Protein AF-A0AAV4ZR18-F1 (afdb_monomer)

Organism: NCBI:txid270350

Sequence (376 aa):
MPRLRDTYFFLLENPEHRSFEACWQLFDYRTRSFARAVYEDARRFRFATEAHAYKDWLTHGRALGLRFAPGKDTLLKIILKVKDEPVLLPRWIAYHADIVGHHNLIIMDCGSTDPEHLRVLEAYRRRVLIVGYERYYDTIHDTVGNAAFYHLIEKNCRYVAVLDADEFLFGRRAGTIGPDNVLPVLREGNEGVHAGTWFPNVASPEEGADGPDWSRPIRFDMSADSIGHGTFAGKAVVRSDLCRAVRHVGHNLHEPQVAARLGPGSFGRLGILHVSRLGRAATRTRILKHLHARAIVPPTIRGLAEVERHLRQRVREGGLDAGARHYVDLFLDAGAPAAEPSATFSTALIGGARSERNADLDRQLATFDFTRFLPH

Radius of gyration: 21.49 Å; Cα contacts (8 Å, |Δi|>4): 737; chains: 1; bounding box: 51×44×64 Å

Mean predicted aligned error: 4.17 Å

Solvent-accessible surface area (backbone atoms only — not comparable to full-atom values): 19850 Å² total; per-residue (Å²): 130,85,83,46,71,29,39,69,56,43,40,30,74,36,59,91,65,47,43,61,74,48,43,69,49,81,37,83,37,78,69,86,68,67,33,55,72,45,26,27,62,61,68,72,48,85,62,98,44,63,68,56,41,50,52,46,32,63,75,48,34,19,40,70,22,35,38,33,24,92,97,38,53,19,39,49,31,44,34,36,51,46,59,60,47,52,80,38,43,63,55,45,50,54,59,49,28,73,54,47,32,42,82,26,35,32,39,34,36,42,70,58,80,43,68,64,27,51,53,51,52,60,77,38,35,81,51,26,35,62,29,62,34,90,60,67,66,76,56,74,26,28,25,68,89,36,39,49,49,46,53,46,46,27,50,52,12,25,26,36,31,44,42,50,59,47,49,46,71,28,7,48,51,97,71,26,39,18,39,70,31,37,61,58,51,59,68,76,45,82,62,55,25,34,33,19,25,30,25,46,36,48,49,44,53,55,76,47,96,91,42,71,36,46,75,50,62,44,41,26,35,55,24,72,65,39,46,52,50,14,40,35,65,13,36,26,41,31,27,23,83,45,43,82,72,20,58,53,54,36,38,19,50,82,34,66,59,41,27,69,46,41,52,87,85,16,53,85,37,35,34,23,49,28,50,83,39,58,27,39,68,55,40,30,58,57,42,48,52,58,34,38,76,68,66,74,41,58,89,83,63,75,50,68,73,55,44,53,50,52,50,56,47,47,64,73,75,47,94,64,52,74,69,59,42,51,51,51,51,52,43,77,51,36,60,63,69,54,80,86,64,93,31,70,49,70,45,34,52,90,44,66,46,54,65,44,76,42,69,65,62,52,50,48,54,71,71,51,78,65,71,86,68,49,69,130

Secondary structure (DSSP, 8-state):
-PPPB-HHHHHHH-GGG--SGGGG---B---TT--HHHHHHHHT---SSHHHHHHHIIIIITTTT-EEETTEE-SEEEEEEESS-TTHHHHHHHHHHHHH-GGGEEEEE-S---HHHHHHHHHHTTTSEEEE--S-GGGGGBTTTTHHHHHHHHHH-SEEEEE-TTEEEEEEETTEEEGGGHHHHHHH---SEEEEEEEEBSSPPPEETTEE-TTSPEEEE--HHHHHHHHHHSBEEEEGGGTTTSSB-SBSSSSHHHHTT--GGGSSSEEEEE-----HHHHHHHHHHHHHHTTSS-TT---HHHHHHHHHHHHHH----HHHHHHHHHHHTTTPPPPPPS-EEEE-GGGT-S-EE-HHHHHHHHHS-GGGGS--

Nearest PDB structures (foldseek):
  7d73-assembly1_A  TM=4.640E-01  e=1.912E-03  Homo sapiens
  5h5e-assembly1_A  TM=5.590E-01  e=2.115E+00  Saccharomyces cerevisiae S288C
  5dld-assembly1_A  TM=5.012E-01  e=3.577E+00  Burkholderia vietnamiensis G4
  4fkz-assembly1_B  TM=4.443E-01  e=4.262E+00  Bacillus subtilis subsp. subtilis str. 168
  3lrf-assembly1_A  TM=2.108E-01  e=1.995E+00  Brucella abortus 2308

Structure (mmCIF, N/CA/C/O backbone):
data_AF-A0AAV4ZR18-F1
#
_entry.id   AF-A0AAV4ZR18-F1
#
loop_
_atom_site.group_PDB
_atom_site.id
_atom_site.type_symbol
_atom_site.label_atom_id
_atom_site.label_alt_id
_atom_site.label_comp_id
_atom_site.label_asym_id
_atom_site.label_entity_id
_atom_site.label_seq_id
_atom_site.pdbx_PDB_ins_code
_atom_site.Cartn_x
_atom_site.Cartn_y
_atom_site.Cartn_z
_atom_site.occupancy
_atom_site.B_iso_or_equiv
_atom_site.auth_seq_id
_atom_site.auth_comp_id
_atom_site.auth_asym_id
_atom_site.auth_atom_id
_atom_site.pdbx_PDB_model_num
ATOM 1 N N . MET A 1 1 ? 27.760 6.474 -26.260 1.00 55.94 1 MET A N 1
ATOM 2 C CA . MET A 1 1 ? 26.609 5.649 -25.819 1.00 55.94 1 MET A CA 1
ATOM 3 C C . MET A 1 1 ? 25.461 6.578 -25.438 1.00 55.94 1 MET A C 1
ATOM 5 O O . MET A 1 1 ? 25.759 7.639 -24.897 1.00 55.94 1 MET A O 1
ATOM 9 N N . PRO A 1 2 ? 24.189 6.252 -25.736 1.00 58.66 2 PRO A N 1
ATOM 10 C CA . PRO A 1 2 ? 23.061 7.059 -25.273 1.00 58.66 2 PRO A CA 1
ATOM 11 C C . PRO A 1 2 ? 23.048 7.103 -23.740 1.00 58.66 2 PRO A C 1
ATOM 13 O O . PRO A 1 2 ? 23.232 6.072 -23.094 1.00 58.66 2 PRO A O 1
ATOM 16 N N . ARG A 1 3 ? 22.855 8.295 -23.168 1.00 77.12 3 ARG A N 1
ATOM 17 C CA . ARG A 1 3 ? 22.725 8.479 -21.718 1.00 77.12 3 ARG A CA 1
ATOM 18 C C . ARG A 1 3 ? 21.463 7.767 -21.228 1.00 77.12 3 ARG A C 1
ATOM 20 O O . ARG A 1 3 ? 20.369 8.043 -21.723 1.00 77.12 3 ARG A O 1
ATOM 27 N N . LEU A 1 4 ? 21.626 6.817 -20.310 1.00 82.75 4 LEU A N 1
ATOM 28 C CA . LEU A 1 4 ? 20.522 6.100 -19.674 1.00 82.75 4 LEU A CA 1
ATOM 29 C C . LEU A 1 4 ? 20.092 6.893 -18.445 1.00 82.75 4 LEU A C 1
ATOM 31 O O . LEU A 1 4 ? 20.898 7.091 -17.544 1.00 82.75 4 LEU A O 1
ATOM 35 N N . ARG A 1 5 ? 18.843 7.361 -18.429 1.00 92.00 5 ARG A N 1
ATOM 36 C CA . ARG A 1 5 ? 18.296 8.156 -17.327 1.00 92.00 5 ARG A CA 1
ATOM 37 C C . ARG A 1 5 ? 17.404 7.279 -16.464 1.00 92.00 5 ARG A C 1
ATOM 39 O O . ARG A 1 5 ? 16.372 6.816 -16.942 1.00 92.00 5 ARG A O 1
ATOM 46 N N . ASP A 1 6 ? 17.806 7.044 -15.221 1.00 95.81 6 ASP A N 1
ATOM 47 C CA . ASP A 1 6 ? 17.126 6.117 -14.316 1.00 95.81 6 ASP A CA 1
ATOM 48 C C . ASP A 1 6 ? 17.077 6.633 -12.877 1.00 95.81 6 ASP A C 1
ATOM 50 O O . ASP A 1 6 ? 17.790 6.175 -11.983 1.00 95.81 6 ASP A O 1
ATOM 54 N N . THR A 1 7 ? 16.189 7.596 -12.662 1.00 97.06 7 THR A N 1
ATOM 55 C CA . THR A 1 7 ? 16.015 8.271 -11.376 1.00 97.06 7 THR A CA 1
ATOM 56 C C . THR A 1 7 ? 15.572 7.327 -10.266 1.00 97.06 7 THR A C 1
ATOM 58 O O . THR A 1 7 ? 16.120 7.384 -9.172 1.00 97.06 7 THR A O 1
ATOM 61 N N . TYR A 1 8 ? 14.624 6.421 -10.526 1.00 97.69 8 TYR A N 1
ATOM 62 C CA . TYR A 1 8 ? 14.092 5.550 -9.474 1.00 97.69 8 TYR A CA 1
ATOM 63 C C . TYR A 1 8 ? 15.175 4.642 -8.888 1.00 97.69 8 TYR A C 1
ATOM 65 O O . TYR A 1 8 ? 15.344 4.595 -7.671 1.00 97.69 8 TYR A O 1
ATOM 73 N N . PHE A 1 9 ? 15.926 3.933 -9.738 1.00 97.62 9 PHE A N 1
ATOM 74 C CA . PHE A 1 9 ? 16.975 3.048 -9.236 1.00 97.62 9 PHE A CA 1
ATOM 75 C C . PHE A 1 9 ? 18.196 3.810 -8.736 1.00 97.62 9 PHE A C 1
ATOM 77 O O . PHE A 1 9 ? 18.850 3.318 -7.823 1.00 97.62 9 PHE A O 1
ATOM 84 N N . PHE A 1 10 ? 18.477 5.007 -9.262 1.00 98.06 10 PHE A N 1
ATOM 85 C CA . PHE A 1 10 ? 19.490 5.874 -8.669 1.00 98.06 10 PHE A CA 1
ATOM 86 C C . PHE A 1 10 ? 19.138 6.189 -7.211 1.00 98.06 10 PHE A C 1
ATOM 88 O O . PHE A 1 10 ? 19.931 5.900 -6.320 1.00 98.06 10 PHE A O 1
ATOM 95 N N . LEU A 1 11 ? 17.925 6.686 -6.947 1.00 9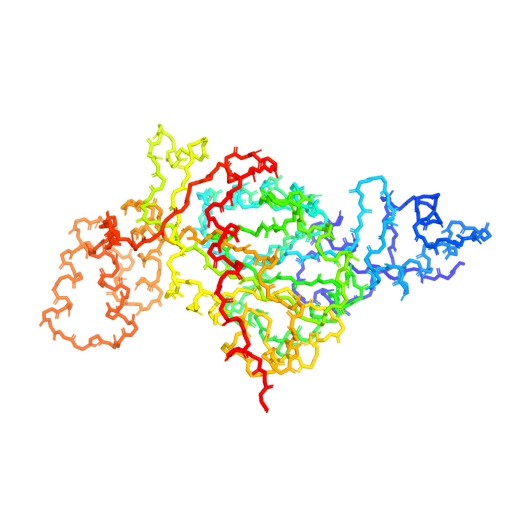8.06 11 LEU A N 1
ATOM 96 C CA . LEU A 1 11 ? 17.488 7.000 -5.585 1.00 98.06 11 LEU A CA 1
ATOM 97 C C . LEU A 1 11 ? 17.416 5.744 -4.707 1.00 98.06 11 LEU A C 1
ATOM 99 O O . LEU A 1 11 ? 17.824 5.779 -3.549 1.00 98.06 11 LEU A O 1
ATOM 103 N N . LEU A 1 12 ? 16.949 4.612 -5.241 1.00 97.94 12 LEU A N 1
ATOM 104 C CA . LEU A 1 12 ? 16.920 3.345 -4.507 1.00 97.94 12 LEU A CA 1
ATOM 105 C C . LEU A 1 12 ? 18.327 2.877 -4.099 1.00 97.94 12 LEU A C 1
ATOM 107 O O . LEU A 1 12 ? 18.504 2.406 -2.980 1.00 97.94 12 LEU A O 1
ATOM 111 N N . GLU A 1 13 ? 19.326 3.003 -4.969 1.00 97.56 13 GLU A N 1
ATOM 112 C CA . GLU A 1 13 ? 20.666 2.441 -4.746 1.00 97.56 13 GLU A CA 1
ATOM 113 C C . GLU A 1 13 ? 21.649 3.433 -4.096 1.00 97.56 13 GLU A C 1
ATOM 115 O O . GLU A 1 13 ? 22.700 3.002 -3.626 1.00 97.56 13 GLU A O 1
ATOM 120 N N . ASN A 1 14 ? 21.289 4.720 -3.986 1.00 97.94 14 ASN A N 1
ATOM 121 C CA . ASN A 1 14 ? 22.137 5.787 -3.432 1.00 97.94 14 ASN A CA 1
ATOM 122 C C . ASN A 1 14 ? 21.381 6.594 -2.344 1.00 97.94 14 ASN A C 1
ATOM 124 O O . ASN A 1 14 ? 20.836 7.669 -2.621 1.00 97.94 14 ASN A O 1
ATOM 128 N N . PRO A 1 15 ? 21.265 6.065 -1.104 1.00 97.50 15 PRO A N 1
ATOM 129 C CA . PRO A 1 15 ? 20.420 6.634 -0.050 1.00 97.50 15 PRO A CA 1
ATOM 130 C C . PRO A 1 15 ? 20.707 8.085 0.343 1.00 97.50 15 PRO A C 1
ATOM 132 O O . PRO A 1 15 ? 19.799 8.800 0.746 1.00 97.50 15 PRO A O 1
ATOM 135 N N . GLU A 1 16 ? 21.955 8.518 0.231 1.00 97.00 16 GLU A N 1
ATOM 136 C CA . GLU A 1 16 ? 22.428 9.872 0.524 1.00 97.00 16 GLU A CA 1
ATOM 137 C C . GLU A 1 16 ? 21.887 10.943 -0.434 1.00 97.00 16 GLU A C 1
ATOM 139 O O . GLU A 1 16 ? 21.921 12.125 -0.107 1.00 97.00 16 GLU A O 1
ATOM 144 N N . HIS A 1 17 ? 21.357 10.541 -1.592 1.00 97.19 17 HIS A N 1
ATOM 145 C CA . HIS A 1 17 ? 20.761 11.447 -2.575 1.00 97.19 17 HIS A CA 1
ATOM 146 C C . HIS A 1 17 ? 19.231 11.509 -2.499 1.00 97.19 17 HIS A C 1
ATOM 148 O O . HIS A 1 17 ? 18.589 12.139 -3.341 1.00 97.19 17 HIS A O 1
ATOM 154 N N . ARG A 1 18 ? 18.620 10.820 -1.532 1.00 96.62 18 ARG A N 1
ATOM 155 C CA . ARG A 1 18 ? 17.165 10.738 -1.437 1.00 96.62 18 ARG A CA 1
ATOM 156 C C . ARG A 1 18 ? 16.591 12.015 -0.855 1.00 96.62 18 ARG A C 1
ATOM 158 O O . ARG A 1 18 ? 16.812 12.339 0.305 1.00 96.62 18 ARG A O 1
ATOM 165 N N . SER A 1 19 ? 15.776 12.675 -1.658 1.00 95.50 19 SER A N 1
ATOM 166 C CA . SER A 1 19 ? 14.852 13.709 -1.216 1.00 95.50 19 SER A CA 1
ATOM 167 C C . SER A 1 19 ? 13.582 13.615 -2.055 1.00 95.50 19 SER A C 1
ATOM 169 O O . SER A 1 19 ? 13.574 12.987 -3.123 1.00 95.50 19 SER A O 1
ATOM 171 N N . PHE A 1 20 ? 12.496 14.220 -1.586 1.00 94.19 20 PHE A N 1
ATOM 172 C CA . PHE A 1 20 ? 11.251 14.232 -2.346 1.00 94.19 20 PHE A CA 1
ATOM 173 C C . PHE A 1 20 ? 11.412 15.013 -3.664 1.00 94.19 20 PHE A C 1
ATOM 175 O O . PHE A 1 20 ? 10.952 14.581 -4.721 1.00 94.19 20 PHE A O 1
ATOM 182 N N . GLU A 1 21 ? 12.175 16.104 -3.634 1.00 94.19 21 GLU A N 1
ATOM 183 C CA . GLU A 1 21 ? 12.507 16.970 -4.772 1.00 94.19 21 GLU A CA 1
ATOM 184 C C . GLU A 1 21 ? 13.328 16.233 -5.836 1.00 94.19 21 GLU A C 1
ATOM 186 O O . GLU A 1 21 ? 13.192 16.497 -7.035 1.00 94.19 21 GLU A O 1
ATOM 191 N N . ALA A 1 22 ? 14.151 15.265 -5.421 1.00 95.75 22 ALA A N 1
ATOM 192 C CA . ALA A 1 22 ? 14.958 14.464 -6.331 1.00 95.75 22 ALA A CA 1
ATOM 193 C C . ALA A 1 22 ? 14.108 13.606 -7.290 1.00 95.75 22 ALA A C 1
ATOM 195 O O . ALA A 1 22 ? 14.609 13.177 -8.330 1.00 95.75 22 ALA A O 1
ATOM 196 N N . CYS A 1 23 ? 12.810 13.412 -7.013 1.00 93.44 23 CYS A N 1
ATOM 197 C CA . CYS A 1 23 ? 11.899 12.676 -7.895 1.00 93.44 23 CYS A CA 1
ATOM 198 C C . CYS A 1 23 ? 11.732 13.316 -9.286 1.00 93.44 23 CYS A C 1
ATOM 200 O O . CYS A 1 23 ? 11.387 12.611 -10.232 1.00 93.44 23 CYS A O 1
ATOM 202 N N . TRP A 1 24 ? 11.983 14.625 -9.429 1.00 92.69 24 TRP A N 1
ATOM 203 C CA . TRP A 1 24 ? 11.935 15.325 -10.724 1.00 92.69 24 TRP A CA 1
ATOM 204 C C . TRP A 1 24 ? 13.280 15.340 -11.464 1.00 92.69 24 TRP A C 1
ATOM 206 O O . TRP A 1 24 ? 13.360 15.737 -12.627 1.00 92.69 24 TRP A O 1
ATOM 216 N N . GLN A 1 25 ? 14.361 14.940 -10.795 1.00 94.38 25 GLN A N 1
ATOM 217 C CA . GLN A 1 25 ? 15.695 14.988 -11.377 1.00 94.38 25 GLN A CA 1
ATOM 218 C C . GLN A 1 25 ? 15.914 13.820 -12.338 1.00 94.38 25 GLN A C 1
ATOM 220 O O . GLN A 1 25 ? 15.251 12.787 -12.262 1.00 94.38 25 GLN A O 1
ATOM 225 N N . LEU A 1 26 ? 16.858 13.986 -13.262 1.00 93.50 26 LEU A N 1
ATOM 226 C CA . LEU A 1 26 ? 17.247 12.969 -14.234 1.00 93.50 26 LEU A CA 1
ATOM 227 C C . LEU A 1 26 ? 18.688 12.559 -13.963 1.00 93.50 26 LEU A C 1
ATOM 229 O O . LEU A 1 26 ? 19.613 13.311 -14.262 1.00 93.50 26 LEU A O 1
ATOM 233 N N . PHE A 1 27 ? 18.867 11.359 -13.422 1.00 95.94 27 PHE A N 1
ATOM 234 C CA . PHE A 1 27 ? 20.189 10.823 -13.121 1.00 95.94 27 PHE A CA 1
ATOM 235 C C . PHE A 1 27 ? 20.659 9.898 -14.235 1.00 95.94 27 PHE A C 1
ATOM 237 O O . PHE A 1 27 ? 19.948 8.960 -14.603 1.00 95.94 27 PHE A O 1
ATOM 244 N N . ASP A 1 28 ? 21.863 10.153 -14.749 1.00 94.81 28 ASP A N 1
ATOM 245 C CA . ASP A 1 28 ? 22.549 9.244 -15.664 1.00 94.81 28 ASP A CA 1
ATOM 246 C C . ASP A 1 28 ? 22.978 8.001 -14.864 1.00 94.81 28 ASP A C 1
ATOM 248 O O . ASP A 1 28 ? 24.026 7.982 -14.219 1.00 94.81 28 ASP A O 1
ATOM 252 N N . TYR A 1 29 ? 22.123 6.977 -14.849 1.00 96.25 29 TYR A N 1
ATOM 253 C CA . TYR A 1 29 ? 22.273 5.812 -13.986 1.00 96.25 29 TYR A CA 1
ATOM 254 C C . TYR A 1 29 ? 21.842 4.523 -14.672 1.00 96.25 29 TYR A C 1
ATOM 256 O O . TYR A 1 29 ? 20.974 4.488 -15.548 1.00 96.25 29 TYR A O 1
ATOM 264 N N . ARG A 1 30 ? 22.462 3.430 -14.232 1.00 95.56 30 ARG A N 1
ATOM 265 C CA . ARG A 1 30 ? 22.133 2.082 -14.661 1.00 95.56 30 ARG A CA 1
ATOM 266 C C . ARG A 1 30 ? 22.168 1.144 -13.463 1.00 95.56 30 ARG A C 1
ATOM 268 O O . ARG A 1 30 ? 23.243 0.904 -12.918 1.00 95.56 30 ARG A O 1
ATOM 275 N N . THR A 1 31 ? 21.019 0.578 -13.088 1.00 95.75 31 THR A N 1
ATOM 276 C CA . THR A 1 31 ? 20.975 -0.416 -12.009 1.00 95.75 31 THR A CA 1
ATOM 277 C C . THR A 1 31 ? 21.822 -1.631 -12.362 1.00 95.75 31 THR A C 1
ATOM 279 O O . THR A 1 31 ? 21.780 -2.152 -13.482 1.00 95.75 31 THR A O 1
ATOM 282 N N . ARG A 1 32 ? 22.552 -2.127 -11.362 1.00 95.06 32 ARG A N 1
ATOM 283 C CA . ARG A 1 32 ? 23.295 -3.392 -11.447 1.00 95.06 32 ARG A CA 1
ATOM 284 C C . ARG A 1 32 ? 22.380 -4.616 -11.396 1.00 95.06 32 ARG A C 1
ATOM 286 O O . ARG A 1 32 ? 22.823 -5.718 -11.688 1.00 95.06 32 ARG A O 1
ATOM 293 N N . SER A 1 33 ? 21.112 -4.437 -11.022 1.00 96.25 33 SER A N 1
ATOM 294 C CA . SER A 1 33 ? 20.151 -5.535 -10.889 1.00 96.25 33 SER A CA 1
ATOM 295 C C . SER A 1 33 ? 19.582 -6.018 -12.223 1.00 96.25 33 SER A C 1
ATOM 297 O O . SER A 1 33 ? 18.953 -7.069 -12.244 1.00 96.25 33 SER A O 1
ATOM 299 N N . PHE A 1 34 ? 19.726 -5.267 -13.318 1.00 98.31 34 PHE A N 1
ATOM 300 C CA . PHE A 1 34 ? 19.088 -5.628 -14.583 1.00 98.31 34 PHE A CA 1
ATOM 301 C C . PHE A 1 34 ? 19.759 -6.831 -15.250 1.00 98.31 34 PHE A C 1
ATOM 303 O O . PHE A 1 34 ? 20.954 -6.804 -15.527 1.00 98.31 34 PHE A O 1
ATOM 310 N N . ALA A 1 35 ? 18.960 -7.841 -15.592 1.00 98.44 35 ALA A N 1
ATOM 311 C CA . ALA A 1 35 ? 19.395 -9.025 -16.314 1.00 98.44 35 ALA A CA 1
ATOM 312 C C . ALA A 1 35 ? 18.659 -9.123 -17.656 1.00 98.44 35 ALA A C 1
ATOM 314 O O . ALA A 1 35 ? 17.469 -9.444 -17.711 1.00 98.44 35 ALA A O 1
ATOM 315 N N . ARG A 1 36 ? 19.388 -8.900 -18.757 1.00 98.25 36 ARG A N 1
ATOM 316 C CA . ARG A 1 36 ? 18.825 -8.913 -20.117 1.00 98.25 36 ARG A CA 1
ATOM 317 C C . ARG A 1 36 ? 18.050 -10.189 -20.428 1.00 98.25 36 ARG A C 1
ATOM 319 O O . ARG A 1 36 ? 16.944 -10.081 -20.934 1.00 98.25 36 ARG A O 1
ATOM 326 N N . ALA A 1 37 ? 18.592 -11.363 -20.107 1.00 98.56 37 ALA A N 1
ATOM 327 C CA . ALA A 1 37 ? 17.941 -12.635 -20.427 1.00 98.56 37 ALA A CA 1
ATOM 328 C C . ALA A 1 37 ? 16.550 -12.764 -19.776 1.00 98.56 37 ALA A C 1
ATOM 330 O O . ALA A 1 37 ? 15.607 -13.224 -20.413 1.00 98.56 37 ALA A O 1
ATOM 331 N N . VAL A 1 38 ? 16.403 -12.298 -18.529 1.00 98.62 38 VAL A N 1
ATOM 332 C CA . VAL A 1 38 ? 15.110 -12.305 -17.825 1.00 98.62 38 VAL A CA 1
ATOM 333 C C . VAL A 1 38 ? 14.135 -11.322 -18.465 1.00 98.62 38 VAL A C 1
ATOM 335 O O . VAL A 1 38 ? 12.959 -11.643 -18.637 1.00 98.62 38 VAL A O 1
ATOM 338 N N . TYR A 1 39 ? 14.620 -10.132 -18.826 1.00 98.75 39 TYR A N 1
ATOM 339 C CA . TYR A 1 39 ? 13.789 -9.140 -19.496 1.00 98.75 39 TYR A CA 1
ATOM 340 C C . TYR A 1 39 ? 13.351 -9.597 -20.892 1.00 98.75 39 TYR A C 1
ATOM 342 O O . TYR A 1 39 ? 12.184 -9.452 -21.223 1.00 98.75 39 TYR A O 1
ATOM 350 N N . GLU A 1 40 ? 14.243 -10.184 -21.694 1.00 98.69 40 GLU A N 1
ATOM 351 C CA . GLU A 1 40 ? 13.936 -10.703 -23.036 1.00 98.69 40 GLU A CA 1
ATOM 352 C C . GLU A 1 40 ? 12.848 -11.779 -23.006 1.00 98.69 40 GLU A C 1
ATOM 354 O O . GLU A 1 40 ? 11.926 -11.741 -23.823 1.00 98.69 40 GLU A O 1
ATOM 359 N N . ASP A 1 41 ? 12.919 -12.695 -22.037 1.00 98.56 41 ASP A N 1
ATOM 360 C CA . ASP A 1 41 ? 11.891 -13.709 -21.798 1.00 98.56 41 ASP A CA 1
ATOM 361 C C . ASP A 1 41 ? 10.536 -13.068 -21.456 1.00 98.56 41 ASP A C 1
ATOM 363 O O . ASP A 1 41 ? 9.528 -13.326 -22.117 1.00 98.56 41 ASP A O 1
ATOM 367 N N . ALA A 1 42 ? 10.516 -12.152 -20.482 1.00 98.19 42 ALA A N 1
ATOM 368 C CA . ALA A 1 42 ? 9.291 -11.466 -20.072 1.00 98.19 42 ALA A CA 1
ATOM 369 C C . ALA A 1 42 ? 8.704 -10.581 -21.185 1.00 98.19 42 ALA A C 1
ATOM 371 O O . ALA A 1 42 ? 7.487 -10.517 -21.361 1.00 98.19 42 ALA A O 1
ATOM 372 N N . ARG A 1 43 ? 9.568 -9.905 -21.945 1.00 98.00 43 ARG A N 1
ATOM 373 C CA . ARG A 1 43 ? 9.214 -9.009 -23.051 1.00 98.00 43 ARG A CA 1
ATOM 374 C C . ARG A 1 43 ? 8.833 -9.767 -24.323 1.00 98.00 43 ARG A C 1
ATOM 376 O O . ARG A 1 43 ? 8.202 -9.166 -25.195 1.00 98.00 43 ARG A O 1
ATOM 383 N N . ARG A 1 44 ? 9.196 -11.055 -24.414 1.00 98.19 44 ARG A N 1
ATOM 384 C CA . ARG A 1 44 ? 9.084 -11.921 -25.601 1.00 98.19 44 ARG A CA 1
ATOM 385 C C . ARG A 1 44 ? 9.752 -11.307 -26.831 1.00 98.19 44 ARG A C 1
ATOM 387 O O . ARG A 1 44 ? 9.211 -11.330 -27.933 1.00 98.19 44 ARG A O 1
ATOM 394 N N . PHE A 1 45 ? 10.927 -10.723 -26.625 1.00 98.31 45 PHE A N 1
ATOM 395 C CA . PHE A 1 45 ? 11.683 -10.033 -27.665 1.00 98.31 45 PHE A CA 1
ATOM 396 C C . PHE A 1 45 ? 13.178 -10.180 -27.403 1.00 98.31 45 PHE A C 1
ATOM 398 O O . PHE A 1 45 ? 13.607 -10.060 -26.260 1.00 98.31 45 PHE A O 1
ATOM 405 N N . ARG A 1 46 ? 13.977 -10.411 -28.450 1.00 98.31 46 ARG A N 1
ATOM 406 C CA . ARG A 1 46 ? 15.443 -10.477 -28.356 1.00 98.31 46 ARG A CA 1
ATOM 407 C C . ARG A 1 46 ? 16.055 -9.161 -28.820 1.00 98.31 46 ARG A C 1
ATOM 409 O O . ARG A 1 46 ? 15.801 -8.719 -29.935 1.00 98.31 46 ARG A O 1
ATOM 416 N N . PHE A 1 47 ? 16.893 -8.556 -27.991 1.00 98.06 47 PHE A N 1
ATOM 417 C CA . PHE A 1 47 ? 17.612 -7.328 -28.321 1.00 98.06 47 PHE A CA 1
ATOM 418 C C . PHE A 1 47 ? 18.975 -7.645 -28.943 1.00 98.06 47 PHE A C 1
ATOM 420 O O . PHE A 1 47 ? 19.499 -8.743 -28.811 1.00 98.06 47 PHE A O 1
ATOM 427 N N . ALA A 1 48 ? 19.605 -6.684 -29.615 1.00 97.50 48 ALA A N 1
ATOM 428 C CA . ALA A 1 48 ? 20.982 -6.878 -30.083 1.00 97.50 48 ALA A CA 1
ATOM 429 C C . ALA A 1 48 ? 21.982 -6.829 -28.912 1.00 97.50 48 ALA A C 1
ATOM 431 O O . ALA A 1 48 ? 22.900 -7.641 -28.815 1.00 97.50 48 ALA A O 1
ATOM 432 N N . THR A 1 49 ? 21.778 -5.892 -27.982 1.00 96.88 49 THR A N 1
ATOM 433 C CA . THR A 1 49 ? 22.703 -5.605 -26.880 1.00 96.88 49 THR A CA 1
ATOM 434 C C . THR A 1 49 ? 21.963 -5.430 -25.560 1.00 96.88 49 THR A C 1
ATOM 436 O O . THR A 1 49 ? 20.768 -5.134 -25.521 1.00 96.88 49 THR A O 1
ATOM 439 N N . GLU A 1 50 ? 22.701 -5.560 -24.459 1.00 96.38 50 GLU A N 1
ATOM 440 C CA . GLU A 1 50 ? 22.185 -5.287 -23.116 1.00 96.38 50 GLU A CA 1
ATOM 441 C C . GLU A 1 50 ? 21.738 -3.831 -22.941 1.00 96.38 50 GLU A C 1
ATOM 443 O O . GLU A 1 50 ? 20.714 -3.573 -22.318 1.00 96.38 50 GLU A O 1
ATOM 448 N N . ALA A 1 51 ? 22.447 -2.880 -23.557 1.00 95.94 51 ALA A N 1
ATOM 449 C CA . ALA A 1 51 ? 22.077 -1.468 -23.531 1.00 95.94 51 ALA A CA 1
ATOM 450 C C . ALA A 1 51 ? 20.737 -1.200 -24.243 1.00 95.94 51 ALA A C 1
ATOM 452 O O . ALA A 1 51 ? 19.940 -0.397 -23.758 1.00 95.94 51 ALA A O 1
ATOM 453 N N . HIS A 1 52 ? 20.462 -1.883 -25.363 1.00 97.00 52 HIS A N 1
ATOM 454 C CA . HIS A 1 52 ? 19.165 -1.791 -26.043 1.00 97.00 52 HIS A CA 1
ATOM 455 C C . HIS A 1 52 ? 18.040 -2.404 -25.204 1.00 97.00 52 HIS A C 1
ATOM 457 O O . HIS A 1 52 ? 17.000 -1.768 -25.053 1.00 97.00 52 HIS A O 1
ATOM 463 N N . ALA A 1 53 ? 18.272 -3.578 -24.606 1.00 97.94 53 ALA A N 1
ATOM 464 C CA . ALA A 1 53 ? 17.314 -4.203 -23.694 1.00 97.94 53 ALA A CA 1
ATOM 465 C C . ALA A 1 53 ? 17.006 -3.300 -22.490 1.00 97.94 53 ALA A C 1
ATOM 467 O O . ALA A 1 53 ? 15.848 -3.104 -22.137 1.00 97.94 53 ALA A O 1
ATOM 468 N N . TYR A 1 54 ? 18.038 -2.695 -21.894 1.00 97.88 54 TYR A N 1
ATOM 469 C CA . TYR A 1 54 ? 17.880 -1.779 -20.768 1.00 97.88 54 TYR A CA 1
ATOM 470 C C . TYR A 1 54 ? 17.060 -0.545 -21.150 1.00 97.88 54 TYR A C 1
ATOM 472 O O . TYR A 1 54 ? 16.118 -0.193 -20.449 1.00 97.88 54 TYR A O 1
ATOM 480 N N . LYS A 1 55 ? 17.371 0.092 -22.287 1.00 97.12 55 LYS A N 1
ATOM 481 C CA . LYS A 1 55 ? 16.630 1.260 -22.785 1.00 97.12 55 LYS A CA 1
ATOM 482 C C . LYS A 1 55 ? 15.157 0.935 -23.060 1.00 97.12 55 LYS A C 1
ATOM 484 O O . LYS A 1 55 ? 14.290 1.739 -22.720 1.00 97.12 55 LYS A O 1
ATOM 489 N N . ASP A 1 56 ? 14.874 -0.225 -23.651 1.00 97.94 56 ASP A N 1
ATOM 490 C CA . ASP A 1 56 ? 13.499 -0.688 -23.866 1.00 97.94 56 ASP A CA 1
ATOM 491 C C . ASP A 1 56 ? 12.780 -0.939 -22.535 1.00 97.94 56 ASP A C 1
ATOM 493 O O . ASP A 1 56 ? 11.645 -0.502 -22.358 1.00 97.94 56 ASP A O 1
ATOM 497 N N . TRP A 1 57 ? 13.456 -1.548 -21.558 1.00 98.19 57 TRP A N 1
ATOM 498 C CA . TRP A 1 57 ? 12.890 -1.735 -20.225 1.00 98.19 57 TRP A CA 1
ATOM 499 C C . TRP A 1 57 ? 12.544 -0.406 -19.545 1.00 98.19 57 TRP A C 1
ATOM 501 O O . TRP A 1 57 ? 11.428 -0.271 -19.043 1.00 98.19 57 TRP A O 1
ATOM 511 N N . LEU A 1 58 ? 13.444 0.587 -19.588 1.00 97.00 58 LEU A N 1
ATOM 512 C CA . LEU A 1 58 ? 13.182 1.937 -19.069 1.00 97.00 58 LEU A CA 1
ATOM 513 C C . LEU A 1 58 ? 11.945 2.575 -19.714 1.00 97.00 58 LEU A C 1
ATOM 515 O O . LEU A 1 58 ? 11.176 3.250 -19.037 1.00 97.00 58 LEU A O 1
ATOM 519 N N . THR A 1 59 ? 11.778 2.382 -21.022 1.00 95.75 59 THR A N 1
ATOM 520 C CA . THR A 1 59 ? 10.760 3.087 -21.815 1.00 95.75 59 THR A CA 1
ATOM 521 C C . THR A 1 59 ? 9.401 2.386 -21.770 1.00 95.75 59 THR A C 1
ATOM 523 O O . THR A 1 59 ? 8.365 3.046 -21.751 1.00 95.75 59 THR A O 1
ATOM 526 N N . HIS A 1 60 ? 9.393 1.053 -21.749 1.00 97.12 60 HIS A N 1
ATOM 527 C CA . HIS A 1 60 ? 8.187 0.241 -21.917 1.00 97.12 60 HIS A CA 1
ATOM 528 C C . HIS A 1 60 ? 8.030 -0.796 -20.809 1.00 97.12 60 HIS A C 1
ATOM 530 O O . HIS A 1 60 ? 6.973 -0.890 -20.185 1.00 97.12 60 HIS A O 1
ATOM 536 N N . GLY A 1 61 ? 9.078 -1.577 -20.546 1.00 97.88 61 GLY A N 1
ATOM 537 C CA . GLY A 1 61 ? 8.981 -2.741 -19.668 1.00 97.88 61 GLY A CA 1
ATOM 538 C C . GLY A 1 61 ? 8.540 -2.420 -18.241 1.00 97.88 61 GLY A C 1
ATOM 539 O O . GLY A 1 61 ? 7.770 -3.182 -17.657 1.00 97.88 61 GLY A O 1
ATOM 540 N N . ARG A 1 62 ? 8.971 -1.276 -17.698 1.00 97.38 62 ARG A N 1
ATOM 541 C CA . ARG A 1 62 ? 8.619 -0.846 -16.339 1.00 97.38 62 ARG A CA 1
ATOM 542 C C . ARG A 1 62 ? 7.131 -0.585 -16.146 1.00 97.38 62 ARG A C 1
ATOM 544 O O . ARG A 1 62 ? 6.527 -1.173 -15.250 1.00 97.38 62 ARG A O 1
ATOM 551 N N . ALA A 1 63 ? 6.553 0.252 -17.006 1.00 96.38 63 ALA A N 1
ATOM 552 C CA . ALA A 1 63 ? 5.135 0.613 -16.972 1.00 96.38 63 ALA A CA 1
ATOM 553 C C . ALA A 1 63 ? 4.218 -0.584 -17.287 1.00 96.38 63 ALA A C 1
ATOM 555 O O . ALA A 1 63 ? 3.068 -0.626 -16.864 1.00 96.38 63 ALA A O 1
ATOM 556 N N . LEU A 1 64 ? 4.738 -1.596 -17.990 1.00 97.19 64 LEU A N 1
ATOM 557 C CA . LEU A 1 64 ? 4.044 -2.865 -18.225 1.00 97.19 64 LEU A CA 1
ATOM 558 C C . LEU A 1 64 ? 4.140 -3.846 -17.046 1.00 97.19 64 LEU A C 1
ATOM 560 O O . LEU A 1 64 ? 3.443 -4.861 -17.036 1.00 97.19 64 LEU A O 1
ATOM 564 N N . GLY A 1 65 ? 4.984 -3.567 -16.051 1.00 98.00 65 GLY A N 1
ATOM 565 C CA . GLY A 1 65 ? 5.163 -4.442 -14.897 1.00 98.00 65 GLY A CA 1
ATOM 566 C C . GLY A 1 65 ? 5.984 -5.698 -15.186 1.00 98.00 65 GLY A C 1
ATOM 567 O O . GLY A 1 65 ? 5.770 -6.730 -14.551 1.00 98.00 65 GLY A O 1
ATOM 568 N N . LEU A 1 66 ? 6.882 -5.651 -16.174 1.00 98.38 66 LEU A N 1
ATOM 569 C CA . LEU A 1 66 ? 7.635 -6.825 -16.611 1.00 98.38 66 LEU A CA 1
ATOM 570 C C . LEU A 1 66 ? 8.768 -7.185 -15.644 1.00 98.38 66 LEU A C 1
ATOM 572 O O . LEU A 1 66 ? 9.365 -6.330 -14.983 1.00 98.38 66 LEU A O 1
ATOM 576 N N . ARG A 1 67 ? 9.104 -8.480 -15.616 1.00 98.50 67 ARG A N 1
ATOM 577 C CA . ARG A 1 67 ? 10.303 -8.969 -14.928 1.00 98.50 67 ARG A CA 1
ATOM 578 C C . ARG A 1 67 ? 11.549 -8.405 -15.597 1.00 98.50 67 ARG A C 1
ATOM 580 O O . ARG A 1 67 ? 11.623 -8.352 -16.820 1.00 98.50 67 ARG A O 1
ATOM 587 N N . PHE A 1 68 ? 12.537 -8.036 -14.792 1.00 98.38 68 PHE A N 1
ATOM 588 C CA . PHE A 1 68 ? 13.806 -7.477 -15.274 1.00 98.38 68 PHE A CA 1
ATOM 589 C C . PHE A 1 68 ? 15.038 -8.128 -14.636 1.00 98.38 68 PHE A C 1
ATOM 591 O O . PHE A 1 68 ? 16.161 -7.875 -15.067 1.00 98.38 68 PHE A O 1
ATOM 598 N N . ALA A 1 69 ? 14.834 -8.958 -13.612 1.00 98.31 69 ALA A N 1
ATOM 599 C CA . ALA A 1 69 ? 15.857 -9.755 -12.944 1.00 98.31 69 ALA A CA 1
ATOM 600 C C . ALA A 1 69 ? 15.213 -10.989 -12.286 1.00 98.31 69 ALA A C 1
ATOM 602 O O . ALA A 1 69 ? 13.987 -11.015 -12.126 1.00 98.31 69 ALA A O 1
ATOM 603 N N . PRO A 1 70 ? 15.991 -12.009 -11.874 1.00 97.75 70 PRO A N 1
ATOM 604 C CA . PRO A 1 70 ? 15.449 -13.146 -11.135 1.00 97.75 70 PRO A CA 1
ATOM 605 C C . PRO A 1 70 ? 14.687 -12.683 -9.886 1.00 97.75 70 PRO A C 1
ATOM 607 O O . PRO A 1 70 ? 15.230 -11.960 -9.054 1.00 97.75 70 PRO A O 1
ATOM 610 N N . GLY A 1 71 ? 13.408 -13.055 -9.790 1.00 96.25 71 GLY A N 1
ATOM 611 C CA . GLY A 1 71 ? 12.537 -12.659 -8.679 1.00 96.25 71 GLY A CA 1
ATOM 612 C C . GLY A 1 71 ? 12.187 -11.165 -8.603 1.00 96.25 71 GLY A C 1
ATOM 613 O O . GLY A 1 71 ? 11.599 -10.755 -7.609 1.00 96.25 71 GLY A O 1
ATOM 614 N N . LYS A 1 72 ? 12.524 -10.340 -9.610 1.00 98.12 72 LYS A N 1
ATOM 615 C CA . LYS A 1 72 ? 12.203 -8.901 -9.619 1.00 98.12 72 LYS A CA 1
ATOM 616 C C . LYS A 1 72 ? 11.372 -8.504 -10.834 1.00 98.12 72 LYS A C 1
ATOM 618 O O . LYS A 1 72 ? 11.753 -8.759 -11.980 1.00 98.12 72 LYS A O 1
ATOM 623 N N . ASP A 1 73 ? 10.283 -7.796 -10.571 1.00 98.38 73 ASP A N 1
ATOM 624 C CA . ASP A 1 73 ? 9.473 -7.098 -11.565 1.00 98.38 73 ASP A CA 1
ATOM 625 C C . ASP A 1 73 ? 9.096 -5.694 -11.086 1.00 98.38 73 ASP A C 1
ATOM 627 O O . ASP A 1 73 ? 9.514 -5.250 -10.013 1.00 98.38 73 ASP A O 1
ATOM 631 N N . THR A 1 74 ? 8.339 -4.987 -11.916 1.00 98.50 74 THR A N 1
ATOM 632 C CA . THR A 1 74 ? 7.792 -3.660 -11.627 1.00 98.50 74 THR A CA 1
ATOM 633 C C . THR A 1 74 ? 6.264 -3.669 -11.633 1.00 98.50 74 THR A C 1
ATOM 635 O O . THR A 1 74 ? 5.636 -2.676 -11.998 1.00 98.50 74 THR A O 1
ATOM 638 N N . LEU A 1 75 ? 5.630 -4.801 -11.314 1.00 98.69 75 LEU A N 1
ATOM 639 C CA . LEU A 1 75 ? 4.181 -4.927 -11.454 1.00 98.69 75 LEU A CA 1
ATOM 640 C C . LEU A 1 75 ? 3.438 -4.005 -10.491 1.00 98.69 75 LEU A C 1
ATOM 642 O O . LEU A 1 75 ? 2.585 -3.240 -10.931 1.00 98.69 75 LEU A O 1
ATOM 646 N N . LEU A 1 76 ? 3.791 -4.053 -9.209 1.00 98.81 76 LEU A N 1
ATOM 647 C CA . LEU A 1 76 ? 3.160 -3.275 -8.150 1.00 98.81 76 LEU A CA 1
ATOM 648 C C . LEU A 1 76 ? 4.229 -2.555 -7.333 1.00 98.81 76 LEU A C 1
ATOM 650 O O . LEU A 1 76 ? 5.208 -3.175 -6.924 1.00 98.81 76 LEU A O 1
ATOM 654 N N . LYS A 1 77 ? 4.012 -1.268 -7.061 1.00 98.81 77 LYS A N 1
ATOM 655 C CA . LYS A 1 77 ? 4.705 -0.538 -5.996 1.00 98.81 77 LYS A CA 1
ATOM 656 C C . LYS A 1 77 ? 3.755 -0.257 -4.849 1.00 98.81 77 LYS A C 1
ATOM 658 O O . LYS A 1 77 ? 2.603 0.102 -5.080 1.00 98.81 77 LYS A O 1
ATOM 663 N N . ILE A 1 78 ? 4.254 -0.403 -3.630 1.00 98.81 78 ILE A N 1
ATOM 664 C CA . ILE A 1 78 ? 3.491 -0.124 -2.416 1.00 98.81 78 ILE A CA 1
ATOM 665 C C . ILE A 1 78 ? 4.179 1.024 -1.693 1.00 98.81 78 ILE A C 1
ATOM 667 O O . ILE A 1 78 ? 5.363 0.945 -1.361 1.00 98.81 78 ILE A O 1
ATOM 671 N N . ILE A 1 79 ? 3.428 2.100 -1.501 1.00 98.56 79 ILE A N 1
ATOM 672 C CA . ILE A 1 79 ? 3.866 3.304 -0.811 1.00 98.56 79 ILE A CA 1
ATOM 673 C C . ILE A 1 79 ? 3.289 3.260 0.598 1.00 98.56 79 ILE A C 1
ATOM 675 O O . ILE A 1 79 ? 2.075 3.187 0.762 1.00 98.56 79 ILE A O 1
ATOM 679 N N . LEU A 1 80 ? 4.158 3.327 1.597 1.00 98.12 80 LEU A N 1
ATOM 680 C CA . LEU A 1 80 ? 3.792 3.528 2.989 1.00 98.12 80 LEU A CA 1
ATOM 681 C C . LEU A 1 80 ? 3.914 5.009 3.328 1.00 98.12 80 LEU A C 1
ATOM 683 O O . LEU A 1 80 ? 4.982 5.589 3.126 1.00 98.12 80 LEU A O 1
ATOM 687 N N . LYS A 1 81 ? 2.867 5.593 3.911 1.00 94.69 81 LYS A N 1
ATOM 688 C CA . LYS A 1 81 ? 2.990 6.842 4.671 1.00 94.69 81 LYS A CA 1
ATOM 689 C C . LYS A 1 81 ? 3.095 6.507 6.153 1.00 94.69 81 LYS A C 1
ATOM 691 O O . LYS A 1 81 ? 2.284 5.743 6.671 1.00 94.69 81 LYS A O 1
ATOM 696 N N . VAL A 1 82 ? 4.116 7.018 6.835 1.00 95.12 82 VAL A N 1
ATOM 697 C CA . VAL A 1 82 ? 4.359 6.632 8.230 1.00 95.12 82 VAL A CA 1
ATOM 698 C C . VAL A 1 82 ? 4.983 7.755 9.040 1.00 95.12 82 VAL A C 1
ATOM 700 O O . VAL A 1 82 ? 5.737 8.572 8.514 1.00 95.12 82 VAL A O 1
ATOM 703 N N . LYS A 1 83 ? 4.662 7.776 10.336 1.00 92.81 83 LYS A N 1
ATOM 704 C CA . LYS A 1 83 ? 5.316 8.611 11.336 1.00 92.81 83 LYS A CA 1
ATOM 705 C C . LYS A 1 83 ? 5.371 7.884 12.673 1.00 92.81 83 LYS A C 1
ATOM 707 O O . LYS A 1 83 ? 4.326 7.584 13.237 1.00 92.81 83 LYS A O 1
ATOM 712 N N . ASP A 1 84 ? 6.569 7.646 13.195 1.00 92.38 84 ASP A N 1
ATOM 713 C CA . ASP A 1 84 ? 6.778 7.096 14.539 1.00 92.38 84 ASP A CA 1
ATOM 714 C C . ASP A 1 84 ? 6.019 5.776 14.800 1.00 92.38 84 ASP A C 1
ATOM 716 O O . ASP A 1 84 ? 5.426 5.603 15.857 1.00 92.38 84 ASP A O 1
ATOM 720 N N . GLU A 1 85 ? 6.002 4.824 13.868 1.00 93.25 85 GLU A N 1
ATOM 721 C CA . GLU A 1 85 ? 5.330 3.517 14.045 1.00 93.25 85 GLU A CA 1
ATOM 722 C C . GLU A 1 85 ? 6.331 2.358 14.264 1.00 93.25 85 GLU A C 1
ATOM 724 O O . GLU A 1 85 ? 6.452 1.492 13.395 1.00 93.25 85 GLU A O 1
ATOM 729 N N . PRO A 1 86 ? 7.104 2.309 15.371 1.00 92.38 86 PRO A N 1
ATOM 730 C CA . PRO A 1 86 ? 8.156 1.301 15.552 1.00 92.38 86 PRO A CA 1
ATOM 731 C C . PRO A 1 86 ? 7.623 -0.137 15.645 1.00 92.38 86 PRO A C 1
ATOM 733 O O . PRO A 1 86 ? 8.309 -1.066 15.228 1.00 92.38 86 PRO A O 1
ATOM 736 N N . VAL A 1 87 ? 6.392 -0.327 16.133 1.00 90.62 87 VAL A N 1
ATOM 737 C CA . VAL A 1 87 ? 5.780 -1.656 16.315 1.00 90.62 87 VAL A CA 1
ATOM 738 C C . VAL A 1 87 ? 5.338 -2.262 14.980 1.00 90.62 87 VAL A C 1
ATOM 740 O O . VAL A 1 87 ? 5.611 -3.426 14.691 1.00 90.62 87 VAL A O 1
ATOM 743 N N . LEU A 1 88 ? 4.653 -1.473 14.150 1.00 94.75 88 LEU A N 1
ATOM 744 C CA . LEU A 1 88 ? 4.078 -1.949 12.892 1.00 94.75 88 LEU A CA 1
ATOM 745 C C . LEU A 1 88 ? 5.081 -1.942 11.741 1.00 94.75 88 LEU A C 1
ATOM 747 O O . LEU A 1 88 ? 5.040 -2.835 10.896 1.00 94.75 88 LEU A O 1
ATOM 751 N N . LEU A 1 89 ? 6.002 -0.977 11.705 1.00 97.06 89 LEU A N 1
ATOM 752 C CA . LEU A 1 89 ? 6.889 -0.774 10.562 1.00 97.06 89 LEU A CA 1
ATOM 753 C C . LEU A 1 89 ? 7.722 -2.019 10.185 1.00 97.06 89 LEU A C 1
ATOM 755 O O . LEU A 1 89 ? 7.719 -2.376 9.004 1.00 97.06 89 LEU A O 1
ATOM 759 N N . PRO A 1 90 ? 8.402 -2.731 11.111 1.00 96.69 90 PRO A N 1
ATOM 760 C CA . PRO A 1 90 ? 9.162 -3.929 10.753 1.00 96.69 90 PRO A CA 1
ATOM 761 C C . PRO A 1 90 ? 8.280 -5.010 10.126 1.00 96.69 90 PRO A C 1
ATOM 763 O O . PRO A 1 90 ? 8.670 -5.646 9.145 1.00 96.69 90 PRO A O 1
ATOM 766 N N . ARG A 1 91 ? 7.079 -5.193 10.686 1.00 96.62 91 ARG A N 1
ATOM 767 C CA . ARG A 1 91 ? 6.103 -6.188 10.243 1.00 96.62 91 ARG A CA 1
ATOM 768 C C . ARG A 1 91 ? 5.541 -5.832 8.872 1.00 96.62 91 ARG A C 1
ATOM 770 O O . ARG A 1 91 ? 5.485 -6.692 7.997 1.00 96.62 91 ARG A O 1
ATOM 777 N N . TRP A 1 92 ? 5.194 -4.564 8.675 1.00 98.38 92 TRP A N 1
ATOM 778 C CA . TRP A 1 92 ? 4.709 -4.027 7.411 1.00 98.38 92 TRP A CA 1
ATOM 779 C C . TRP A 1 92 ? 5.741 -4.209 6.295 1.00 98.38 92 TRP A C 1
ATOM 781 O O . TRP A 1 92 ? 5.393 -4.702 5.221 1.00 98.38 92 TRP A O 1
ATOM 791 N N . ILE A 1 93 ? 7.014 -3.875 6.555 1.00 98.62 93 ILE A N 1
ATOM 792 C CA . ILE A 1 93 ? 8.098 -4.031 5.573 1.00 98.62 93 ILE A CA 1
ATOM 793 C C . ILE A 1 93 ? 8.276 -5.501 5.207 1.00 98.62 93 ILE A C 1
ATOM 795 O O . ILE A 1 93 ? 8.303 -5.816 4.021 1.00 98.62 93 ILE A O 1
ATOM 799 N N . ALA A 1 94 ? 8.384 -6.393 6.197 1.00 98.19 94 ALA A N 1
ATOM 800 C CA . ALA A 1 94 ? 8.586 -7.819 5.949 1.00 98.19 94 ALA A CA 1
ATOM 801 C C . ALA A 1 94 ? 7.442 -8.413 5.113 1.00 98.19 94 ALA A C 1
ATOM 803 O O . ALA A 1 94 ? 7.687 -9.005 4.064 1.00 98.19 94 ALA A O 1
ATOM 804 N N . TYR A 1 95 ? 6.197 -8.170 5.528 1.00 98.62 95 TYR A N 1
ATOM 805 C CA . TYR A 1 95 ? 5.012 -8.697 4.858 1.00 98.62 95 TYR A CA 1
ATOM 806 C C . TYR A 1 95 ? 4.902 -8.220 3.401 1.00 98.62 95 TYR A C 1
ATOM 808 O O . TYR A 1 95 ? 4.731 -9.024 2.486 1.00 98.62 95 TYR A O 1
ATOM 816 N N . HIS A 1 96 ? 5.046 -6.916 3.148 1.00 98.81 96 HIS A N 1
ATOM 817 C CA . HIS A 1 96 ? 4.905 -6.391 1.788 1.00 98.81 96 HIS A 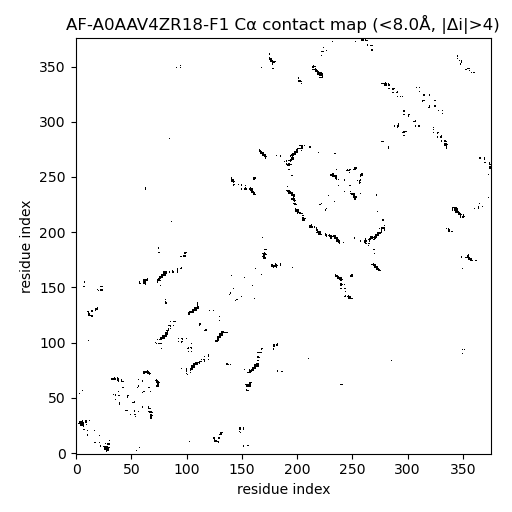CA 1
ATOM 818 C C . HIS A 1 96 ? 6.137 -6.657 0.916 1.00 98.81 96 HIS A C 1
ATOM 820 O O . HIS A 1 96 ? 6.003 -6.789 -0.303 1.00 98.81 96 HIS A O 1
ATOM 826 N N . ALA A 1 97 ? 7.331 -6.797 1.500 1.00 98.50 97 ALA A N 1
ATOM 827 C CA . ALA A 1 97 ? 8.518 -7.215 0.760 1.00 98.50 97 ALA A CA 1
ATOM 828 C C . ALA A 1 97 ? 8.383 -8.651 0.236 1.00 98.50 97 ALA A C 1
ATOM 830 O O . ALA A 1 97 ? 8.874 -8.924 -0.858 1.00 98.50 97 ALA A O 1
ATOM 831 N N . ASP A 1 98 ? 7.682 -9.533 0.949 1.00 97.69 98 ASP A N 1
ATOM 832 C CA . ASP A 1 98 ? 7.377 -10.885 0.467 1.00 97.69 98 ASP A CA 1
ATOM 833 C C . ASP A 1 98 ? 6.382 -10.885 -0.707 1.00 97.69 98 ASP A C 1
ATOM 835 O O . ASP A 1 98 ? 6.389 -11.812 -1.518 1.00 97.69 98 ASP A O 1
ATOM 839 N N . ILE A 1 99 ? 5.576 -9.824 -0.856 1.00 98.44 99 ILE A N 1
ATOM 840 C CA . ILE A 1 99 ? 4.684 -9.636 -2.009 1.00 98.44 99 ILE A CA 1
ATOM 841 C C . ILE A 1 99 ? 5.452 -9.079 -3.210 1.00 98.44 99 ILE A C 1
ATOM 843 O O . ILE A 1 99 ? 5.437 -9.673 -4.287 1.00 98.44 99 ILE A O 1
ATOM 847 N N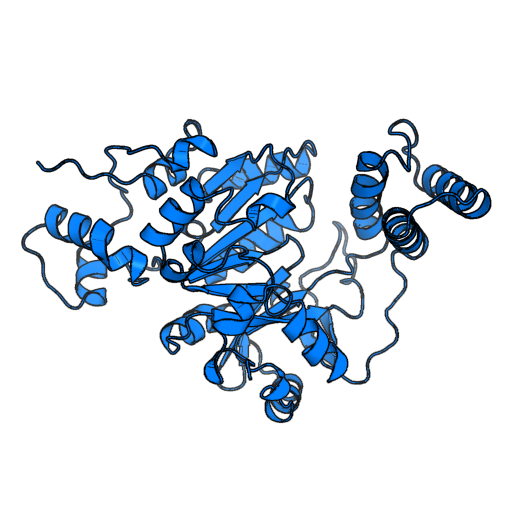 . VAL A 1 100 ? 6.072 -7.902 -3.057 1.00 98.62 100 VAL A N 1
ATOM 848 C CA . VAL A 1 100 ? 6.575 -7.102 -4.195 1.00 98.62 100 VAL A CA 1
ATOM 849 C C . VAL A 1 100 ? 8.101 -7.027 -4.292 1.00 98.62 100 VAL A C 1
ATOM 851 O O . VAL A 1 100 ? 8.632 -6.524 -5.287 1.00 98.62 100 VAL A O 1
ATOM 854 N N . GLY A 1 101 ? 8.819 -7.520 -3.283 1.00 98.50 101 GLY A N 1
ATOM 855 C CA . GLY A 1 101 ? 10.249 -7.290 -3.090 1.00 98.50 101 GLY A CA 1
ATOM 856 C C . GLY A 1 101 ? 10.553 -5.894 -2.535 1.00 98.50 101 GLY A C 1
ATOM 857 O O . GLY A 1 101 ? 9.875 -4.915 -2.838 1.00 98.50 101 GLY A O 1
ATOM 858 N N . HIS A 1 102 ? 11.635 -5.770 -1.759 1.00 98.75 102 HIS A N 1
ATOM 859 C CA . HIS A 1 102 ? 12.045 -4.495 -1.146 1.00 98.75 102 HIS A CA 1
ATOM 860 C C . HIS A 1 102 ? 12.209 -3.345 -2.162 1.00 98.75 102 HIS A C 1
ATOM 862 O O . HIS A 1 102 ? 11.917 -2.197 -1.843 1.00 98.75 102 HIS A O 1
ATOM 868 N N . HIS A 1 103 ? 12.617 -3.644 -3.403 1.00 98.44 103 HIS A N 1
ATOM 869 C CA . HIS A 1 103 ? 12.827 -2.646 -4.463 1.00 98.44 103 HIS A CA 1
ATOM 870 C C . HIS A 1 103 ? 11.533 -1.992 -4.970 1.00 98.44 103 HIS A C 1
ATOM 872 O O . HIS A 1 103 ? 11.600 -0.995 -5.693 1.00 98.44 103 HIS A O 1
ATOM 878 N N . ASN A 1 104 ? 10.371 -2.546 -4.625 1.00 98.81 104 ASN A N 1
ATOM 879 C CA . ASN A 1 104 ? 9.052 -2.004 -4.946 1.00 98.81 104 ASN A CA 1
ATOM 880 C C . ASN A 1 104 ? 8.337 -1.389 -3.736 1.00 98.81 104 ASN A C 1
ATOM 882 O O . ASN A 1 104 ? 7.221 -0.889 -3.889 1.00 98.81 104 ASN A O 1
ATOM 886 N N . LEU A 1 105 ? 8.975 -1.388 -2.565 1.00 98.88 105 LEU A N 1
ATOM 887 C CA . LEU A 1 105 ? 8.499 -0.645 -1.409 1.00 98.88 105 LEU A CA 1
ATOM 888 C C . LEU A 1 105 ? 9.054 0.777 -1.434 1.00 98.88 105 LEU A C 1
ATOM 890 O O . LEU A 1 105 ? 10.235 1.001 -1.723 1.00 98.88 105 LEU A O 1
ATOM 894 N N . ILE A 1 106 ? 8.188 1.726 -1.099 1.00 98.69 106 ILE A N 1
ATOM 895 C CA . ILE A 1 106 ? 8.531 3.131 -0.918 1.00 98.69 106 ILE A CA 1
ATOM 896 C C . ILE A 1 106 ? 7.997 3.554 0.444 1.00 98.69 106 ILE A C 1
ATOM 898 O O . ILE A 1 106 ? 6.823 3.342 0.723 1.00 98.69 106 ILE A O 1
ATOM 902 N N . ILE A 1 107 ? 8.837 4.143 1.286 1.00 98.56 107 ILE A N 1
ATOM 903 C CA . ILE A 1 107 ? 8.431 4.657 2.595 1.00 98.56 107 ILE A CA 1
ATOM 904 C C . ILE A 1 107 ? 8.571 6.174 2.575 1.00 98.56 107 ILE A C 1
ATOM 906 O O . ILE A 1 107 ? 9.667 6.692 2.361 1.00 98.56 107 ILE A O 1
ATOM 910 N N . MET A 1 108 ? 7.456 6.857 2.804 1.00 97.75 108 MET A N 1
ATOM 911 C CA . MET A 1 108 ? 7.370 8.297 3.014 1.00 97.75 108 MET A CA 1
ATOM 912 C C . MET A 1 108 ? 7.386 8.566 4.518 1.00 97.75 108 MET A C 1
ATOM 914 O O . MET A 1 108 ? 6.360 8.436 5.191 1.00 97.75 108 MET A O 1
ATOM 918 N N . ASP A 1 109 ? 8.566 8.896 5.042 1.00 97.12 109 ASP A N 1
ATOM 919 C CA . ASP A 1 109 ? 8.745 9.225 6.455 1.00 97.12 109 ASP A CA 1
ATOM 920 C C . ASP A 1 109 ? 8.290 10.664 6.725 1.00 97.12 109 ASP A C 1
ATOM 922 O O . ASP A 1 109 ? 8.907 11.624 6.261 1.00 97.12 109 ASP A O 1
ATOM 926 N N . CYS A 1 110 ? 7.204 10.822 7.477 1.00 94.19 110 CYS A N 1
ATOM 927 C CA . CYS A 1 110 ? 6.527 12.102 7.691 1.00 94.19 110 CYS A CA 1
ATOM 928 C C . CYS A 1 110 ? 7.093 12.865 8.905 1.00 94.19 110 CYS A C 1
ATOM 930 O O . CYS A 1 110 ? 6.353 13.350 9.775 1.00 94.19 110 CYS A O 1
ATOM 932 N N . GLY A 1 111 ? 8.425 12.937 8.975 1.00 92.19 111 GLY A N 1
ATOM 933 C CA . GLY A 1 111 ? 9.170 13.590 10.049 1.00 92.19 111 GLY A CA 1
ATOM 934 C C . GLY A 1 111 ? 9.123 12.807 11.358 1.00 92.19 111 GLY A C 1
ATOM 935 O O . GLY A 1 111 ? 8.707 13.361 12.382 1.00 92.19 111 GLY A O 1
ATOM 936 N N . SER A 1 112 ? 9.489 11.523 11.316 1.00 93.44 112 SER A N 1
ATOM 937 C CA . SER A 1 112 ? 9.619 10.702 12.521 1.00 93.44 112 SER A CA 1
ATOM 938 C C . SER A 1 112 ? 10.747 11.201 13.427 1.00 93.44 112 SER A C 1
ATOM 940 O O . SER A 1 112 ? 11.761 11.737 12.984 1.00 93.44 112 SER A O 1
ATOM 942 N N . THR A 1 113 ? 10.559 11.007 14.725 1.00 92.69 113 THR A N 1
ATOM 943 C CA . THR A 1 113 ? 11.484 11.381 15.804 1.00 92.69 113 THR A CA 1
ATOM 944 C C . THR A 1 113 ? 11.732 10.238 16.786 1.00 92.69 113 THR A C 1
ATOM 946 O O . THR A 1 113 ? 12.674 10.304 17.574 1.00 92.69 113 THR A O 1
ATOM 949 N N . ASP A 1 114 ? 10.915 9.184 16.739 1.00 91.50 114 ASP A N 1
ATOM 950 C CA . ASP A 1 114 ? 11.055 7.989 17.558 1.00 91.50 114 ASP A CA 1
ATOM 951 C C . ASP A 1 114 ? 12.369 7.246 17.216 1.00 91.50 114 ASP A C 1
ATOM 953 O O . ASP A 1 114 ? 12.549 6.800 16.076 1.00 91.50 114 ASP A O 1
ATOM 957 N N . PRO A 1 115 ? 13.307 7.087 18.173 1.00 94.81 115 PRO A N 1
ATOM 958 C CA . PRO A 1 115 ? 14.600 6.458 17.902 1.00 94.81 115 PRO A CA 1
ATOM 959 C C . PRO A 1 115 ? 14.502 5.003 17.435 1.00 94.81 115 PRO A C 1
ATOM 961 O O . PRO A 1 115 ? 15.335 4.552 16.645 1.00 94.81 115 PRO A O 1
ATOM 964 N N . GLU A 1 116 ? 13.505 4.252 17.906 1.00 94.31 116 GLU A N 1
ATOM 965 C CA . GLU A 1 116 ? 13.304 2.868 17.492 1.00 94.31 116 GLU A CA 1
ATOM 966 C C . GLU A 1 116 ? 12.795 2.807 16.052 1.00 94.31 116 GLU A C 1
ATOM 968 O O . GLU A 1 116 ? 13.322 2.036 15.247 1.00 94.31 116 GLU A O 1
ATOM 973 N N . HIS A 1 117 ? 11.851 3.678 15.696 1.00 95.88 117 HIS A N 1
ATOM 974 C CA . HIS A 1 117 ? 11.378 3.824 14.323 1.00 95.88 117 HIS A CA 1
ATOM 975 C C . HIS A 1 117 ? 12.529 4.175 13.368 1.00 95.88 117 HIS A C 1
ATOM 977 O O . HIS A 1 117 ? 12.723 3.512 12.346 1.00 95.88 117 HIS A O 1
ATOM 983 N N . LEU A 1 118 ? 13.336 5.181 13.721 1.00 97.81 118 LEU A N 1
ATOM 984 C CA . LEU A 1 118 ? 14.473 5.622 12.908 1.00 97.81 118 LEU A CA 1
ATOM 985 C C . LEU A 1 118 ? 15.522 4.512 12.743 1.00 97.81 118 LEU A C 1
ATOM 987 O O . LEU A 1 118 ? 16.057 4.323 11.649 1.00 97.81 118 LEU A O 1
ATOM 991 N N . ARG A 1 119 ? 15.768 3.713 13.791 1.00 98.38 119 ARG A N 1
ATOM 992 C CA . ARG A 1 119 ? 16.644 2.533 13.717 1.00 98.38 119 ARG A CA 1
ATOM 993 C C . ARG A 1 119 ? 16.123 1.496 12.718 1.00 98.38 119 ARG A C 1
ATOM 995 O O . ARG A 1 119 ? 16.922 0.889 12.002 1.00 98.38 119 ARG A O 1
ATOM 1002 N N . VAL A 1 120 ? 14.806 1.288 12.651 1.00 98.19 120 VAL A N 1
ATOM 1003 C CA . VAL A 1 120 ? 14.187 0.393 11.660 1.00 98.19 120 VAL A CA 1
ATOM 1004 C C . VAL A 1 120 ? 14.389 0.942 10.248 1.00 98.19 120 VAL A C 1
ATOM 1006 O O . VAL A 1 120 ? 14.875 0.205 9.390 1.00 98.19 120 VAL A O 1
ATOM 1009 N N . LEU A 1 121 ? 14.092 2.223 9.998 1.00 98.25 121 LEU A N 1
ATOM 1010 C CA . LEU A 1 121 ? 14.307 2.838 8.680 1.00 98.25 121 LEU A CA 1
ATOM 1011 C C . LEU A 1 121 ? 15.767 2.706 8.222 1.00 98.25 121 LEU A C 1
ATOM 1013 O O . LEU A 1 121 ? 16.028 2.268 7.098 1.00 98.25 121 LEU A O 1
ATOM 1017 N N . GLU A 1 122 ? 16.724 2.988 9.107 1.00 98.06 122 GLU A N 1
ATOM 1018 C CA . GLU A 1 122 ? 18.157 2.862 8.825 1.00 98.06 122 GLU A CA 1
ATOM 1019 C C . GLU A 1 122 ? 18.537 1.430 8.400 1.00 98.06 122 GLU A C 1
ATOM 1021 O O . GLU A 1 122 ? 19.225 1.237 7.395 1.00 98.06 122 GLU A O 1
ATOM 1026 N N . ALA A 1 123 ? 18.013 0.405 9.083 1.00 98.12 123 ALA A N 1
ATOM 1027 C CA . ALA A 1 123 ? 18.268 -1.002 8.756 1.00 98.12 123 ALA A CA 1
ATOM 1028 C C . ALA A 1 123 ? 17.741 -1.428 7.365 1.00 98.12 123 ALA A C 1
ATOM 1030 O O . ALA A 1 123 ? 18.217 -2.408 6.770 1.00 98.12 123 ALA A O 1
ATOM 1031 N N . TYR A 1 124 ? 16.764 -0.700 6.815 1.00 98.19 124 TYR A N 1
ATOM 1032 C CA . TYR A 1 124 ? 16.195 -0.952 5.488 1.00 98.19 124 TYR A CA 1
ATOM 1033 C C . TYR A 1 124 ? 16.643 0.044 4.417 1.00 98.19 124 TYR A C 1
ATOM 1035 O O . TYR A 1 124 ? 16.405 -0.214 3.232 1.00 98.19 124 TYR A O 1
ATOM 1043 N N . ARG A 1 125 ? 17.366 1.115 4.776 1.00 97.44 125 ARG A N 1
ATOM 1044 C CA . ARG A 1 125 ? 17.711 2.207 3.852 1.00 97.44 125 ARG A CA 1
ATOM 1045 C C . ARG A 1 125 ? 18.366 1.734 2.562 1.00 97.44 125 ARG A C 1
ATOM 1047 O O . ARG A 1 125 ? 18.114 2.317 1.527 1.00 97.44 125 ARG A O 1
ATOM 1054 N N . ARG A 1 126 ? 19.189 0.680 2.566 1.00 96.88 126 ARG A N 1
ATOM 1055 C CA . ARG A 1 126 ? 19.891 0.202 1.354 1.00 96.88 126 ARG A CA 1
ATOM 1056 C C . ARG A 1 126 ? 19.047 -0.710 0.455 1.00 96.88 126 ARG A C 1
ATOM 1058 O O . ARG A 1 126 ? 19.522 -1.132 -0.593 1.00 96.88 126 ARG A O 1
ATOM 1065 N N . ARG A 1 127 ? 17.835 -1.071 0.880 1.00 96.94 127 ARG A N 1
ATOM 1066 C CA . ARG A 1 127 ? 16.970 -2.058 0.208 1.00 96.94 127 ARG A CA 1
ATOM 1067 C C . ARG A 1 127 ? 15.620 -1.480 -0.208 1.00 96.94 127 ARG A C 1
ATOM 1069 O O . ARG A 1 127 ? 15.070 -1.931 -1.206 1.00 96.94 127 ARG A O 1
ATOM 1076 N N . VAL A 1 128 ? 15.114 -0.513 0.553 1.00 98.50 128 VAL A N 1
ATOM 1077 C CA . VAL A 1 128 ? 13.826 0.163 0.355 1.00 98.50 128 VAL A CA 1
ATOM 1078 C C . VAL A 1 128 ? 14.079 1.626 -0.002 1.00 98.50 128 VAL A C 1
ATOM 1080 O O . VAL A 1 128 ? 15.017 2.236 0.522 1.00 98.50 128 VAL A O 1
ATOM 1083 N N . LEU A 1 129 ? 13.252 2.198 -0.883 1.00 98.50 129 LEU A N 1
ATOM 1084 C CA . LEU A 1 129 ? 13.294 3.630 -1.174 1.00 98.50 129 LEU A CA 1
ATOM 1085 C C . LEU A 1 129 ? 12.614 4.388 -0.027 1.00 98.50 129 LEU A C 1
ATOM 1087 O O . LEU A 1 129 ? 11.393 4.420 0.056 1.00 98.50 129 LEU A O 1
ATOM 1091 N N . ILE A 1 130 ? 13.411 4.974 0.863 1.00 98.31 130 ILE A N 1
ATOM 1092 C CA . ILE A 1 130 ? 12.926 5.754 2.012 1.00 98.31 130 ILE A CA 1
ATOM 1093 C C . ILE A 1 130 ? 13.176 7.231 1.730 1.00 98.31 130 ILE A C 1
ATOM 1095 O O . ILE A 1 130 ? 14.321 7.609 1.482 1.00 98.31 130 ILE A O 1
ATOM 1099 N N . VAL A 1 131 ? 12.123 8.041 1.749 1.00 96.88 131 VAL A N 1
ATOM 1100 C CA . VAL A 1 131 ? 12.160 9.468 1.422 1.00 96.88 131 VAL A CA 1
ATOM 1101 C C . VAL A 1 131 ? 11.516 10.246 2.565 1.00 96.88 131 VAL A C 1
ATOM 1103 O O . VAL A 1 131 ? 10.420 9.902 3.003 1.00 96.88 131 VAL A O 1
ATOM 1106 N N . GLY A 1 132 ? 12.194 11.289 3.044 1.00 95.38 132 GLY A N 1
ATOM 1107 C CA . GLY A 1 132 ? 11.597 12.236 3.985 1.00 95.38 132 GLY A CA 1
ATOM 1108 C C . GLY A 1 132 ? 10.494 13.042 3.299 1.00 95.38 132 GLY A C 1
ATOM 1109 O O . GLY A 1 132 ? 10.693 13.555 2.196 1.00 95.38 132 GLY A O 1
ATOM 1110 N N . TYR A 1 133 ? 9.331 13.137 3.936 1.00 93.00 133 TYR A N 1
ATOM 1111 C CA . TYR A 1 133 ? 8.164 13.848 3.431 1.00 93.00 133 TYR A CA 1
ATOM 1112 C C . TYR A 1 133 ? 7.704 14.885 4.457 1.00 93.00 133 TYR A C 1
ATOM 1114 O O . TYR A 1 133 ? 6.986 14.587 5.405 1.00 93.00 133 TYR A O 1
ATOM 1122 N N . GLU A 1 134 ? 8.137 16.129 4.273 1.00 86.44 134 GLU A N 1
ATOM 1123 C CA . GLU A 1 134 ? 7.941 17.206 5.256 1.00 86.44 134 GLU A CA 1
ATOM 1124 C C . GLU A 1 134 ? 6.531 17.824 5.234 1.00 86.44 134 GLU A C 1
ATOM 1126 O O . GLU A 1 134 ? 6.186 18.655 6.074 1.00 86.44 134 GLU A O 1
ATOM 1131 N N . ARG A 1 135 ? 5.692 17.433 4.269 1.00 83.50 135 ARG A N 1
ATOM 1132 C CA . ARG A 1 135 ? 4.306 17.906 4.161 1.00 83.50 135 ARG A CA 1
ATOM 1133 C C . ARG A 1 135 ? 3.391 17.123 5.108 1.00 83.50 135 ARG A C 1
ATOM 1135 O O . ARG A 1 135 ? 3.750 16.071 5.631 1.00 83.50 135 ARG A O 1
ATOM 1142 N N . TYR A 1 136 ? 2.162 17.610 5.295 1.00 77.44 136 TYR A N 1
ATOM 1143 C CA . TYR A 1 136 ? 1.134 16.870 6.035 1.00 77.44 136 TYR A CA 1
ATOM 1144 C C . TYR A 1 136 ? 0.917 15.485 5.404 1.00 77.44 136 TYR A C 1
ATOM 1146 O O . TYR A 1 136 ? 0.710 15.391 4.196 1.00 77.44 136 TYR A O 1
ATOM 1154 N N . TYR A 1 137 ? 0.972 14.419 6.204 1.00 76.12 137 TYR A N 1
ATOM 1155 C CA . TYR A 1 137 ? 1.099 13.039 5.721 1.00 76.12 137 TYR A CA 1
ATOM 1156 C C . TYR A 1 137 ? -0.010 12.612 4.745 1.00 76.12 137 TYR A C 1
ATOM 1158 O O . TYR A 1 137 ? 0.299 11.975 3.743 1.00 76.12 137 TYR A O 1
ATOM 1166 N N . ASP A 1 138 ? -1.269 13.024 4.942 1.00 82.25 138 ASP A N 1
ATOM 1167 C CA . ASP A 1 138 ? -2.357 12.672 4.006 1.00 82.25 138 ASP A CA 1
ATOM 1168 C C . ASP A 1 138 ? -2.234 13.363 2.644 1.00 82.25 138 ASP A C 1
ATOM 1170 O O . ASP A 1 138 ? -2.816 12.904 1.662 1.00 82.25 138 ASP A O 1
ATOM 1174 N N . THR A 1 139 ? -1.448 14.439 2.530 1.00 89.75 139 THR A N 1
ATOM 1175 C CA . THR A 1 139 ? -1.239 15.091 1.229 1.00 89.75 139 THR A CA 1
ATOM 1176 C C . THR A 1 139 ? -0.524 14.187 0.239 1.00 89.75 139 THR A C 1
ATOM 1178 O O . THR A 1 139 ? -0.609 14.462 -0.948 1.00 89.75 139 THR A O 1
ATOM 1181 N N . ILE A 1 140 ? 0.133 13.099 0.671 1.00 91.50 140 ILE A N 1
ATOM 1182 C CA . ILE A 1 140 ? 0.761 12.130 -0.242 1.00 91.50 140 ILE A CA 1
ATOM 1183 C C . ILE A 1 140 ? -0.236 11.526 -1.235 1.00 91.50 140 ILE A C 1
ATOM 1185 O O . ILE A 1 140 ? 0.145 11.115 -2.331 1.00 91.50 140 ILE A O 1
ATOM 1189 N N . HIS A 1 141 ? -1.516 11.484 -0.867 1.00 92.50 141 HIS A N 1
ATOM 1190 C CA . HIS A 1 141 ? -2.565 10.975 -1.730 1.00 92.50 141 HIS A CA 1
ATOM 1191 C C . HIS A 1 141 ? -2.861 11.914 -2.904 1.00 92.50 141 HIS A C 1
ATOM 1193 O O . HIS A 1 141 ? -3.274 11.424 -3.950 1.00 92.50 141 HIS A O 1
ATOM 1199 N N . ASP A 1 142 ? -2.607 13.223 -2.766 1.00 93.56 142 ASP A N 1
ATOM 1200 C CA . ASP A 1 142 ? -2.827 14.219 -3.818 1.00 93.56 142 ASP A CA 1
ATOM 1201 C C . ASP A 1 142 ? -1.828 14.024 -4.964 1.00 93.56 142 ASP A C 1
ATOM 1203 O O . ASP A 1 142 ? -0.645 14.371 -4.869 1.00 93.56 142 ASP A O 1
ATOM 1207 N N . THR A 1 143 ? -2.301 13.463 -6.072 1.00 94.00 143 THR A N 1
ATOM 1208 C CA . THR A 1 143 ? -1.456 13.161 -7.231 1.00 94.00 143 THR A CA 1
ATOM 1209 C C . THR A 1 143 ? -1.093 14.393 -8.043 1.00 94.00 143 THR A C 1
ATOM 1211 O O . THR A 1 143 ? -0.080 14.383 -8.746 1.00 94.00 143 THR A O 1
ATOM 1214 N N . VAL A 1 144 ? -1.880 15.465 -7.935 1.00 92.88 144 VAL A N 1
ATOM 1215 C CA . VAL A 1 144 ? -1.630 16.733 -8.622 1.00 92.88 144 VAL A CA 1
ATOM 1216 C C . VAL A 1 144 ? -0.626 17.548 -7.815 1.00 92.88 144 VAL A C 1
ATOM 1218 O O . VAL A 1 144 ? 0.387 17.987 -8.360 1.00 92.88 144 VAL A O 1
ATOM 1221 N N . GLY A 1 145 ? -0.843 17.673 -6.504 1.00 93.00 145 GLY A N 1
ATOM 1222 C CA . GLY A 1 145 ? 0.085 18.326 -5.578 1.00 93.00 145 GLY A CA 1
ATOM 1223 C C . GLY A 1 145 ? 1.453 17.638 -5.492 1.00 93.00 145 GLY A C 1
ATOM 1224 O O . GLY A 1 145 ? 2.462 18.287 -5.194 1.00 93.00 145 GLY A O 1
ATOM 1225 N N . ASN A 1 146 ? 1.509 16.341 -5.817 1.00 94.94 146 ASN A N 1
ATOM 1226 C CA . ASN A 1 146 ? 2.727 15.527 -5.869 1.00 94.94 146 ASN A CA 1
ATOM 1227 C C . ASN A 1 146 ? 3.047 15.009 -7.280 1.00 94.94 146 ASN A C 1
ATOM 1229 O O . ASN A 1 146 ? 3.623 13.928 -7.435 1.00 94.94 146 ASN A O 1
ATOM 1233 N N . ALA A 1 147 ? 2.706 15.779 -8.320 1.00 94.50 147 ALA A N 1
ATOM 1234 C CA . ALA A 1 147 ? 2.833 15.359 -9.719 1.00 94.50 147 ALA A CA 1
ATOM 1235 C C . ALA A 1 147 ? 4.227 14.829 -10.089 1.00 94.50 147 ALA A C 1
ATOM 1237 O O . ALA A 1 147 ? 4.342 13.887 -10.872 1.00 94.50 147 ALA A O 1
ATOM 1238 N N . ALA A 1 148 ? 5.288 15.398 -9.511 1.00 93.94 148 ALA A N 1
ATOM 1239 C CA . ALA A 1 148 ? 6.654 14.939 -9.730 1.00 93.94 148 ALA A CA 1
ATOM 1240 C C . ALA A 1 148 ? 6.877 13.491 -9.296 1.00 93.94 148 ALA A C 1
ATOM 1242 O O . ALA A 1 148 ? 7.365 12.663 -10.067 1.00 93.94 148 ALA A O 1
ATOM 1243 N N . PHE A 1 149 ? 6.463 13.186 -8.071 1.00 96.19 149 PHE A N 1
ATOM 1244 C CA . PHE A 1 149 ? 6.555 11.853 -7.511 1.00 96.19 149 PHE A CA 1
ATOM 1245 C C . PHE A 1 149 ? 5.672 10.871 -8.287 1.00 96.19 149 PHE A C 1
ATOM 1247 O O . PHE A 1 149 ? 6.160 9.839 -8.742 1.00 96.19 149 PHE A O 1
ATOM 1254 N N . TYR A 1 150 ? 4.407 11.208 -8.549 1.00 96.56 150 TYR A N 1
ATOM 1255 C CA . TYR A 1 150 ? 3.523 10.297 -9.283 1.00 96.56 150 TYR A CA 1
ATOM 1256 C C . TYR A 1 150 ? 3.924 10.109 -10.747 1.00 96.56 150 TYR A C 1
ATOM 1258 O O . TYR A 1 150 ? 3.720 9.023 -11.284 1.00 96.56 150 TYR A O 1
ATOM 1266 N N . HIS A 1 151 ? 4.570 11.090 -11.381 1.00 95.31 151 HIS A N 1
ATOM 1267 C CA . HIS A 1 151 ? 5.174 10.885 -12.694 1.00 95.31 151 HIS A CA 1
ATOM 1268 C C . HIS A 1 151 ? 6.340 9.891 -12.646 1.00 95.31 151 HIS A C 1
ATOM 1270 O O . HIS A 1 151 ? 6.456 9.037 -13.528 1.00 95.31 151 HIS A O 1
ATOM 1276 N N . LEU A 1 152 ? 7.182 9.959 -11.610 1.00 96.50 152 LEU A N 1
ATOM 1277 C CA . LEU A 1 152 ? 8.218 8.954 -11.391 1.00 96.50 152 LEU A CA 1
ATOM 1278 C C . LEU A 1 152 ? 7.585 7.563 -11.221 1.00 96.50 152 LEU A C 1
ATOM 1280 O O . LEU A 1 152 ? 8.036 6.616 -11.862 1.00 96.50 152 LEU A O 1
ATOM 1284 N N . ILE A 1 153 ? 6.527 7.429 -10.417 1.00 97.00 153 ILE A N 1
ATOM 1285 C CA . ILE A 1 153 ? 5.828 6.150 -10.206 1.00 97.00 153 ILE A CA 1
ATOM 1286 C C . ILE A 1 153 ? 5.213 5.608 -11.502 1.00 97.00 153 ILE A C 1
ATOM 1288 O O . ILE A 1 153 ? 5.463 4.453 -11.844 1.00 97.00 153 ILE A O 1
ATOM 1292 N N . GLU A 1 154 ? 4.500 6.444 -12.261 1.00 96.12 154 GLU A N 1
ATOM 1293 C CA . GLU A 1 154 ? 3.906 6.126 -13.571 1.00 96.12 154 GLU A CA 1
ATOM 1294 C C . GLU A 1 154 ? 4.910 5.449 -14.518 1.00 96.12 154 GLU A C 1
ATOM 1296 O O . GLU A 1 154 ? 4.592 4.480 -15.205 1.00 96.12 154 GLU A O 1
ATOM 1301 N N . LYS A 1 155 ? 6.161 5.922 -14.536 1.00 95.94 155 LYS A N 1
ATOM 1302 C CA . LYS A 1 155 ? 7.218 5.359 -15.392 1.00 95.94 155 LYS A CA 1
ATOM 1303 C C . LYS A 1 155 ? 7.901 4.119 -14.821 1.00 95.94 155 LYS A C 1
ATOM 1305 O O . LYS A 1 155 ? 8.681 3.485 -15.528 1.00 95.94 155 LYS A O 1
ATOM 1310 N N . ASN A 1 156 ? 7.655 3.771 -13.560 1.00 97.50 156 ASN A N 1
ATOM 1311 C CA . ASN A 1 156 ? 8.422 2.749 -12.849 1.00 97.50 156 ASN A CA 1
ATOM 1312 C C . ASN A 1 156 ? 7.610 1.541 -12.384 1.00 97.50 156 ASN A C 1
ATOM 1314 O O . ASN A 1 156 ? 8.219 0.595 -11.885 1.00 97.50 156 ASN A O 1
ATOM 1318 N N . CYS A 1 157 ? 6.291 1.531 -12.556 1.00 98.44 157 CYS A N 1
ATOM 1319 C CA . CYS A 1 157 ? 5.467 0.347 -12.331 1.00 98.44 157 CYS A CA 1
ATOM 1320 C C . CYS A 1 157 ? 4.178 0.351 -13.148 1.00 98.44 157 CYS A C 1
ATOM 1322 O O . CYS A 1 157 ? 3.811 1.380 -13.708 1.00 98.44 157 CYS A O 1
ATOM 1324 N N . ARG A 1 158 ? 3.477 -0.790 -13.190 1.00 98.44 158 ARG A N 1
ATOM 1325 C CA . ARG A 1 158 ? 2.124 -0.876 -13.766 1.00 98.44 158 ARG A CA 1
ATOM 1326 C C . ARG A 1 158 ? 1.042 -0.466 -12.775 1.00 98.44 158 ARG A C 1
ATOM 1328 O O . ARG A 1 158 ? 0.095 0.199 -13.170 1.00 98.44 158 ARG A O 1
ATOM 1335 N N . TYR A 1 159 ? 1.179 -0.854 -11.512 1.00 98.69 159 TYR A N 1
ATOM 1336 C CA . TYR A 1 159 ? 0.221 -0.576 -10.447 1.00 98.69 159 TYR A CA 1
ATOM 1337 C C . TYR A 1 159 ? 0.895 0.084 -9.246 1.00 98.69 159 TYR A C 1
ATOM 1339 O O . TYR A 1 159 ? 2.070 -0.162 -8.955 1.00 98.69 159 TYR A O 1
ATOM 1347 N N . VAL A 1 160 ? 0.132 0.897 -8.524 1.00 98.50 160 VAL A N 1
ATOM 1348 C CA . VAL A 1 160 ? 0.531 1.523 -7.267 1.00 98.50 160 VAL A CA 1
ATOM 1349 C C . VAL A 1 160 ? -0.580 1.392 -6.229 1.00 98.50 160 VAL A C 1
ATOM 1351 O O . VAL A 1 160 ? -1.761 1.485 -6.558 1.00 98.50 160 VAL A O 1
ATOM 1354 N N . ALA A 1 161 ? -0.191 1.186 -4.976 1.00 98.12 161 ALA A N 1
ATOM 1355 C CA . ALA A 1 161 ? -1.065 1.278 -3.814 1.00 98.12 161 ALA A CA 1
ATOM 1356 C C . ALA A 1 161 ? -0.416 2.185 -2.764 1.00 98.12 161 ALA A C 1
ATOM 1358 O O . ALA A 1 161 ? 0.802 2.126 -2.577 1.00 98.12 161 ALA A O 1
ATOM 1359 N N . VAL A 1 162 ? -1.219 3.001 -2.083 1.00 97.75 162 VAL A N 1
ATOM 1360 C CA . VAL A 1 162 ? -0.784 3.776 -0.913 1.00 97.75 162 VAL A CA 1
ATOM 1361 C C . VAL A 1 162 ? -1.474 3.186 0.309 1.00 97.75 162 VAL A C 1
ATOM 1363 O O . VAL A 1 162 ? -2.702 3.205 0.374 1.00 97.75 162 VAL A O 1
ATOM 1366 N N . LEU A 1 163 ? -0.687 2.650 1.238 1.00 97.56 163 LEU A N 1
ATOM 1367 C CA . LEU A 1 163 ? -1.159 1.961 2.435 1.00 97.56 163 LEU A CA 1
ATOM 1368 C C . LEU A 1 163 ? -0.644 2.651 3.702 1.00 97.56 163 LEU A C 1
ATOM 1370 O O . LEU A 1 163 ? 0.411 3.293 3.700 1.00 97.56 163 LEU A O 1
ATOM 1374 N N . ASP A 1 164 ? -1.393 2.475 4.779 1.00 95.94 164 ASP A N 1
ATOM 1375 C CA . ASP A 1 164 ? -1.034 2.864 6.136 1.00 95.94 164 ASP A CA 1
ATOM 1376 C C . ASP A 1 164 ? -0.285 1.721 6.852 1.00 95.94 164 ASP A C 1
ATOM 1378 O O . ASP A 1 164 ? -0.250 0.576 6.392 1.00 95.94 164 ASP A O 1
ATOM 1382 N N . ALA A 1 165 ? 0.385 2.028 7.968 1.00 96.31 165 ALA A N 1
ATOM 1383 C CA . ALA A 1 165 ? 1.246 1.063 8.666 1.00 96.31 165 ALA A CA 1
ATOM 1384 C C . ALA A 1 165 ? 0.475 -0.135 9.256 1.00 96.31 165 ALA A C 1
ATOM 1386 O O . ALA A 1 165 ? 1.060 -1.187 9.507 1.00 96.31 165 ALA A O 1
ATOM 1387 N N . ASP A 1 166 ? -0.827 0.023 9.478 1.00 96.56 166 ASP A N 1
ATOM 1388 C CA . ASP A 1 166 ? -1.760 -0.977 9.997 1.00 96.56 166 ASP A CA 1
ATOM 1389 C C . ASP A 1 166 ? -2.507 -1.746 8.899 1.00 96.56 166 ASP A C 1
ATOM 1391 O O . ASP A 1 166 ? -3.435 -2.500 9.193 1.00 96.56 166 ASP A O 1
ATOM 1395 N N . GLU A 1 167 ? -2.108 -1.603 7.638 1.00 98.25 167 GLU A N 1
ATOM 1396 C CA . GLU A 1 167 ? -2.807 -2.194 6.501 1.00 98.25 167 GLU A CA 1
ATOM 1397 C C . GLU A 1 167 ? -1.955 -3.224 5.775 1.00 98.25 167 GLU A C 1
ATOM 1399 O O . GLU A 1 167 ? -0.870 -2.914 5.284 1.00 98.25 167 GLU A O 1
ATOM 1404 N N . PHE A 1 168 ? -2.477 -4.448 5.657 1.00 98.56 168 PHE A N 1
ATOM 1405 C CA . PHE A 1 168 ? -1.774 -5.574 5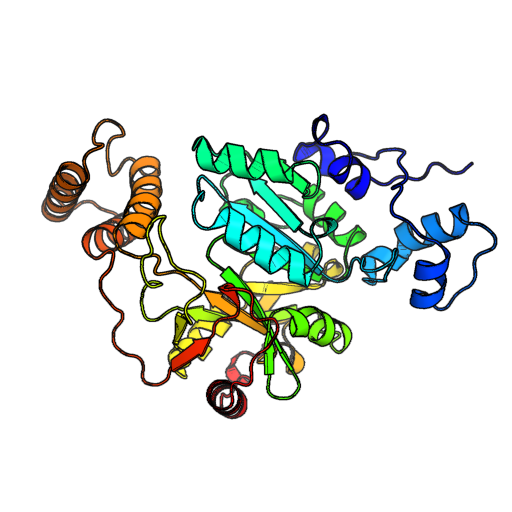.044 1.00 98.56 168 PHE A CA 1
ATOM 1406 C C . PHE A 1 168 ? -2.559 -6.125 3.853 1.00 98.56 168 PHE A C 1
ATOM 1408 O O . PHE A 1 168 ? -3.612 -6.749 4.010 1.00 98.56 168 PHE A O 1
ATOM 1415 N N . LEU A 1 169 ? -2.041 -5.887 2.646 1.00 98.75 169 LEU A N 1
ATOM 1416 C CA . LEU A 1 169 ? -2.677 -6.283 1.387 1.00 98.75 169 LEU A CA 1
ATOM 1417 C C . LEU A 1 169 ? -2.635 -7.806 1.183 1.00 98.75 169 LEU A C 1
ATOM 1419 O O . LEU A 1 169 ? -1.587 -8.433 1.322 1.00 98.75 169 LEU A O 1
ATOM 1423 N N . PHE A 1 170 ? -3.741 -8.412 0.766 1.00 98.75 170 PHE A N 1
ATOM 1424 C CA . PHE A 1 170 ? -3.778 -9.810 0.342 1.00 98.75 170 PHE A CA 1
ATOM 1425 C C . PHE A 1 170 ? -4.611 -9.987 -0.927 1.00 98.75 170 PHE A C 1
ATOM 1427 O O . PHE A 1 170 ? -5.501 -9.195 -1.246 1.00 98.75 170 PHE A O 1
ATOM 1434 N N . GLY A 1 171 ? -4.305 -11.047 -1.672 1.00 98.38 171 GLY A N 1
ATOM 1435 C CA . GLY A 1 171 ? -5.065 -11.464 -2.838 1.00 98.38 171 GLY A CA 1
ATOM 1436 C C . GLY A 1 171 ? -5.930 -12.673 -2.519 1.00 98.38 171 GLY A C 1
ATOM 1437 O O . GLY A 1 171 ? -5.544 -13.540 -1.736 1.00 98.38 171 GLY A O 1
ATOM 1438 N N . ARG A 1 172 ? -7.081 -12.754 -3.178 1.00 97.31 172 ARG A N 1
ATOM 1439 C CA . ARG A 1 172 ? -7.967 -13.913 -3.172 1.00 97.31 172 ARG A CA 1
ATOM 1440 C C . ARG A 1 172 ? -7.941 -14.578 -4.542 1.00 97.31 172 ARG A C 1
ATOM 1442 O O . ARG A 1 172 ? -8.271 -13.953 -5.554 1.00 97.31 172 ARG A O 1
ATOM 1449 N N . ARG A 1 173 ? -7.568 -15.855 -4.584 1.00 96.06 173 ARG A N 1
ATOM 1450 C CA . ARG A 1 173 ? -7.458 -16.615 -5.831 1.00 96.06 173 ARG A CA 1
ATOM 1451 C C . ARG A 1 173 ? -7.591 -18.108 -5.563 1.00 96.06 173 ARG A C 1
ATOM 1453 O O . ARG A 1 173 ? -6.990 -18.619 -4.634 1.00 96.06 173 ARG A O 1
ATOM 1460 N N . ALA A 1 174 ? -8.351 -18.810 -6.406 1.00 93.06 174 ALA A N 1
ATOM 1461 C CA . ALA A 1 174 ? -8.476 -20.273 -6.366 1.00 93.06 174 ALA A CA 1
ATOM 1462 C C . ALA A 1 174 ? -8.822 -20.852 -4.969 1.00 93.06 174 ALA A C 1
ATOM 1464 O O . ALA A 1 174 ? -8.281 -21.880 -4.567 1.00 93.06 174 ALA A O 1
ATOM 1465 N N . GLY A 1 175 ? -9.722 -20.186 -4.233 1.00 92.06 175 GLY A N 1
ATOM 1466 C CA . GLY A 1 175 ? -10.182 -20.620 -2.905 1.00 92.06 175 GLY A CA 1
ATOM 1467 C C . GLY A 1 175 ? -9.184 -20.389 -1.763 1.00 92.06 175 GLY A C 1
ATOM 1468 O O . GLY A 1 175 ? -9.342 -20.945 -0.674 1.00 92.06 175 GLY A O 1
ATOM 1469 N N . THR A 1 176 ? -8.122 -19.617 -2.009 1.00 97.12 176 THR A N 1
ATOM 1470 C CA . THR A 1 176 ? -7.179 -19.187 -0.976 1.00 97.12 176 THR A CA 1
ATOM 1471 C C . THR A 1 176 ? -7.093 -17.671 -0.896 1.00 97.12 176 THR A C 1
ATOM 1473 O O . THR A 1 176 ? -7.356 -16.948 -1.864 1.00 97.12 176 THR A O 1
ATOM 1476 N N . ILE A 1 177 ? -6.688 -17.195 0.277 1.00 97.88 177 ILE A N 1
ATOM 1477 C CA . ILE A 1 177 ? -6.241 -15.827 0.516 1.00 97.88 177 ILE A CA 1
ATOM 1478 C C . ILE A 1 177 ? -4.753 -15.830 0.846 1.00 97.88 177 ILE A C 1
ATOM 1480 O O . ILE A 1 177 ? -4.268 -16.781 1.454 1.00 97.88 177 ILE A O 1
ATOM 1484 N N . GLY A 1 178 ? -4.023 -14.792 0.448 1.00 98.12 178 GLY A N 1
ATOM 1485 C CA . GLY A 1 178 ? -2.604 -14.691 0.779 1.00 98.12 178 GLY A CA 1
ATOM 1486 C C . GLY A 1 178 ? -1.869 -13.527 0.112 1.00 98.12 178 GLY A C 1
ATOM 1487 O O . GLY A 1 178 ? -2.335 -13.008 -0.909 1.00 98.12 178 GLY A O 1
ATOM 1488 N N . PRO A 1 179 ? -0.713 -13.108 0.655 1.00 98.06 179 PRO A N 1
ATOM 1489 C CA . PRO A 1 179 ? 0.220 -12.211 -0.023 1.00 98.06 179 PRO A CA 1
ATOM 1490 C C . PRO A 1 179 ? 0.684 -12.758 -1.386 1.00 98.06 179 PRO A C 1
ATOM 1492 O O . PRO A 1 179 ? 0.796 -11.997 -2.350 1.00 98.06 179 PRO A O 1
ATOM 1495 N N . ASP A 1 180 ? 0.886 -14.075 -1.512 1.00 97.31 180 ASP A N 1
ATOM 1496 C CA . ASP A 1 180 ? 1.347 -14.724 -2.752 1.00 97.31 180 ASP A CA 1
ATOM 1497 C C . ASP A 1 180 ? 0.335 -14.635 -3.916 1.00 97.31 180 ASP A C 1
ATOM 1499 O O . ASP A 1 180 ? 0.713 -14.727 -5.088 1.00 97.31 180 ASP A O 1
ATOM 1503 N N . ASN A 1 181 ? -0.935 -14.371 -3.605 1.00 98.19 181 ASN A N 1
ATOM 1504 C CA . ASN A 1 181 ? -2.019 -14.213 -4.566 1.00 98.19 181 ASN A CA 1
ATOM 1505 C C . ASN A 1 181 ? -2.124 -12.798 -5.155 1.00 98.19 181 ASN A C 1
ATOM 1507 O O . ASN A 1 181 ? -2.749 -12.637 -6.206 1.00 98.19 181 ASN A O 1
ATOM 1511 N N . VAL A 1 182 ? -1.518 -11.776 -4.537 1.00 98.69 182 VAL A N 1
ATOM 1512 C CA . VAL A 1 182 ? -1.664 -10.369 -4.967 1.00 98.69 182 VAL A CA 1
ATOM 1513 C C . VAL A 1 182 ? -1.153 -10.164 -6.395 1.00 98.69 182 VAL A C 1
ATOM 1515 O O . VAL A 1 182 ? -1.890 -9.689 -7.260 1.00 98.69 182 VAL A O 1
ATOM 1518 N N . LEU A 1 183 ? 0.098 -10.547 -6.677 1.00 98.50 183 LEU A N 1
ATOM 1519 C CA . LEU A 1 183 ? 0.671 -10.361 -8.013 1.00 98.50 183 LEU A CA 1
ATOM 1520 C C . LEU A 1 183 ? -0.056 -11.193 -9.085 1.00 98.50 183 LEU A C 1
ATOM 1522 O O . LEU A 1 183 ? -0.346 -10.634 -10.142 1.00 98.50 183 LEU A O 1
ATOM 1526 N N . PRO A 1 184 ? -0.390 -12.486 -8.872 1.00 97.88 184 PRO A N 1
ATOM 1527 C CA . PRO A 1 184 ? -1.245 -13.237 -9.792 1.00 97.88 184 PRO A CA 1
ATOM 1528 C C . PRO A 1 184 ? -2.572 -12.542 -10.121 1.00 97.88 184 PRO A C 1
ATOM 1530 O O . PRO A 1 184 ? -2.897 -12.418 -11.300 1.00 97.88 184 PRO A O 1
ATOM 1533 N N . VAL A 1 185 ? -3.295 -12.030 -9.116 1.00 97.88 185 VAL A N 1
ATOM 1534 C CA . VAL A 1 185 ? -4.560 -11.301 -9.325 1.00 97.88 185 VAL A CA 1
ATOM 1535 C C . VAL A 1 185 ? -4.358 -10.097 -10.250 1.00 97.88 185 VAL A C 1
ATOM 1537 O O . VAL A 1 185 ? -5.117 -9.927 -11.204 1.00 97.88 185 VAL A O 1
ATOM 1540 N N . LEU A 1 186 ? -3.303 -9.307 -10.024 1.00 98.19 186 LEU A N 1
ATOM 1541 C CA . LEU A 1 186 ? -2.985 -8.132 -10.844 1.00 98.19 186 LEU A CA 1
ATOM 1542 C C . LEU A 1 186 ? -2.487 -8.480 -12.258 1.00 98.19 186 LEU A C 1
ATOM 1544 O O . LEU A 1 186 ? -2.667 -7.687 -13.177 1.00 98.19 186 LEU A O 1
ATOM 1548 N N . ARG A 1 187 ? -1.849 -9.643 -12.462 1.00 96.75 187 ARG A N 1
ATOM 1549 C CA . ARG A 1 187 ? -1.420 -10.092 -13.804 1.00 96.75 187 ARG A CA 1
ATOM 1550 C C . ARG A 1 187 ? -2.587 -10.588 -14.650 1.00 96.75 187 ARG A C 1
ATOM 1552 O O . ARG A 1 187 ? -2.576 -10.380 -15.859 1.00 96.75 187 ARG A O 1
ATOM 1559 N N . GLU A 1 188 ? -3.545 -11.266 -14.024 1.00 94.94 188 GLU A N 1
ATOM 1560 C CA . GLU A 1 188 ? -4.751 -11.782 -14.682 1.00 94.94 188 GLU A CA 1
ATOM 1561 C C . GLU A 1 188 ? -5.750 -10.667 -15.004 1.00 94.94 188 GLU A C 1
ATOM 1563 O O . GLU A 1 188 ? -6.485 -10.760 -15.984 1.00 94.94 188 GLU A O 1
ATOM 1568 N N . GLY A 1 189 ? -5.785 -9.622 -14.173 1.00 90.19 189 GLY A N 1
ATOM 1569 C CA . GLY A 1 189 ? -6.596 -8.434 -14.395 1.00 90.19 189 GLY A CA 1
ATOM 1570 C C . GLY A 1 189 ? -5.975 -7.445 -15.385 1.00 90.19 189 GLY A C 1
ATOM 1571 O O . GLY A 1 189 ? -4.762 -7.389 -15.609 1.00 90.19 189 GLY A O 1
ATOM 1572 N N . ASN A 1 190 ? -6.829 -6.604 -15.963 1.00 91.56 190 ASN A N 1
ATOM 1573 C CA . ASN A 1 190 ? -6.403 -5.386 -16.653 1.00 91.56 190 ASN A CA 1
ATOM 1574 C C . ASN A 1 190 ? -7.215 -4.163 -16.210 1.00 91.56 190 ASN A C 1
ATOM 1576 O O . ASN A 1 190 ? -7.280 -3.161 -16.927 1.00 91.56 190 ASN A O 1
ATOM 1580 N N . GLU A 1 191 ? -7.832 -4.253 -15.031 1.00 95.94 191 GLU A N 1
ATOM 1581 C CA . GLU A 1 191 ? -8.611 -3.153 -14.487 1.00 95.94 191 GLU A CA 1
ATOM 1582 C C . GLU A 1 191 ? -7.719 -1.930 -14.294 1.00 95.94 191 GLU A C 1
ATOM 1584 O O . GLU A 1 191 ? -6.528 -2.033 -13.970 1.00 95.94 191 GLU A O 1
ATOM 1589 N N . GLY A 1 192 ? -8.307 -0.756 -14.523 1.00 95.88 192 GLY A N 1
ATOM 1590 C CA . GLY A 1 192 ? -7.658 0.509 -14.202 1.00 95.88 192 GLY A CA 1
ATOM 1591 C C . GLY A 1 192 ? -7.499 0.688 -12.694 1.00 95.88 192 GLY A C 1
ATOM 1592 O O . GLY A 1 192 ? -6.507 1.251 -12.238 1.00 95.88 192 GLY A O 1
ATOM 1593 N N . VAL A 1 193 ? -8.458 0.178 -11.924 1.00 97.19 193 VAL A N 1
ATOM 1594 C CA . VAL A 1 193 ? -8.462 0.216 -10.465 1.00 97.19 193 VAL A CA 1
ATOM 1595 C C . VAL A 1 193 ? -8.973 -1.118 -9.935 1.00 97.19 193 VAL A C 1
ATOM 1597 O O . VAL A 1 193 ? -9.983 -1.631 -10.415 1.00 97.19 193 VAL A O 1
ATOM 1600 N N . HIS A 1 194 ? -8.303 -1.660 -8.924 1.00 97.81 194 HIS A N 1
ATOM 1601 C CA . HIS A 1 194 ? -8.821 -2.741 -8.092 1.00 97.81 194 HIS A CA 1
ATOM 1602 C C . HIS A 1 194 ? -9.169 -2.192 -6.707 1.00 97.81 194 HIS A C 1
ATOM 1604 O O . HIS A 1 194 ? -8.341 -1.527 -6.081 1.00 97.81 194 HIS A O 1
ATOM 1610 N N . ALA A 1 195 ? -10.375 -2.486 -6.228 1.00 97.75 195 ALA A N 1
ATOM 1611 C CA . ALA A 1 195 ? -10.832 -2.090 -4.906 1.00 97.75 195 ALA A CA 1
ATOM 1612 C C . ALA A 1 195 ? -10.318 -3.086 -3.858 1.00 97.75 195 ALA A C 1
ATOM 1614 O O . ALA A 1 195 ? -10.767 -4.233 -3.802 1.00 97.75 195 ALA A O 1
ATOM 1615 N N . GLY A 1 196 ? -9.372 -2.653 -3.024 1.00 97.94 196 GLY A N 1
ATOM 1616 C CA . GLY A 1 196 ? -8.949 -3.396 -1.842 1.00 97.94 196 GLY A CA 1
ATOM 1617 C C . GLY A 1 196 ? -9.962 -3.190 -0.725 1.00 97.94 196 GLY A C 1
ATOM 1618 O O . GLY A 1 196 ? -10.093 -2.084 -0.205 1.00 97.94 196 GLY A O 1
ATOM 1619 N N . THR A 1 197 ? -10.705 -4.239 -0.376 1.00 98.38 197 THR A N 1
ATOM 1620 C CA . THR A 1 197 ? -11.720 -4.180 0.691 1.00 98.38 197 THR A CA 1
ATOM 1621 C C . THR A 1 197 ? -11.045 -4.244 2.059 1.00 98.38 197 THR A C 1
ATOM 1623 O O . THR A 1 197 ? -10.286 -5.180 2.312 1.00 98.38 197 THR A O 1
ATOM 1626 N N . TRP A 1 198 ? -11.305 -3.280 2.945 1.00 97.94 198 TRP A N 1
ATOM 1627 C CA . TRP A 1 198 ? -10.860 -3.372 4.338 1.00 97.94 198 TRP A CA 1
ATOM 1628 C C . TRP A 1 198 ? -11.626 -4.448 5.103 1.00 97.94 198 TRP A C 1
ATOM 1630 O O . TRP A 1 198 ? -12.852 -4.492 5.067 1.00 97.94 198 TRP A O 1
ATOM 1640 N N . PHE A 1 199 ? -10.886 -5.236 5.874 1.00 98.00 199 PHE A N 1
ATOM 1641 C CA . PHE A 1 199 ? -11.413 -6.120 6.903 1.00 98.00 199 PHE A CA 1
ATOM 1642 C C . PHE A 1 199 ? -10.769 -5.704 8.227 1.00 98.00 199 PHE A C 1
ATOM 1644 O O . PHE A 1 199 ? -9.568 -5.930 8.399 1.00 98.00 199 PHE A O 1
ATOM 1651 N N . PRO A 1 200 ? -11.495 -5.036 9.139 1.00 97.19 200 PRO A N 1
ATOM 1652 C CA . PRO A 1 200 ? -10.940 -4.592 10.409 1.00 97.19 200 PRO A CA 1
ATOM 1653 C C . PRO A 1 200 ? -10.794 -5.766 11.380 1.00 97.19 200 PRO A C 1
ATOM 1655 O O . PRO A 1 200 ? -11.649 -6.655 11.436 1.00 97.19 200 PRO A O 1
ATOM 1658 N N . ASN A 1 201 ? -9.719 -5.783 12.170 1.00 96.31 201 ASN A N 1
ATOM 1659 C CA . ASN A 1 201 ? -9.558 -6.805 13.201 1.00 96.31 201 ASN A CA 1
ATOM 1660 C C . ASN A 1 201 ? -10.554 -6.604 14.352 1.00 96.31 201 ASN A C 1
ATOM 1662 O O . ASN A 1 201 ? -10.744 -5.492 14.841 1.00 96.31 201 ASN A O 1
ATOM 1666 N N . VAL A 1 202 ? -11.185 -7.685 14.815 1.00 94.50 202 VAL A N 1
ATOM 1667 C CA . VAL A 1 202 ? -12.238 -7.660 15.854 1.00 94.50 202 VAL A CA 1
ATOM 1668 C C . VAL A 1 202 ? -11.653 -7.411 17.247 1.00 94.50 202 VAL A C 1
ATOM 1670 O O . VAL A 1 202 ? -12.259 -6.748 18.086 1.00 94.50 202 VAL A O 1
ATOM 1673 N N . ALA A 1 203 ? -10.447 -7.913 17.484 1.00 89.88 203 ALA A N 1
ATOM 1674 C CA . ALA A 1 203 ? -9.712 -7.754 18.729 1.00 89.88 203 ALA A CA 1
ATOM 1675 C C . ALA A 1 203 ? -8.240 -7.473 18.430 1.00 89.88 203 ALA A C 1
ATOM 1677 O O . ALA A 1 203 ? -7.762 -7.736 17.321 1.00 89.88 203 ALA A O 1
ATOM 1678 N N . SER A 1 204 ? -7.531 -6.936 19.421 1.00 89.69 204 SER A N 1
ATOM 1679 C CA . SER A 1 204 ? -6.084 -6.786 19.330 1.00 89.69 204 SER A CA 1
ATOM 1680 C C . SER A 1 204 ? -5.399 -8.136 19.122 1.00 89.69 204 SER A C 1
ATOM 1682 O O . SER A 1 204 ? -5.919 -9.145 19.605 1.00 89.69 204 SER A O 1
ATOM 1684 N N . PRO A 1 205 ? -4.236 -8.166 18.447 1.00 91.56 205 PRO A N 1
ATOM 1685 C CA . PRO A 1 205 ? -3.367 -9.332 18.513 1.00 91.56 205 PRO A CA 1
ATOM 1686 C C . PRO A 1 205 ? -3.093 -9.709 19.975 1.00 91.56 205 PRO A C 1
ATOM 1688 O O . PRO A 1 205 ? -3.114 -8.847 20.860 1.00 91.56 205 PRO A O 1
ATOM 1691 N N . GLU A 1 206 ? -2.852 -10.994 20.224 1.00 90.38 206 GLU A N 1
ATOM 1692 C CA . GLU A 1 206 ? -2.398 -11.453 21.537 1.00 90.38 206 GLU A CA 1
ATOM 1693 C C . GLU A 1 206 ? -1.061 -10.782 21.882 1.00 90.38 206 GLU A C 1
ATOM 1695 O O . GLU A 1 206 ? -0.246 -10.534 20.999 1.00 90.38 206 GLU A O 1
ATOM 1700 N N . GLU A 1 207 ? -0.838 -10.453 23.153 1.00 88.44 207 GLU A N 1
ATOM 1701 C CA . GLU A 1 207 ? 0.417 -9.840 23.601 1.00 88.44 207 GLU A CA 1
ATOM 1702 C C . GLU A 1 207 ? 1.435 -10.934 23.953 1.00 88.44 207 GLU A C 1
ATOM 1704 O O . GLU A 1 207 ? 1.134 -11.863 24.706 1.00 88.44 207 GLU A O 1
ATOM 1709 N N . GLY A 1 208 ? 2.648 -10.811 23.418 1.00 85.75 208 GLY A N 1
ATOM 1710 C CA . GLY A 1 208 ? 3.824 -11.595 23.783 1.00 85.75 208 GLY A CA 1
ATOM 1711 C C . GLY A 1 208 ? 4.761 -10.832 24.727 1.00 85.75 208 GLY A C 1
ATOM 1712 O O . GLY A 1 208 ? 4.403 -9.807 25.303 1.00 85.75 208 GLY A O 1
ATOM 1713 N N . ALA A 1 209 ? 5.993 -11.328 24.886 1.00 82.38 209 ALA A N 1
ATOM 1714 C CA . ALA A 1 209 ? 6.992 -10.703 25.763 1.00 82.38 209 ALA A CA 1
ATOM 1715 C C . ALA A 1 209 ? 7.445 -9.311 25.277 1.00 82.38 209 ALA A C 1
ATOM 1717 O O . ALA A 1 209 ? 7.667 -8.421 26.093 1.00 82.38 209 ALA A O 1
ATOM 1718 N N . ASP A 1 210 ? 7.527 -9.127 23.956 1.00 80.50 210 ASP A N 1
ATOM 1719 C CA . ASP A 1 210 ? 8.064 -7.924 23.303 1.00 80.50 210 ASP A CA 1
ATOM 1720 C C . ASP A 1 210 ? 6.983 -7.145 22.517 1.00 80.50 210 ASP A C 1
ATOM 1722 O O . ASP A 1 210 ? 7.283 -6.448 21.546 1.00 80.50 210 ASP A O 1
ATOM 1726 N N . GLY A 1 211 ? 5.709 -7.282 22.907 1.00 84.19 211 GLY A N 1
ATOM 1727 C CA . GLY A 1 211 ? 4.552 -6.669 22.238 1.00 84.19 211 GLY A CA 1
ATOM 1728 C C . GLY A 1 211 ? 3.696 -7.676 21.456 1.00 84.19 211 GLY A C 1
ATOM 1729 O O . GLY A 1 211 ? 3.736 -8.866 21.773 1.00 84.19 211 GLY A O 1
ATOM 1730 N N . PRO A 1 212 ? 2.932 -7.241 20.432 1.00 89.75 212 PRO A N 1
ATOM 1731 C CA . PRO A 1 212 ? 1.992 -8.101 19.711 1.00 89.75 212 PRO A CA 1
ATOM 1732 C C . PRO A 1 212 ? 2.622 -9.395 19.159 1.00 89.75 212 PRO A C 1
ATOM 1734 O O . PRO A 1 212 ? 3.564 -9.354 18.361 1.00 89.75 212 PRO A O 1
ATOM 1737 N N . ASP A 1 213 ? 2.069 -10.550 19.533 1.00 92.06 213 ASP A N 1
ATOM 1738 C CA . ASP A 1 213 ? 2.424 -11.865 18.998 1.00 92.06 213 ASP A CA 1
ATOM 1739 C C . ASP A 1 213 ? 1.770 -12.072 17.628 1.00 92.06 213 ASP A C 1
ATOM 1741 O O . ASP A 1 213 ? 0.692 -12.647 17.469 1.00 92.06 213 ASP A O 1
ATOM 1745 N N . TRP A 1 214 ? 2.475 -11.609 16.601 1.00 93.12 214 TRP A N 1
ATOM 1746 C CA . TRP A 1 214 ? 2.059 -11.755 15.211 1.00 93.12 214 TRP A CA 1
ATOM 1747 C C . TRP A 1 214 ? 2.001 -13.209 14.731 1.00 93.12 214 TRP A C 1
ATOM 1749 O O . TRP A 1 214 ? 1.448 -13.446 13.663 1.00 93.12 214 TRP A O 1
ATOM 1759 N N . SER A 1 215 ? 2.586 -14.175 15.453 1.00 93.12 215 SER A N 1
ATOM 1760 C CA . SER A 1 215 ? 2.568 -15.586 15.037 1.00 93.12 215 SER A CA 1
ATOM 1761 C C . SER A 1 215 ? 1.192 -16.234 15.206 1.00 93.12 215 SER A C 1
ATOM 1763 O O . SER A 1 215 ? 0.914 -17.274 14.601 1.00 93.12 215 SER A O 1
ATOM 1765 N N . ARG A 1 216 ? 0.318 -15.615 16.005 1.00 94.69 216 ARG A N 1
ATOM 1766 C CA . ARG A 1 216 ? -1.046 -16.079 16.243 1.00 94.69 216 ARG A CA 1
ATOM 1767 C C . ARG A 1 216 ? -2.001 -15.576 15.162 1.00 94.69 216 ARG A C 1
ATOM 1769 O O . ARG A 1 216 ? -1.858 -14.448 14.687 1.00 94.69 216 ARG A O 1
ATOM 1776 N N . PRO A 1 217 ? -3.009 -16.381 14.780 1.00 96.25 217 PRO A N 1
ATOM 1777 C CA . PRO A 1 217 ? -4.060 -15.909 13.896 1.00 96.25 217 PRO A CA 1
ATOM 1778 C C . PRO A 1 217 ? -4.802 -14.706 14.488 1.00 96.25 217 PRO A C 1
ATOM 1780 O O . PRO A 1 217 ? -5.215 -14.731 15.645 1.00 96.25 217 PRO A O 1
ATOM 1783 N N . ILE A 1 218 ? -5.035 -13.683 13.669 1.00 96.25 218 ILE A N 1
ATOM 1784 C CA . ILE A 1 218 ? -5.847 -12.516 14.030 1.00 96.25 218 ILE A CA 1
ATOM 1785 C C . ILE A 1 218 ? -7.233 -12.688 13.411 1.00 96.25 218 ILE A C 1
ATOM 1787 O O . ILE A 1 218 ? -7.365 -13.173 12.284 1.00 96.25 218 ILE A O 1
ATOM 1791 N N . ARG A 1 219 ? -8.270 -12.297 14.156 1.00 96.56 219 ARG A N 1
ATOM 1792 C CA . ARG A 1 219 ? -9.672 -12.385 13.737 1.00 96.56 219 ARG A CA 1
ATOM 1793 C C . ARG A 1 219 ? -10.155 -11.065 13.141 1.00 96.56 219 ARG A C 1
ATOM 1795 O O . ARG A 1 219 ? -9.969 -10.013 13.752 1.00 96.56 219 ARG A O 1
ATOM 1802 N N . PHE A 1 220 ? -10.827 -11.131 11.998 1.00 97.62 220 PHE A N 1
A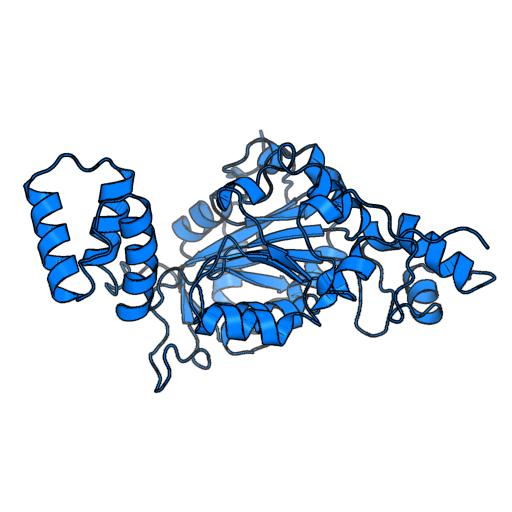TOM 1803 C CA . PHE A 1 220 ? -11.290 -9.993 11.205 1.00 97.62 220 PHE A CA 1
ATOM 1804 C C . PHE A 1 220 ? -12.790 -10.070 10.921 1.00 97.62 220 PHE A C 1
ATOM 1806 O O . PHE A 1 220 ? -13.338 -11.159 10.749 1.00 97.62 220 PHE A O 1
ATOM 1813 N N . ASP A 1 221 ? -13.444 -8.911 10.881 1.00 97.94 221 ASP A N 1
ATOM 1814 C CA . ASP A 1 221 ? -14.870 -8.772 10.577 1.00 97.94 221 ASP A CA 1
ATOM 1815 C C . ASP A 1 221 ? -15.116 -8.879 9.066 1.00 97.94 221 ASP A C 1
ATOM 1817 O O . ASP A 1 221 ? -14.563 -8.103 8.284 1.00 97.94 221 ASP A O 1
ATOM 1821 N N . MET A 1 222 ? -15.979 -9.814 8.668 1.00 97.38 222 MET A N 1
ATOM 1822 C CA . MET A 1 222 ? -16.428 -10.023 7.285 1.00 97.38 222 MET A CA 1
ATOM 1823 C C . MET A 1 222 ? -17.956 -10.015 7.153 1.00 97.38 222 MET A C 1
ATOM 1825 O O . MET A 1 222 ? -18.507 -10.621 6.234 1.00 97.38 222 MET A O 1
ATOM 1829 N N . SER A 1 223 ? -18.656 -9.372 8.087 1.00 97.50 223 SER A N 1
ATOM 1830 C CA . SER A 1 223 ? -20.085 -9.092 7.948 1.00 97.50 223 SER A CA 1
ATOM 1831 C C . SER A 1 223 ? -20.368 -8.317 6.655 1.00 97.50 223 SER A C 1
ATOM 1833 O O . SER A 1 223 ? -19.497 -7.631 6.117 1.00 97.50 223 SER A O 1
ATOM 1835 N N . ALA A 1 224 ? -21.600 -8.399 6.144 1.00 97.12 224 ALA A N 1
ATOM 1836 C CA . ALA A 1 224 ? -21.989 -7.659 4.941 1.00 97.12 224 ALA A CA 1
ATOM 1837 C C . ALA A 1 224 ? -21.796 -6.139 5.110 1.00 97.12 224 ALA A C 1
ATOM 1839 O O . ALA A 1 224 ? -21.380 -5.460 4.171 1.00 97.12 224 ALA A O 1
ATOM 1840 N N . ASP A 1 225 ? -22.030 -5.618 6.315 1.00 96.81 225 ASP A N 1
ATOM 1841 C CA . ASP A 1 225 ? -21.783 -4.213 6.643 1.00 96.81 225 ASP A CA 1
ATOM 1842 C C . ASP A 1 225 ? -20.288 -3.884 6.596 1.00 96.81 225 ASP A C 1
ATOM 1844 O O . ASP A 1 225 ? -19.906 -2.897 5.966 1.00 96.81 225 ASP A O 1
ATOM 1848 N N . SER A 1 226 ? -19.435 -4.745 7.167 1.00 96.81 226 SER A N 1
ATOM 1849 C CA . SER A 1 226 ? -17.975 -4.610 7.091 1.00 96.81 226 SER A CA 1
ATOM 1850 C C . SER A 1 226 ? -17.469 -4.665 5.648 1.00 96.81 226 SER A C 1
ATOM 1852 O O . SER A 1 226 ? -16.735 -3.775 5.231 1.00 96.81 226 SER A O 1
ATOM 1854 N N . ILE A 1 227 ? -17.922 -5.628 4.835 1.00 97.94 227 ILE A N 1
ATOM 1855 C CA . ILE A 1 227 ? -17.565 -5.706 3.408 1.00 97.94 227 ILE A CA 1
ATOM 1856 C C . ILE A 1 227 ? -18.023 -4.442 2.681 1.00 97.94 227 ILE A C 1
ATOM 1858 O O . ILE A 1 227 ? -17.275 -3.873 1.887 1.00 97.94 227 ILE A O 1
ATOM 1862 N N . GLY A 1 228 ? -19.240 -3.971 2.957 1.00 97.62 228 GLY A N 1
ATOM 1863 C CA . GLY A 1 228 ? -19.784 -2.776 2.335 1.00 97.62 228 GLY A CA 1
ATOM 1864 C C . GLY A 1 228 ? -18.984 -1.520 2.662 1.00 97.62 228 GLY A C 1
ATOM 1865 O O . GLY A 1 228 ? -18.525 -0.823 1.755 1.00 97.62 228 GLY A O 1
ATOM 1866 N N . HIS A 1 229 ? -18.783 -1.260 3.951 1.00 96.69 229 HIS A N 1
ATOM 1867 C CA . HIS A 1 229 ? -18.010 -0.124 4.432 1.00 96.69 229 HIS A CA 1
ATOM 1868 C C . HIS A 1 229 ? -16.541 -0.221 4.008 1.00 96.69 229 HIS A C 1
ATOM 1870 O O . HIS A 1 229 ? -15.972 0.745 3.508 1.00 96.69 229 HIS A O 1
ATOM 1876 N N . GLY A 1 230 ? -15.938 -1.400 4.134 1.00 97.25 230 GLY A N 1
ATOM 1877 C CA . GLY A 1 230 ? -14.553 -1.656 3.770 1.00 97.25 230 GLY A CA 1
ATOM 1878 C C . GLY A 1 230 ? -14.297 -1.591 2.269 1.00 97.25 230 GLY A C 1
ATOM 1879 O O . GLY A 1 230 ? -13.206 -1.206 1.860 1.00 97.25 230 GLY A O 1
ATOM 1880 N N . THR A 1 231 ? -15.287 -1.893 1.427 1.00 97.19 231 THR A N 1
ATOM 1881 C CA . THR A 1 231 ? -15.190 -1.658 -0.022 1.00 97.19 231 THR A CA 1
ATOM 1882 C C . THR A 1 231 ? -15.226 -0.167 -0.318 1.00 97.19 231 THR A C 1
ATOM 1884 O O . THR A 1 231 ? -14.475 0.303 -1.166 1.00 97.19 231 THR A O 1
ATOM 1887 N N . PHE A 1 232 ? -16.053 0.588 0.402 1.00 95.62 232 PHE A N 1
ATOM 1888 C CA . PHE A 1 232 ? -16.184 2.028 0.214 1.00 95.62 232 PHE A CA 1
ATOM 1889 C C . PHE A 1 232 ? -14.942 2.802 0.679 1.00 95.62 232 PHE A C 1
ATOM 1891 O O . PHE A 1 232 ? -14.378 3.590 -0.083 1.00 95.62 232 PHE A O 1
ATOM 1898 N N . ALA A 1 233 ? -14.485 2.527 1.901 1.00 94.62 233 ALA A N 1
ATOM 1899 C CA . ALA A 1 233 ? -13.397 3.242 2.562 1.00 94.62 233 ALA A CA 1
ATOM 1900 C C . ALA A 1 233 ? -12.007 2.616 2.359 1.00 94.62 233 ALA A C 1
ATOM 1902 O O . ALA A 1 233 ? -11.010 3.282 2.640 1.00 94.62 233 ALA A O 1
ATOM 1903 N N . GLY A 1 234 ? -11.934 1.373 1.869 1.00 95.50 234 GLY A N 1
ATOM 1904 C CA . GLY A 1 234 ? -10.688 0.630 1.668 1.00 95.50 234 GLY A CA 1
ATOM 1905 C C . GLY A 1 234 ? -9.713 1.270 0.685 1.00 95.50 234 GLY A C 1
ATOM 1906 O O . GLY A 1 234 ? -9.983 2.340 0.133 1.00 95.50 234 GLY A O 1
ATOM 1907 N N . LYS A 1 235 ? -8.567 0.616 0.455 1.00 96.00 235 LYS A N 1
ATOM 1908 C CA . LYS A 1 235 ? -7.508 1.169 -0.401 1.00 96.00 235 LYS A CA 1
ATOM 1909 C C . LYS A 1 235 ? -7.557 0.661 -1.829 1.00 96.00 235 LYS A C 1
ATOM 1911 O O . LYS A 1 235 ? -7.701 -0.534 -2.086 1.00 96.00 235 LYS A O 1
ATOM 1916 N N . ALA A 1 236 ? -7.336 1.583 -2.754 1.00 96.81 236 ALA A N 1
ATOM 1917 C CA . ALA A 1 236 ? -7.297 1.284 -4.172 1.00 96.81 236 ALA A CA 1
ATOM 1918 C C . ALA A 1 236 ? -5.898 0.824 -4.608 1.00 96.81 236 ALA A C 1
ATOM 1920 O O . ALA A 1 236 ? -4.886 1.434 -4.254 1.00 96.81 236 ALA A O 1
ATOM 1921 N N . VAL A 1 237 ? -5.848 -0.205 -5.456 1.00 98.06 237 VAL A N 1
ATOM 1922 C CA . VAL A 1 237 ? -4.669 -0.515 -6.274 1.00 98.06 237 VAL A CA 1
ATOM 1923 C C . VAL A 1 237 ? -4.914 0.048 -7.668 1.00 98.06 237 VAL A C 1
ATOM 1925 O O . VAL A 1 237 ? -5.749 -0.453 -8.420 1.00 98.06 237 VAL A O 1
ATOM 1928 N N . VAL A 1 238 ? -4.205 1.123 -7.999 1.00 97.88 238 VAL A N 1
ATOM 1929 C CA . VAL A 1 238 ? -4.460 1.957 -9.177 1.00 97.88 238 VAL A CA 1
ATOM 1930 C C . VAL A 1 238 ? -3.405 1.690 -10.240 1.00 97.88 238 VAL A C 1
ATOM 1932 O O . VAL A 1 238 ? -2.213 1.606 -9.940 1.00 97.88 238 VAL A O 1
ATOM 1935 N N . ARG A 1 239 ? -3.820 1.561 -11.501 1.00 97.75 239 ARG A N 1
ATOM 1936 C CA . ARG A 1 239 ? -2.893 1.499 -12.631 1.00 97.75 239 ARG A CA 1
ATOM 1937 C C . ARG A 1 239 ? -2.178 2.842 -12.760 1.00 97.75 239 ARG A C 1
ATOM 1939 O O . ARG A 1 239 ? -2.808 3.895 -12.760 1.00 97.75 239 ARG A O 1
ATOM 1946 N N . SER A 1 240 ? -0.856 2.817 -12.813 1.00 97.06 240 SER A N 1
ATOM 1947 C CA . SER A 1 240 ? -0.017 3.993 -12.575 1.00 97.06 240 SER A CA 1
ATOM 1948 C C . SER A 1 240 ? -0.190 5.095 -13.636 1.00 97.06 240 SER A C 1
ATOM 1950 O O . SER A 1 240 ? -0.060 6.277 -13.319 1.00 97.06 240 SER A O 1
ATOM 1952 N N . ASP A 1 241 ? -0.571 4.732 -14.866 1.00 95.94 241 ASP A N 1
ATOM 1953 C CA . ASP A 1 241 ? -0.951 5.648 -15.954 1.00 95.94 241 ASP A CA 1
ATOM 1954 C C . ASP A 1 241 ? -2.215 6.465 -15.643 1.00 95.94 241 ASP A C 1
ATOM 1956 O O . ASP A 1 241 ? -2.416 7.543 -16.205 1.00 95.94 241 ASP A O 1
ATOM 1960 N N . LEU A 1 242 ? -3.056 5.989 -14.721 1.00 95.62 242 LEU A N 1
ATOM 1961 C CA . LEU A 1 242 ? -4.263 6.681 -14.283 1.00 95.62 242 LEU A CA 1
ATOM 1962 C C . LEU A 1 242 ? -4.017 7.667 -13.145 1.00 95.62 242 LEU A C 1
ATOM 1964 O O . LEU A 1 242 ? -4.883 8.509 -12.914 1.00 95.62 242 LEU A O 1
ATOM 1968 N N . CYS A 1 243 ? -2.858 7.637 -12.478 1.00 92.81 243 CYS A N 1
ATOM 1969 C CA . CYS A 1 243 ? -2.566 8.505 -11.331 1.00 92.81 243 CYS A CA 1
ATOM 1970 C C . CYS A 1 243 ? -2.709 9.999 -11.644 1.00 92.81 243 CYS A C 1
ATOM 1972 O O . CYS A 1 243 ? -3.001 10.775 -10.755 1.00 92.81 243 CYS A O 1
ATOM 1974 N N . ARG A 1 244 ? -2.543 10.435 -12.898 1.00 86.94 244 ARG A N 1
ATOM 1975 C CA . ARG A 1 244 ? -2.775 11.843 -13.281 1.00 86.94 244 ARG A CA 1
ATOM 1976 C C . ARG A 1 244 ? -4.255 12.195 -13.441 1.00 86.94 244 ARG A C 1
ATOM 1978 O O . ARG A 1 244 ? -4.622 13.364 -13.373 1.00 86.94 244 ARG A O 1
ATOM 1985 N N . ALA A 1 245 ? -5.085 11.197 -13.726 1.00 88.19 245 ALA A N 1
ATOM 1986 C CA . ALA A 1 245 ? -6.519 11.357 -13.922 1.00 88.19 245 ALA A CA 1
ATOM 1987 C C . ALA A 1 245 ? -7.312 11.177 -12.620 1.00 88.19 245 ALA A C 1
ATOM 1989 O O . ALA A 1 245 ? -8.412 11.717 -12.509 1.00 88.19 245 ALA A O 1
ATOM 1990 N N . VAL A 1 246 ? -6.759 10.447 -11.647 1.00 88.94 246 VAL A N 1
ATOM 1991 C CA . VAL A 1 246 ? -7.286 10.369 -10.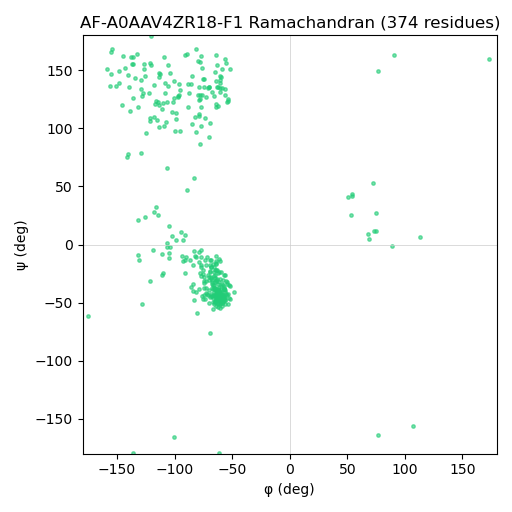282 1.00 88.94 246 VAL A CA 1
ATOM 1992 C C . VAL A 1 246 ? -6.477 11.313 -9.404 1.00 88.94 246 VAL A C 1
ATOM 1994 O O . VAL A 1 246 ? -5.288 11.111 -9.213 1.00 88.94 246 VAL A O 1
ATOM 1997 N N . ARG A 1 247 ? -7.089 12.384 -8.899 1.00 88.31 247 ARG A N 1
ATOM 1998 C CA . ARG A 1 247 ? -6.418 13.396 -8.063 1.00 88.31 247 ARG A CA 1
ATOM 1999 C C . ARG A 1 247 ? -6.019 12.859 -6.695 1.00 88.31 247 ARG A C 1
ATOM 2001 O O . ARG A 1 247 ? -5.237 13.500 -6.008 1.00 88.31 247 ARG A O 1
ATOM 2008 N N . HIS A 1 248 ? -6.546 11.701 -6.318 1.00 91.56 248 HIS A N 1
ATOM 2009 C CA . HIS A 1 248 ? -6.280 11.059 -5.049 1.00 91.56 248 HIS A CA 1
ATOM 2010 C C . HIS A 1 248 ? -6.038 9.560 -5.255 1.00 91.56 248 HIS A C 1
ATOM 2012 O O . HIS A 1 248 ? -6.868 8.868 -5.846 1.00 91.56 248 HIS A O 1
ATOM 2018 N N . VAL A 1 249 ? -4.907 9.049 -4.764 1.00 87.94 249 VAL A N 1
ATOM 2019 C CA . VAL A 1 249 ? -4.607 7.607 -4.714 1.00 87.94 249 VAL A CA 1
ATOM 2020 C C . VAL A 1 249 ? -4.553 7.209 -3.254 1.00 87.94 249 VAL A C 1
ATOM 2022 O O . VAL A 1 249 ? -3.566 7.475 -2.580 1.00 87.94 249 VAL A O 1
ATOM 2025 N N . GLY A 1 250 ? -5.617 6.596 -2.749 1.00 85.88 250 GLY A N 1
ATOM 2026 C CA . GLY A 1 250 ? -5.721 6.261 -1.333 1.00 85.88 250 GLY A CA 1
ATOM 2027 C C . GLY A 1 250 ? -6.976 5.467 -1.056 1.00 85.88 250 GLY A C 1
ATOM 2028 O O . GLY A 1 250 ? -6.873 4.311 -0.689 1.00 85.88 250 GLY A O 1
ATOM 2029 N N . HIS A 1 251 ? -8.146 6.042 -1.309 1.00 91.19 251 HIS A N 1
ATOM 2030 C CA . HIS A 1 251 ? -9.424 5.394 -1.024 1.00 91.19 251 HIS A CA 1
ATOM 2031 C C . HIS A 1 251 ? -10.140 4.896 -2.284 1.00 91.19 251 HIS A C 1
ATOM 2033 O O . HIS A 1 251 ? -9.936 5.432 -3.372 1.00 91.19 251 HIS A O 1
ATOM 2039 N N . ASN A 1 252 ? -10.987 3.877 -2.123 1.00 89.75 252 ASN A N 1
ATOM 2040 C CA . ASN A 1 252 ? -11.797 3.309 -3.201 1.00 89.75 252 ASN A CA 1
ATOM 2041 C C . ASN A 1 252 ? -12.897 4.284 -3.662 1.00 89.75 252 ASN A C 1
ATOM 2043 O O . ASN A 1 252 ? -12.781 4.895 -4.719 1.00 89.75 252 ASN A O 1
ATOM 2047 N N . LEU A 1 253 ? -13.975 4.422 -2.880 1.00 89.94 253 LEU A N 1
ATOM 2048 C CA . LEU A 1 253 ? -15.196 5.128 -3.292 1.00 89.94 253 LEU A CA 1
ATOM 2049 C C . LEU A 1 253 ? -15.354 6.516 -2.660 1.00 89.94 253 LEU A C 1
ATOM 2051 O O . LEU A 1 253 ? -16.176 7.296 -3.134 1.00 89.94 253 LEU A O 1
ATOM 2055 N N . HIS A 1 254 ? -14.543 6.864 -1.651 1.00 88.00 254 HIS A N 1
ATOM 2056 C CA . HIS A 1 254 ? -14.450 8.250 -1.160 1.00 88.00 254 HIS A CA 1
ATOM 2057 C C . HIS A 1 254 ? -14.004 9.231 -2.247 1.00 88.00 254 HIS A C 1
ATOM 2059 O O . HIS A 1 254 ? -14.286 10.420 -2.150 1.00 88.00 254 HIS A O 1
ATOM 2065 N N . GLU A 1 255 ? -13.322 8.726 -3.275 1.00 90.44 255 GLU A N 1
ATOM 2066 C CA . GLU A 1 255 ? -12.750 9.518 -4.350 1.00 90.44 255 GLU A CA 1
ATOM 2067 C C . GLU A 1 255 ? -13.532 9.278 -5.643 1.00 90.44 255 GLU A C 1
ATOM 2069 O O . GLU A 1 255 ? -13.314 8.263 -6.313 1.00 90.44 255 GLU A O 1
ATOM 2074 N N . PRO A 1 256 ? -14.421 10.203 -6.056 1.00 92.44 256 PRO A N 1
ATOM 2075 C CA . PRO A 1 256 ? -15.300 9.997 -7.209 1.00 92.44 256 PRO A CA 1
ATOM 2076 C C . PRO A 1 256 ? -14.549 9.643 -8.498 1.00 92.44 256 PRO A C 1
ATOM 2078 O O . PRO A 1 256 ? -15.043 8.899 -9.340 1.00 92.44 256 PRO A O 1
ATOM 2081 N N . GLN A 1 257 ? -13.326 10.153 -8.650 1.00 93.94 257 GLN A N 1
ATOM 2082 C CA . GLN A 1 257 ? -12.478 9.881 -9.809 1.00 93.94 257 GLN A CA 1
ATOM 2083 C C . GLN A 1 257 ? -11.916 8.460 -9.813 1.00 93.94 257 GLN A C 1
ATOM 2085 O O . GLN A 1 257 ? -11.714 7.912 -10.892 1.00 93.94 257 GLN A O 1
ATOM 2090 N N . VAL A 1 258 ? -11.666 7.870 -8.641 1.00 93.19 258 VAL A N 1
ATOM 2091 C CA . VAL A 1 258 ? -11.298 6.456 -8.505 1.00 93.19 258 VAL A CA 1
ATOM 2092 C C . VAL A 1 258 ? -12.534 5.595 -8.751 1.00 93.19 258 VAL A C 1
ATOM 2094 O O . VAL A 1 258 ? -12.480 4.687 -9.579 1.00 93.19 258 VAL A O 1
ATOM 2097 N N . ALA A 1 259 ? -13.665 5.943 -8.125 1.00 93.81 259 ALA A N 1
ATOM 2098 C CA . ALA A 1 259 ? -14.938 5.243 -8.286 1.00 93.81 259 ALA A CA 1
ATOM 2099 C C . ALA A 1 259 ? -15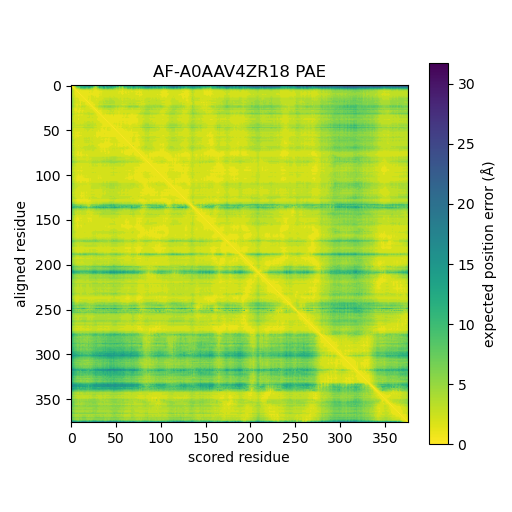.372 5.135 -9.759 1.00 93.81 259 ALA A C 1
ATOM 2101 O O . ALA A 1 259 ? -15.733 4.058 -10.225 1.00 93.81 259 ALA A O 1
ATOM 2102 N N . ALA A 1 260 ? -15.227 6.218 -10.529 1.00 94.94 260 ALA A N 1
ATOM 2103 C CA . ALA A 1 260 ? -15.548 6.258 -11.957 1.00 94.94 260 ALA A CA 1
ATOM 2104 C C . ALA A 1 260 ? -14.683 5.329 -12.837 1.00 94.94 260 ALA A C 1
ATOM 2106 O O . ALA A 1 260 ? -14.951 5.186 -14.029 1.00 94.94 260 ALA A O 1
ATOM 2107 N N . ARG A 1 261 ? -13.611 4.737 -12.293 1.00 95.25 261 ARG A N 1
ATOM 2108 C CA . ARG A 1 261 ? -12.724 3.793 -12.996 1.00 95.25 261 ARG A CA 1
ATOM 2109 C C . ARG A 1 261 ? -12.909 2.346 -12.556 1.00 95.25 261 ARG A C 1
ATOM 2111 O O . ARG A 1 261 ? -12.214 1.480 -13.088 1.00 95.25 261 ARG A O 1
ATOM 2118 N N . LEU A 1 262 ? -13.790 2.090 -11.592 1.00 95.19 262 LEU A N 1
ATOM 2119 C CA . LEU A 1 262 ? -14.099 0.742 -11.140 1.00 95.19 262 LEU A CA 1
ATOM 2120 C C . LEU A 1 262 ? -15.053 0.071 -12.127 1.00 95.19 262 LEU A C 1
ATOM 2122 O O . LEU A 1 262 ? -16.032 0.665 -12.577 1.00 95.19 262 LEU A O 1
ATOM 2126 N N . GLY A 1 263 ? -14.757 -1.183 -12.447 1.00 95.56 263 GLY A N 1
ATOM 2127 C CA . GLY A 1 263 ? -15.615 -2.058 -13.232 1.00 95.56 263 GLY A CA 1
ATOM 2128 C C . GLY A 1 263 ? -15.988 -3.316 -12.447 1.00 95.56 263 GLY A C 1
ATOM 2129 O O . GLY A 1 263 ? -15.521 -3.516 -11.323 1.00 95.56 263 GLY A O 1
ATOM 2130 N N . PRO A 1 264 ? -16.794 -4.217 -13.031 1.00 94.31 264 PRO A N 1
ATOM 2131 C CA . PRO A 1 264 ? -17.180 -5.465 -12.371 1.00 94.31 264 PRO A CA 1
ATOM 2132 C C . PRO A 1 264 ? -15.986 -6.313 -11.898 1.00 94.31 264 PRO A C 1
ATOM 2134 O O . PRO A 1 264 ? -16.053 -6.935 -10.841 1.00 94.31 264 PRO A O 1
ATOM 2137 N N . GLY A 1 265 ? -14.867 -6.306 -12.634 1.00 95.19 265 GLY A N 1
ATOM 2138 C CA . GLY A 1 265 ? -13.649 -7.040 -12.271 1.00 95.19 265 GLY A CA 1
ATOM 2139 C C . GLY A 1 265 ? -12.798 -6.389 -11.171 1.00 95.19 265 GLY A C 1
ATOM 2140 O O . GLY A 1 265 ? -11.810 -6.986 -10.730 1.00 95.19 265 GLY A O 1
ATOM 2141 N N . SER A 1 266 ? -13.159 -5.187 -10.710 1.00 96.75 266 SER A N 1
ATOM 2142 C CA . SER A 1 266 ? -12.400 -4.438 -9.705 1.00 96.75 266 SER A CA 1
ATOM 2143 C C . SER A 1 266 ? -12.584 -4.952 -8.277 1.00 96.75 266 SER A C 1
ATOM 2145 O O . SER A 1 266 ? -11.750 -4.647 -7.427 1.00 96.75 266 SER A O 1
ATOM 2147 N N . PHE A 1 267 ? -13.642 -5.715 -7.993 1.00 97.25 267 PHE A N 1
ATOM 2148 C CA . PHE A 1 267 ? -14.072 -6.035 -6.628 1.00 97.25 267 PHE A CA 1
ATOM 2149 C C . PHE A 1 267 ? -13.823 -7.496 -6.229 1.00 97.25 267 PHE A C 1
ATOM 2151 O O . PHE A 1 267 ? -13.625 -8.370 -7.070 1.00 97.25 267 PHE A O 1
ATOM 2158 N N . GLY A 1 268 ? -13.820 -7.770 -4.918 1.00 95.88 268 GLY A N 1
ATOM 2159 C CA . GLY A 1 268 ? -13.849 -9.130 -4.356 1.00 95.88 268 GLY A CA 1
ATOM 2160 C C . GLY A 1 268 ? -12.588 -9.985 -4.560 1.00 95.88 268 GLY A C 1
ATOM 2161 O O . GLY A 1 268 ? -12.585 -11.164 -4.196 1.00 95.88 268 GLY A O 1
ATOM 2162 N N . ARG A 1 269 ? -11.520 -9.425 -5.146 1.00 97.19 269 ARG A N 1
ATOM 2163 C CA . ARG A 1 269 ? -10.253 -10.135 -5.421 1.00 97.19 269 ARG A CA 1
ATOM 2164 C C . ARG A 1 269 ? -9.072 -9.662 -4.582 1.00 97.19 269 ARG A C 1
ATOM 2166 O O . ARG A 1 269 ? -8.141 -10.439 -4.381 1.00 97.19 269 ARG A O 1
ATOM 2173 N N . LEU A 1 270 ? -9.091 -8.415 -4.120 1.00 98.44 270 LEU A N 1
ATOM 2174 C CA . LEU A 1 270 ? -8.080 -7.858 -3.227 1.00 98.44 270 LEU A CA 1
ATOM 2175 C C . LEU A 1 270 ? -8.741 -7.452 -1.914 1.00 98.44 270 LEU A C 1
ATOM 2177 O O . LEU A 1 270 ? -9.825 -6.866 -1.899 1.00 98.44 270 LEU A O 1
ATOM 2181 N N . GLY A 1 271 ? -8.067 -7.759 -0.816 1.00 98.38 271 GLY A N 1
ATOM 2182 C CA . GLY A 1 271 ? -8.480 -7.375 0.521 1.00 98.38 271 GLY A CA 1
ATOM 2183 C C . GLY A 1 271 ? -7.315 -6.788 1.297 1.00 98.38 271 GLY A C 1
ATOM 2184 O O . GLY A 1 271 ? -6.154 -6.929 0.916 1.00 98.38 271 GLY A O 1
ATOM 2185 N N . ILE A 1 272 ? -7.634 -6.105 2.384 1.00 98.62 272 ILE A N 1
ATOM 2186 C CA . ILE A 1 272 ? -6.668 -5.473 3.271 1.00 98.62 272 ILE A CA 1
ATOM 2187 C C . ILE A 1 272 ? -7.047 -5.861 4.690 1.00 98.62 272 ILE A C 1
ATOM 2189 O O . ILE A 1 272 ? -8.138 -5.536 5.160 1.00 98.62 272 ILE A O 1
ATOM 2193 N N . LEU A 1 273 ? -6.142 -6.553 5.371 1.00 98.56 273 LEU A N 1
ATOM 2194 C CA . LEU A 1 273 ? -6.257 -6.778 6.804 1.00 98.56 273 LEU A CA 1
ATOM 2195 C C . LEU A 1 273 ? -5.926 -5.451 7.494 1.00 98.56 273 LEU A C 1
ATOM 2197 O O . LEU A 1 273 ? -4.781 -5.003 7.448 1.00 98.56 273 LEU A O 1
ATOM 2201 N N . HIS A 1 274 ? -6.936 -4.804 8.071 1.00 97.75 274 HIS A N 1
ATOM 2202 C CA . HIS A 1 274 ? -6.813 -3.495 8.706 1.00 97.75 274 HIS A CA 1
ATOM 2203 C C . HIS A 1 274 ? -6.693 -3.673 10.225 1.00 97.75 274 HIS A C 1
ATOM 2205 O O . HIS A 1 274 ? -7.683 -3.856 10.940 1.00 97.75 274 HIS A O 1
ATOM 2211 N N . VAL A 1 275 ? -5.458 -3.639 10.723 1.00 95.62 275 VAL A N 1
ATOM 2212 C CA . VAL A 1 275 ? -5.094 -3.851 12.132 1.00 95.62 275 VAL A CA 1
ATOM 2213 C C . VAL A 1 275 ? -5.259 -2.556 12.933 1.00 95.62 275 VAL A C 1
ATOM 2215 O O . VAL A 1 275 ? -4.335 -2.045 13.562 1.00 95.62 275 VAL A O 1
ATOM 2218 N N . SER A 1 276 ? -6.472 -2.015 12.910 1.00 91.25 276 SER A N 1
ATOM 2219 C CA . SER A 1 276 ? -6.830 -0.780 13.619 1.00 91.25 276 SER A CA 1
ATOM 2220 C C . SER A 1 276 ? -6.830 -0.935 15.145 1.00 91.25 276 SER A C 1
ATOM 2222 O O . SER A 1 276 ? -6.729 0.054 15.870 1.00 91.25 276 SER A O 1
ATOM 2224 N N . ARG A 1 277 ? -6.912 -2.170 15.660 1.00 90.06 277 ARG A N 1
ATOM 2225 C CA . ARG A 1 277 ? -6.839 -2.468 17.099 1.00 90.06 277 ARG A CA 1
ATOM 2226 C C . ARG A 1 277 ? -5.499 -3.115 17.437 1.00 90.06 277 ARG A C 1
ATOM 2228 O O . ARG A 1 277 ? -5.314 -4.296 17.174 1.00 90.06 277 ARG A O 1
ATOM 2235 N N . LEU A 1 278 ? -4.583 -2.375 18.061 1.00 85.88 278 LEU A N 1
ATOM 2236 C CA . LEU A 1 278 ? -3.227 -2.856 18.394 1.00 85.88 278 LEU A CA 1
ATOM 2237 C C . LEU A 1 278 ? -3.051 -3.249 19.867 1.00 85.88 278 LEU A C 1
ATOM 2239 O O . LEU A 1 278 ? -1.935 -3.473 20.312 1.00 85.88 278 LEU A O 1
ATOM 2243 N N . GLY A 1 279 ? -4.136 -3.272 20.640 1.00 84.12 279 GLY A N 1
ATOM 2244 C CA . GLY A 1 279 ? -4.080 -3.429 22.095 1.00 84.12 279 GLY A CA 1
ATOM 2245 C C . GLY A 1 279 ? -3.999 -2.078 22.801 1.00 84.12 279 GLY A C 1
ATOM 2246 O O . GLY A 1 279 ? -3.734 -1.039 22.186 1.00 84.12 279 GLY A O 1
ATOM 2247 N N . ARG A 1 280 ? -4.294 -2.060 24.104 1.00 84.31 280 ARG A N 1
ATOM 2248 C CA . ARG A 1 280 ? -4.481 -0.817 24.874 1.00 84.31 280 ARG A CA 1
ATOM 2249 C C . ARG A 1 280 ? -3.241 0.076 24.861 1.00 84.31 280 ARG A C 1
ATOM 2251 O O . ARG A 1 280 ? -3.371 1.280 24.655 1.00 84.31 280 ARG A O 1
ATOM 2258 N N . ALA A 1 281 ? -2.056 -0.498 25.071 1.00 85.12 281 ALA A N 1
ATOM 2259 C CA . ALA A 1 281 ? -0.809 0.260 25.156 1.00 85.12 281 ALA A CA 1
ATOM 2260 C C . ALA A 1 281 ? -0.441 0.904 23.809 1.00 85.12 281 ALA A C 1
ATOM 2262 O O . ALA A 1 281 ? -0.330 2.127 23.728 1.00 85.12 281 ALA A O 1
ATOM 2263 N N . ALA A 1 282 ? -0.339 0.105 22.742 1.00 84.25 282 ALA A N 1
ATOM 2264 C CA . ALA A 1 282 ? 0.024 0.592 21.412 1.00 84.25 282 ALA A CA 1
ATOM 2265 C C . ALA A 1 282 ? -0.997 1.603 20.860 1.00 84.25 282 ALA A C 1
ATOM 2267 O O . ALA A 1 282 ? -0.616 2.669 20.372 1.00 84.25 282 ALA A O 1
ATOM 2268 N N . THR A 1 283 ? -2.295 1.320 21.020 1.00 86.38 283 THR A N 1
ATOM 2269 C CA . THR A 1 283 ? -3.379 2.218 20.586 1.00 86.38 283 THR A CA 1
ATOM 2270 C C . THR A 1 283 ? -3.282 3.578 21.282 1.00 86.38 283 THR A C 1
ATOM 2272 O O . THR A 1 283 ? -3.344 4.617 20.629 1.00 86.38 283 THR A O 1
ATOM 2275 N N . ARG A 1 284 ? -3.044 3.600 22.601 1.00 89.38 284 ARG A N 1
ATOM 2276 C CA . ARG A 1 284 ? -2.872 4.852 23.356 1.00 89.38 284 ARG A CA 1
ATOM 2277 C C . ARG A 1 284 ? -1.654 5.638 22.923 1.00 89.38 284 ARG A C 1
ATOM 2279 O O . ARG A 1 284 ? -1.768 6.846 22.746 1.00 89.38 284 ARG A O 1
ATOM 2286 N N . THR A 1 285 ? -0.518 4.976 22.729 1.00 87.25 285 THR A N 1
ATOM 2287 C CA . THR A 1 285 ? 0.704 5.630 22.248 1.00 87.25 285 THR A CA 1
ATOM 2288 C C . THR A 1 285 ? 0.476 6.289 20.888 1.00 87.25 285 THR A C 1
ATOM 2290 O O . THR A 1 285 ? 0.862 7.443 20.697 1.00 87.25 285 THR A O 1
ATOM 2293 N N . ARG A 1 286 ? -0.201 5.600 19.961 1.00 86.38 286 ARG A N 1
ATOM 2294 C CA . ARG A 1 286 ? -0.531 6.139 18.634 1.00 86.38 286 ARG A CA 1
ATOM 2295 C C . ARG A 1 286 ? -1.482 7.333 18.729 1.00 86.38 286 ARG A C 1
ATOM 2297 O O . ARG A 1 286 ? -1.192 8.398 18.192 1.00 86.38 286 ARG A O 1
ATOM 2304 N N . ILE A 1 287 ? -2.572 7.210 19.484 1.00 89.12 287 ILE A N 1
ATOM 2305 C CA . ILE A 1 287 ? -3.559 8.290 19.636 1.00 89.12 287 ILE A CA 1
ATOM 2306 C C . ILE A 1 287 ? -2.973 9.506 20.361 1.00 89.12 287 ILE A C 1
ATOM 2308 O O . ILE A 1 287 ? -3.265 10.643 19.992 1.00 89.12 287 ILE A O 1
ATOM 2312 N N . LEU A 1 288 ? -2.111 9.297 21.360 1.00 90.19 288 LEU A N 1
ATOM 2313 C CA . LEU A 1 288 ? -1.471 10.384 22.099 1.00 90.19 288 LEU A CA 1
ATOM 2314 C C . LEU A 1 288 ? -0.659 11.303 21.177 1.00 90.19 288 LEU A C 1
ATOM 2316 O O . LEU A 1 288 ? -0.671 12.517 21.367 1.00 90.19 288 LEU A O 1
ATOM 2320 N N . LYS A 1 289 ? -0.036 10.761 20.124 1.00 84.06 289 LYS A N 1
ATOM 2321 C CA . LYS A 1 289 ? 0.656 11.563 19.101 1.00 84.06 289 LYS A CA 1
ATOM 2322 C C . LYS A 1 289 ? -0.303 12.509 18.382 1.00 84.06 289 LYS A C 1
ATOM 2324 O O . LYS A 1 289 ? -0.007 13.697 18.260 1.00 84.06 289 LYS A O 1
ATOM 2329 N N . HIS A 1 290 ? -1.478 12.021 17.979 1.00 85.38 290 HIS A N 1
ATOM 2330 C CA . HIS A 1 290 ? -2.518 12.861 17.375 1.00 85.38 290 HIS A CA 1
ATOM 2331 C C . HIS A 1 290 ? -3.030 13.924 18.355 1.00 85.38 290 HIS A C 1
ATOM 2333 O O . HIS A 1 290 ? -3.219 15.079 17.975 1.00 85.38 290 HIS A O 1
ATOM 2339 N N . LEU A 1 291 ? -3.212 13.566 19.627 1.00 90.38 291 LEU A N 1
ATOM 2340 C CA . LEU A 1 291 ? -3.665 14.498 20.660 1.00 90.38 291 LEU A CA 1
ATOM 2341 C C . LEU A 1 291 ? -2.628 15.593 20.964 1.00 90.38 291 LEU A C 1
ATOM 2343 O O . LEU A 1 291 ? -3.013 16.750 21.145 1.00 90.38 291 LEU A O 1
ATOM 2347 N N . HIS A 1 292 ? -1.333 15.268 20.969 1.00 88.44 292 HIS A N 1
ATOM 2348 C CA . HIS A 1 292 ? -0.256 16.256 21.088 1.00 88.44 292 HIS A CA 1
ATOM 2349 C C . HIS A 1 292 ? -0.178 17.168 19.863 1.00 88.44 292 HIS A C 1
ATOM 2351 O O . HIS A 1 292 ? -0.116 18.386 20.016 1.00 88.44 292 HIS A O 1
ATOM 2357 N N . ALA A 1 293 ? -0.237 16.605 18.652 1.00 83.62 293 ALA A N 1
ATOM 2358 C CA . ALA A 1 293 ? -0.180 17.378 17.409 1.00 83.62 293 ALA A CA 1
ATOM 2359 C C . ALA A 1 293 ? -1.329 18.394 17.290 1.00 83.62 293 ALA A C 1
ATOM 2361 O O . ALA A 1 293 ? -1.164 19.456 16.698 1.00 83.62 293 ALA A O 1
ATOM 2362 N N . ARG A 1 294 ? -2.485 18.089 17.889 1.00 88.06 294 ARG A N 1
ATOM 2363 C CA . ARG A 1 294 ? -3.659 18.975 17.935 1.00 88.06 294 ARG A CA 1
ATOM 2364 C C . ARG A 1 294 ? -3.686 19.889 19.163 1.00 88.06 294 ARG A C 1
ATOM 2366 O O . ARG A 1 294 ? -4.704 20.526 19.412 1.00 88.06 294 ARG A O 1
ATOM 2373 N N . ALA A 1 295 ? -2.605 19.922 19.948 1.00 92.56 295 ALA A N 1
ATOM 2374 C CA . ALA A 1 295 ? -2.496 20.668 21.202 1.00 92.56 295 ALA A CA 1
ATOM 2375 C C . ALA A 1 295 ? -3.622 20.365 22.218 1.00 92.56 295 ALA A C 1
ATOM 2377 O O . ALA A 1 295 ? -3.931 21.185 23.080 1.00 92.56 295 ALA A O 1
ATOM 2378 N N . ILE A 1 296 ? -4.231 19.174 22.144 1.00 94.88 296 ILE A N 1
ATOM 2379 C CA . ILE A 1 296 ? -5.265 18.729 23.090 1.00 94.88 296 ILE A CA 1
ATOM 2380 C C . ILE A 1 296 ? -4.626 18.259 24.394 1.00 94.88 296 ILE A C 1
ATOM 2382 O O . ILE A 1 296 ? -5.159 18.528 25.471 1.00 94.88 296 ILE A O 1
ATOM 2386 N N . VAL A 1 297 ? -3.477 17.584 24.301 1.00 95.44 297 VAL A N 1
ATOM 2387 C CA . VAL A 1 297 ? -2.649 17.184 25.444 1.00 95.44 297 VAL A CA 1
ATOM 2388 C C . VAL A 1 297 ? -1.317 17.937 25.356 1.00 95.44 297 VAL A C 1
ATOM 2390 O O . VAL A 1 297 ? -0.624 17.811 24.344 1.00 95.44 297 VAL A O 1
ATOM 2393 N N . PRO A 1 298 ? -0.921 18.716 26.377 1.00 93.50 298 PRO A N 1
ATOM 2394 C CA . PRO A 1 298 ? 0.386 19.366 26.407 1.00 93.50 298 PRO A CA 1
ATOM 2395 C C . PRO A 1 298 ? 1.543 18.349 26.363 1.00 93.50 298 PRO A C 1
ATOM 2397 O O . PRO A 1 298 ? 1.463 17.334 27.054 1.00 93.50 298 PRO A O 1
ATOM 2400 N N . PRO A 1 299 ? 2.653 18.614 25.645 1.00 89.31 299 PRO A N 1
ATOM 2401 C CA . PRO A 1 299 ? 3.830 17.726 25.609 1.00 89.31 299 PRO A CA 1
ATOM 2402 C C . PRO A 1 299 ? 4.508 17.484 26.971 1.00 89.31 299 PRO A C 1
ATOM 2404 O O . PRO A 1 299 ? 5.354 16.597 27.112 1.00 89.31 299 PRO A O 1
ATOM 2407 N N . THR A 1 300 ? 4.176 18.302 27.972 1.00 93.75 300 THR A N 1
ATOM 2408 C CA . THR A 1 300 ? 4.639 18.164 29.357 1.00 93.75 300 THR A CA 1
ATOM 2409 C C . THR A 1 300 ? 3.933 17.030 30.103 1.00 93.75 300 THR A C 1
ATOM 2411 O O . THR A 1 300 ? 4.527 16.462 31.015 1.00 93.75 300 THR A O 1
ATOM 2414 N N . ILE A 1 301 ? 2.714 16.657 29.696 1.00 91.88 301 ILE A N 1
ATOM 2415 C CA . ILE A 1 301 ? 1.953 15.551 30.284 1.00 91.88 301 ILE A CA 1
ATOM 2416 C C . ILE A 1 301 ? 2.388 14.250 29.610 1.00 91.88 301 ILE A C 1
ATOM 2418 O O . ILE A 1 301 ? 1.997 13.965 28.479 1.00 91.88 301 ILE A O 1
ATOM 2422 N N . ARG A 1 302 ? 3.208 13.455 30.306 1.00 84.00 302 ARG A N 1
ATOM 2423 C CA . ARG A 1 302 ? 3.770 12.200 29.764 1.00 84.00 302 ARG A CA 1
ATOM 2424 C C . ARG A 1 302 ? 3.207 10.939 30.413 1.00 84.00 302 ARG A C 1
ATOM 2426 O O . ARG A 1 302 ? 3.236 9.873 29.805 1.00 84.00 302 ARG A O 1
ATOM 2433 N N . GLY A 1 303 ? 2.706 11.031 31.645 1.00 90.62 303 GLY A N 1
ATOM 2434 C CA . GLY A 1 303 ? 2.174 9.875 32.363 1.00 90.62 303 GLY A CA 1
ATOM 2435 C C . GLY A 1 303 ? 0.792 9.478 31.850 1.00 90.62 303 GLY A C 1
ATOM 2436 O O . GLY A 1 303 ? -0.109 10.309 31.823 1.00 90.62 303 GLY A O 1
ATOM 2437 N N . LEU A 1 304 ? 0.574 8.201 31.515 1.00 89.75 304 LEU A N 1
ATOM 2438 C CA . LEU A 1 304 ? -0.722 7.724 31.000 1.00 89.75 304 LEU A CA 1
ATOM 2439 C C . LEU A 1 304 ? -1.907 8.082 31.914 1.00 89.75 304 LEU A C 1
ATOM 2441 O O . LEU A 1 304 ? -2.944 8.525 31.429 1.00 89.75 304 LEU A O 1
ATOM 2445 N N . ALA A 1 305 ? -1.751 7.940 33.233 1.00 92.62 305 ALA A N 1
ATOM 2446 C CA . ALA A 1 305 ? -2.796 8.291 34.199 1.00 92.62 305 ALA A CA 1
ATOM 2447 C C . ALA A 1 305 ? -3.075 9.805 34.256 1.00 92.62 305 ALA A C 1
ATOM 2449 O O . ALA A 1 305 ? -4.193 10.231 34.548 1.00 92.62 305 ALA A O 1
ATOM 2450 N N . GLU A 1 306 ? -2.060 10.625 33.989 1.00 95.38 306 GLU A N 1
ATOM 2451 C CA . GLU A 1 306 ? -2.183 12.079 33.918 1.00 95.38 306 GLU A CA 1
ATOM 2452 C C . GLU A 1 306 ? -2.878 12.497 32.617 1.00 95.38 306 GLU A C 1
ATOM 2454 O O . GLU A 1 306 ? -3.826 13.281 32.664 1.00 95.38 306 GLU A O 1
ATOM 2459 N N . VAL A 1 307 ? -2.501 11.885 31.486 1.00 95.62 307 VAL A N 1
ATOM 2460 C CA . VAL A 1 307 ? -3.182 12.051 30.192 1.00 95.62 307 VAL A CA 1
ATOM 2461 C C . VAL A 1 307 ? -4.662 11.699 30.321 1.00 95.62 307 VAL A C 1
ATOM 2463 O O . VAL A 1 307 ? -5.510 12.507 29.959 1.00 95.62 307 VAL A O 1
ATOM 2466 N N . GLU A 1 308 ? -5.005 10.531 30.875 1.00 95.69 308 GLU A N 1
ATOM 2467 C CA . GLU A 1 308 ? -6.409 10.133 31.056 1.00 95.69 308 GLU A CA 1
ATOM 2468 C C . GLU A 1 308 ? -7.200 11.155 31.879 1.00 95.69 308 GLU A C 1
ATOM 2470 O O . GLU A 1 308 ? -8.323 11.514 31.521 1.00 95.69 308 GLU A O 1
ATOM 2475 N N . ARG A 1 309 ? -6.619 11.639 32.982 1.00 96.75 309 ARG A N 1
ATOM 2476 C CA . ARG A 1 309 ? -7.257 12.628 33.857 1.00 96.75 309 ARG A CA 1
ATOM 2477 C C . ARG A 1 309 ? -7.493 13.946 33.126 1.00 96.75 309 ARG A C 1
ATOM 2479 O O . ARG A 1 309 ? -8.603 14.473 33.190 1.00 96.75 309 ARG A O 1
ATOM 2486 N N . HIS A 1 310 ? -6.478 14.430 32.412 1.00 97.12 310 HIS A N 1
ATOM 2487 C CA . HIS A 1 310 ? -6.547 15.633 31.583 1.00 97.12 310 HIS A CA 1
ATOM 2488 C C . HIS A 1 310 ? -7.638 15.506 30.518 1.00 97.12 310 HIS A C 1
ATOM 2490 O O . HIS A 1 310 ? -8.504 16.367 30.405 1.00 97.12 310 HIS A O 1
ATOM 2496 N N . LEU A 1 311 ? -7.673 14.391 29.789 1.00 97.19 311 LEU A N 1
ATOM 2497 C CA . LEU A 1 311 ? -8.673 14.148 28.751 1.00 97.19 311 LEU A CA 1
ATOM 2498 C C . LEU A 1 311 ? -10.101 14.084 29.306 1.00 97.19 311 LEU A C 1
ATOM 2500 O O . LEU A 1 311 ? -11.001 14.721 28.761 1.00 97.19 311 LEU A O 1
ATOM 2504 N N . ARG A 1 312 ? -10.317 13.388 30.430 1.00 97.31 312 ARG A N 1
ATOM 2505 C CA . ARG A 1 312 ? -11.626 13.362 31.111 1.00 97.31 312 ARG A CA 1
ATOM 2506 C C . ARG A 1 312 ? -12.045 14.746 31.605 1.00 97.31 312 ARG A C 1
ATOM 2508 O O . ARG A 1 312 ? -13.233 15.058 31.619 1.00 97.31 312 ARG A O 1
ATOM 2515 N N . GLN A 1 313 ? -11.097 15.582 32.025 1.00 97.25 313 GLN A N 1
ATOM 2516 C CA . GLN A 1 313 ? -11.371 16.975 32.368 1.00 97.25 313 GLN A CA 1
ATOM 2517 C C . GLN A 1 313 ? -11.785 17.785 31.133 1.00 97.25 313 GLN A C 1
ATOM 2519 O O . GLN A 1 313 ? -12.854 18.386 31.163 1.00 97.25 313 GLN A O 1
ATOM 2524 N N . ARG A 1 314 ? -11.032 17.711 30.030 1.00 96.56 314 ARG A N 1
ATOM 2525 C CA . ARG A 1 314 ? -11.365 18.387 28.761 1.00 96.56 314 ARG A CA 1
ATOM 2526 C C . ARG A 1 314 ? -12.747 17.996 28.232 1.00 96.56 314 ARG A C 1
ATOM 2528 O O . ARG A 1 314 ? -13.490 18.850 27.766 1.00 96.56 314 ARG A O 1
ATOM 2535 N N . VAL A 1 315 ? -13.126 16.722 28.351 1.00 96.81 315 VAL A N 1
ATOM 2536 C CA . VAL A 1 315 ? -14.474 16.245 27.990 1.00 96.81 315 VAL A CA 1
ATOM 2537 C C . VAL A 1 315 ? -15.566 16.918 28.827 1.00 96.81 315 VAL A C 1
ATOM 2539 O O . VAL A 1 315 ? -16.610 17.263 28.279 1.00 96.81 315 VAL A O 1
ATOM 2542 N N . ARG A 1 316 ? -15.336 17.119 30.132 1.00 96.94 316 ARG A N 1
ATOM 2543 C CA . ARG A 1 316 ? -16.292 17.788 31.034 1.00 96.94 316 ARG A CA 1
ATOM 2544 C C . ARG A 1 316 ? -16.381 19.293 30.793 1.00 96.94 316 ARG A C 1
ATOM 2546 O O . ARG A 1 316 ? -17.467 19.847 30.890 1.00 96.94 316 ARG A O 1
ATOM 2553 N N . GLU A 1 317 ? -15.257 19.936 30.489 1.00 96.75 317 GLU A N 1
ATOM 2554 C CA . GLU A 1 317 ? -15.195 21.368 30.159 1.00 96.75 317 GLU A CA 1
ATOM 2555 C C . GLU A 1 317 ? -15.858 21.691 28.810 1.00 96.75 317 GLU A C 1
ATOM 2557 O O . GLU A 1 317 ? -16.302 22.816 28.592 1.00 96.75 317 GLU A O 1
ATOM 2562 N N . GLY A 1 318 ? -15.948 20.708 27.908 1.00 94.94 318 GLY A N 1
ATOM 2563 C CA . GLY A 1 318 ? -16.492 20.890 26.566 1.00 94.94 318 GLY A CA 1
ATOM 2564 C C . GLY A 1 318 ? -15.518 21.600 25.618 1.00 94.94 318 GLY A C 1
ATOM 2565 O O . GLY A 1 318 ? -14.309 21.651 25.842 1.00 94.94 318 GLY A O 1
ATOM 2566 N N . GLY A 1 319 ? -16.038 22.109 24.496 1.00 92.94 319 GLY A N 1
ATOM 2567 C CA . GLY A 1 319 ? -15.245 22.862 23.511 1.00 92.94 319 GLY A CA 1
ATOM 2568 C C . GLY A 1 319 ? -14.280 22.026 22.658 1.00 92.94 319 GLY A C 1
ATOM 2569 O O . GLY A 1 319 ? -13.427 22.591 21.978 1.00 92.94 319 GLY A O 1
ATOM 2570 N N . LEU A 1 320 ? -14.390 20.695 22.682 1.00 95.44 320 LEU A N 1
ATOM 2571 C CA . LEU A 1 320 ? -13.702 19.823 21.729 1.00 95.44 320 LEU A CA 1
ATOM 2572 C C . LEU A 1 320 ? -14.478 19.802 20.409 1.00 95.44 320 LEU A C 1
ATOM 2574 O O . LEU A 1 320 ? -15.677 19.522 20.408 1.00 95.44 320 LEU A O 1
ATOM 2578 N N . ASP A 1 321 ? -13.794 20.050 19.290 1.00 94.25 321 ASP A N 1
ATOM 2579 C CA . ASP A 1 321 ? -14.369 19.774 17.972 1.00 94.25 321 ASP A CA 1
ATOM 2580 C C . ASP A 1 321 ? -14.611 18.264 17.782 1.00 94.25 321 ASP A C 1
ATOM 2582 O O . ASP A 1 321 ? -14.061 17.432 18.509 1.00 94.25 321 ASP A O 1
ATOM 2586 N N . ALA A 1 322 ? -15.436 17.898 16.797 1.00 91.12 322 ALA A N 1
ATOM 2587 C CA . ALA A 1 322 ? -15.819 16.505 16.554 1.00 91.12 322 ALA A CA 1
ATOM 2588 C C . ALA A 1 322 ? -14.609 15.581 16.326 1.00 91.12 322 ALA A C 1
ATOM 2590 O O . ALA A 1 322 ? -14.578 14.454 16.818 1.00 91.12 322 ALA A O 1
ATOM 2591 N N . GLY A 1 323 ? -13.583 16.067 15.626 1.00 88.00 323 GLY A N 1
ATOM 2592 C CA . GLY A 1 323 ? -12.373 15.296 15.383 1.00 88.00 323 GLY A CA 1
ATOM 2593 C C . GLY A 1 323 ? -11.543 15.132 16.653 1.00 88.00 323 GLY A C 1
ATOM 2594 O O . GLY A 1 323 ? -11.032 14.046 16.905 1.00 88.00 323 GLY A O 1
ATOM 2595 N N . ALA A 1 324 ? -11.367 16.189 17.444 1.00 91.50 324 ALA A N 1
ATOM 2596 C CA . ALA A 1 324 ? -10.657 16.116 18.716 1.00 91.50 324 ALA A CA 1
ATOM 2597 C C . ALA A 1 324 ? -11.380 15.158 19.664 1.00 91.50 324 ALA A C 1
ATOM 2599 O O . ALA A 1 324 ? -10.745 14.289 20.260 1.00 91.50 324 ALA A O 1
ATOM 2600 N N . ARG A 1 325 ? -12.712 15.261 19.735 1.00 95.06 325 ARG A N 1
ATOM 2601 C CA . ARG A 1 325 ? -13.547 14.376 20.542 1.00 95.06 325 ARG A CA 1
ATOM 2602 C C . ARG A 1 325 ? -13.373 12.911 20.150 1.00 95.06 325 ARG A C 1
ATOM 2604 O O . ARG A 1 325 ? -13.137 12.093 21.030 1.00 95.06 325 ARG A O 1
ATOM 2611 N N . HIS A 1 326 ? -13.378 12.612 18.852 1.00 92.00 326 HIS A N 1
ATOM 2612 C CA . HIS A 1 326 ? -13.137 11.265 18.339 1.00 92.00 326 HIS A CA 1
ATOM 2613 C C . HIS A 1 326 ? -11.823 10.656 18.862 1.00 92.00 326 HIS A C 1
ATOM 2615 O O . HIS A 1 326 ? -11.840 9.566 19.425 1.00 92.00 326 HIS A O 1
ATOM 2621 N N . TYR A 1 327 ? -10.692 11.366 18.758 1.00 92.06 327 TYR A N 1
ATOM 2622 C CA . TYR A 1 327 ? -9.415 10.852 19.277 1.00 92.06 327 TYR A CA 1
ATOM 2623 C C . TYR A 1 327 ? -9.400 10.726 20.804 1.00 92.06 327 TYR A C 1
ATOM 2625 O O . TYR A 1 327 ? -8.775 9.812 21.336 1.00 92.06 327 TYR A O 1
ATOM 2633 N N . VAL A 1 328 ? -10.070 11.627 21.526 1.00 94.19 328 VAL A N 1
ATOM 2634 C CA . VAL A 1 328 ? -10.172 11.523 22.986 1.00 94.19 328 VAL A CA 1
ATOM 2635 C C . VAL A 1 328 ? -10.939 10.270 23.395 1.00 94.19 328 VAL A C 1
ATOM 2637 O O . VAL A 1 328 ? -10.449 9.521 24.240 1.00 94.19 328 VAL A O 1
ATOM 2640 N N . ASP A 1 329 ? -12.089 10.015 22.774 1.00 92.94 329 ASP A N 1
ATOM 2641 C CA . ASP A 1 329 ? -12.893 8.825 23.051 1.00 92.94 329 ASP A CA 1
ATOM 2642 C C . ASP A 1 329 ? -12.097 7.555 22.702 1.00 92.94 329 ASP A C 1
ATOM 2644 O O . ASP A 1 329 ? -11.953 6.674 23.548 1.00 92.94 329 ASP A O 1
ATOM 2648 N N . LEU A 1 330 ? -11.426 7.517 21.541 1.00 90.06 330 LEU A N 1
ATOM 2649 C CA . LEU A 1 330 ? -10.545 6.401 21.176 1.00 90.06 330 LEU A CA 1
ATOM 2650 C C . LEU A 1 330 ? -9.426 6.149 22.203 1.00 90.06 330 LEU A C 1
ATOM 2652 O O . LEU A 1 330 ? -9.067 4.998 22.446 1.00 90.06 330 LEU A O 1
ATOM 2656 N N . PHE A 1 331 ? -8.838 7.195 22.799 1.00 93.12 331 PHE A N 1
ATOM 2657 C CA . PHE A 1 331 ? -7.784 7.027 23.808 1.00 93.12 331 PHE A CA 1
ATOM 2658 C C . PHE A 1 331 ? -8.338 6.434 25.107 1.00 93.12 331 PHE A C 1
ATOM 2660 O O . PHE A 1 331 ? -7.724 5.547 25.719 1.00 93.12 331 PHE A O 1
ATOM 2667 N N . LEU A 1 332 ? -9.483 6.960 25.550 1.00 91.94 332 LEU A N 1
ATOM 2668 C CA . LEU A 1 332 ? -10.136 6.549 26.788 1.00 91.94 332 LEU A CA 1
ATOM 2669 C C . LEU A 1 332 ? -10.670 5.116 26.683 1.00 91.94 332 LEU A C 1
ATOM 2671 O O . LEU A 1 332 ? -10.492 4.353 27.635 1.00 91.94 332 LEU A O 1
ATOM 2675 N N . ASP A 1 333 ? -11.184 4.741 25.512 1.00 88.44 333 ASP A N 1
ATOM 2676 C CA . ASP A 1 333 ? -11.748 3.420 25.211 1.00 88.44 333 ASP A CA 1
ATOM 2677 C C . ASP A 1 333 ? -10.718 2.441 24.618 1.00 88.44 333 ASP A C 1
ATOM 2679 O O . ASP A 1 333 ? -11.047 1.308 24.261 1.00 88.44 333 ASP A O 1
ATOM 2683 N N . ALA A 1 334 ? -9.449 2.847 24.508 1.00 84.25 334 ALA A N 1
ATOM 2684 C CA . ALA A 1 334 ? -8.400 2.035 23.903 1.00 84.25 334 ALA A CA 1
ATOM 2685 C C . ALA A 1 334 ? -8.310 0.638 24.540 1.00 84.25 334 ALA A C 1
ATOM 2687 O O . ALA A 1 334 ? -8.103 0.493 25.749 1.00 84.25 334 ALA A O 1
ATOM 2688 N N . GLY A 1 335 ? -8.392 -0.392 23.696 1.00 73.19 335 GLY A N 1
ATOM 2689 C CA . GLY A 1 335 ? -8.371 -1.796 24.111 1.00 73.19 335 GLY A CA 1
ATOM 2690 C C . GLY A 1 335 ? -9.743 -2.390 24.437 1.00 73.19 335 GLY A C 1
ATOM 2691 O O . GLY A 1 335 ? -9.804 -3.577 24.747 1.00 73.19 335 GLY A O 1
ATOM 2692 N N . ALA A 1 336 ? -10.833 -1.621 24.345 1.00 77.44 336 ALA A N 1
ATOM 2693 C CA . ALA A 1 336 ? -12.171 -2.196 24.361 1.00 77.44 336 ALA A CA 1
ATOM 2694 C C . ALA A 1 336 ? -12.362 -3.125 23.142 1.00 77.44 336 ALA A C 1
ATOM 2696 O O . ALA A 1 336 ? -11.967 -2.760 22.024 1.00 77.44 336 ALA A O 1
ATOM 2697 N N . PRO A 1 337 ? -12.942 -4.327 23.325 1.00 72.88 337 PRO A N 1
ATOM 2698 C CA . PRO A 1 337 ? -13.275 -5.190 22.201 1.00 72.88 337 PRO A CA 1
ATOM 2699 C C . PRO A 1 337 ? -14.324 -4.521 21.309 1.00 72.88 337 PRO A C 1
ATOM 2701 O O . PRO A 1 337 ? -15.116 -3.689 21.759 1.00 72.88 337 PRO A O 1
ATOM 2704 N N . ALA A 1 338 ? -14.344 -4.900 20.031 1.00 78.25 338 ALA A N 1
ATOM 2705 C CA . ALA A 1 338 ? -15.479 -4.591 19.170 1.00 78.25 338 ALA A CA 1
ATOM 2706 C C . ALA A 1 338 ? -16.781 -5.138 19.755 1.00 78.25 338 ALA A C 1
ATOM 2708 O O . ALA A 1 338 ? -16.769 -6.141 20.470 1.00 78.25 338 ALA A O 1
ATOM 2709 N N . ALA A 1 339 ? -17.909 -4.579 19.315 1.00 84.00 339 ALA A N 1
ATOM 2710 C CA . ALA A 1 339 ? -19.118 -5.387 19.257 1.00 84.00 339 ALA A CA 1
ATOM 2711 C C . ALA A 1 339 ? -18.836 -6.630 18.395 1.00 84.00 339 ALA A C 1
ATOM 2713 O O . ALA A 1 339 ? -18.224 -6.515 17.331 1.00 84.00 339 ALA A O 1
ATOM 2714 N N . GLU A 1 340 ? -19.239 -7.806 18.876 1.00 89.62 340 GLU A N 1
ATOM 2715 C CA . GLU A 1 340 ? -19.030 -9.058 18.151 1.00 89.62 340 GLU A CA 1
ATOM 2716 C C . GLU A 1 340 ? -19.804 -8.996 16.822 1.00 89.62 340 GLU A C 1
ATOM 2718 O O . GLU A 1 340 ? -21.027 -8.820 16.839 1.00 89.62 340 GLU A O 1
ATOM 2723 N N . PRO A 1 341 ? -19.122 -9.088 15.669 1.00 91.38 341 PRO A N 1
ATOM 2724 C CA . PRO A 1 341 ? -19.785 -8.968 14.381 1.00 91.38 341 PRO A CA 1
ATOM 2725 C C . PRO A 1 341 ? -20.521 -10.262 14.023 1.00 91.38 341 PRO A C 1
ATOM 2727 O O . PRO A 1 341 ? -20.232 -11.341 14.539 1.00 91.38 341 PRO A O 1
ATOM 2730 N N . SER A 1 342 ? -21.450 -10.174 13.071 1.00 93.75 342 SER A N 1
ATOM 2731 C CA . SER A 1 342 ? -22.248 -11.328 12.636 1.00 93.75 342 SER A CA 1
ATOM 2732 C C . SER A 1 342 ? -21.439 -12.397 11.892 1.00 93.75 342 SER A C 1
ATOM 2734 O O . SER A 1 342 ? -21.902 -13.527 11.752 1.00 93.75 342 SER A O 1
ATOM 2736 N N . ALA A 1 343 ? -20.263 -12.044 11.364 1.00 96.06 343 ALA A N 1
ATOM 2737 C CA . ALA A 1 343 ? -19.380 -12.963 10.664 1.00 96.06 343 ALA A CA 1
ATOM 2738 C C . ALA A 1 343 ? -17.915 -12.542 10.817 1.00 96.06 343 ALA A C 1
ATOM 2740 O O . ALA A 1 343 ? -17.565 -11.375 10.636 1.00 96.06 343 ALA A O 1
ATOM 2741 N N . THR A 1 344 ? -17.045 -13.515 11.086 1.00 97.12 344 THR A N 1
ATOM 2742 C CA . THR A 1 344 ? -15.597 -13.305 11.200 1.00 97.12 344 THR A CA 1
ATOM 2743 C C . THR A 1 344 ? -14.808 -14.384 10.488 1.00 97.12 344 THR A C 1
ATOM 2745 O O . THR A 1 344 ? -15.257 -15.527 10.437 1.00 97.12 344 THR A O 1
ATOM 2748 N N . PHE A 1 345 ? -13.586 -14.066 10.079 1.00 97.06 345 PHE A N 1
ATOM 2749 C CA . PHE A 1 345 ? -12.578 -15.065 9.735 1.00 97.06 345 PHE A CA 1
ATOM 2750 C C . PHE A 1 345 ? -11.289 -14.823 10.517 1.00 97.06 345 PHE A C 1
ATOM 2752 O O . PHE A 1 345 ? -11.005 -13.697 10.920 1.00 97.06 345 PHE A O 1
ATOM 2759 N N . SER A 1 346 ? -10.500 -15.875 10.715 1.00 96.88 346 SER A N 1
ATOM 2760 C CA . SER A 1 346 ? -9.182 -15.787 11.347 1.00 96.88 346 SER A CA 1
ATOM 2761 C C . SER A 1 346 ? -8.092 -16.125 10.345 1.00 96.88 346 SER A C 1
ATOM 2763 O O . SER A 1 346 ? -8.311 -16.947 9.455 1.00 96.88 346 SER A O 1
ATOM 2765 N N . THR A 1 347 ? -6.924 -15.498 10.478 1.00 97.31 347 THR A N 1
ATOM 2766 C CA . THR A 1 347 ? -5.809 -15.738 9.559 1.00 97.31 347 THR A CA 1
ATOM 2767 C C . THR A 1 347 ? -4.446 -15.429 10.172 1.00 97.31 347 THR A C 1
ATOM 2769 O O . THR A 1 347 ? -4.330 -14.506 10.980 1.00 97.31 347 THR A O 1
ATOM 2772 N N . ALA A 1 348 ? -3.411 -16.182 9.784 1.00 96.94 348 ALA A N 1
ATOM 2773 C CA . ALA A 1 348 ? -2.028 -16.004 10.233 1.00 96.94 348 ALA A CA 1
ATOM 2774 C C . ALA A 1 348 ? -1.125 -15.362 9.160 1.00 96.94 348 ALA A C 1
ATOM 2776 O O . ALA A 1 348 ? 0.103 -15.389 9.283 1.00 96.94 348 ALA A O 1
ATOM 2777 N N . LEU A 1 349 ? -1.702 -14.746 8.117 1.00 97.56 349 LEU A N 1
ATOM 2778 C CA . LEU A 1 349 ? -0.935 -14.115 7.031 1.00 97.56 349 LEU A CA 1
ATOM 2779 C C . LEU A 1 349 ? 0.076 -13.076 7.540 1.00 97.56 349 LEU A C 1
ATOM 2781 O O . LEU A 1 349 ? 1.229 -13.079 7.116 1.00 97.56 349 LEU A O 1
ATOM 2785 N N . ILE A 1 350 ? -0.309 -12.231 8.504 1.00 96.62 350 ILE A N 1
ATOM 2786 C CA . ILE A 1 350 ? 0.596 -11.227 9.101 1.00 96.62 350 ILE A CA 1
ATOM 2787 C C . ILE A 1 350 ? 1.757 -11.911 9.855 1.00 96.62 350 ILE A C 1
ATOM 2789 O O . ILE A 1 350 ? 2.886 -11.413 9.879 1.00 96.62 350 ILE A O 1
ATOM 2793 N N . GLY A 1 351 ? 1.515 -13.102 10.404 1.00 94.38 351 GLY A N 1
ATOM 2794 C CA . GLY A 1 351 ? 2.519 -13.945 11.051 1.00 94.38 351 GLY A CA 1
ATOM 2795 C C . GLY A 1 351 ? 3.520 -14.604 10.108 1.00 94.38 351 GLY A C 1
ATOM 2796 O O . GLY A 1 351 ? 4.531 -15.117 10.583 1.00 94.38 351 GLY A O 1
ATOM 2797 N N . GLY A 1 352 ? 3.291 -14.547 8.792 1.00 94.75 352 GLY A N 1
ATOM 2798 C CA . GLY A 1 352 ? 4.182 -15.097 7.767 1.00 94.75 352 GLY A CA 1
ATOM 2799 C C . GLY A 1 352 ? 3.605 -16.277 6.983 1.00 94.75 352 GLY A C 1
ATOM 2800 O O . GLY A 1 352 ? 4.319 -16.872 6.173 1.00 94.75 352 GLY A O 1
ATOM 2801 N N . ALA A 1 353 ? 2.331 -16.635 7.183 1.00 95.19 353 ALA A N 1
ATOM 2802 C CA . ALA A 1 353 ? 1.672 -17.585 6.293 1.00 95.19 353 ALA A CA 1
ATOM 2803 C C . ALA A 1 353 ? 1.592 -17.012 4.864 1.00 95.19 353 ALA A C 1
ATOM 2805 O O . ALA A 1 353 ? 1.262 -15.844 4.662 1.00 95.19 353 ALA A O 1
ATOM 2806 N N . ARG A 1 354 ? 1.914 -17.835 3.857 1.00 95.38 354 ARG A N 1
ATOM 2807 C CA . ARG A 1 354 ? 1.939 -17.400 2.447 1.00 95.38 354 ARG A CA 1
ATOM 2808 C C . ARG A 1 354 ? 0.562 -17.393 1.801 1.00 95.38 354 ARG A C 1
ATOM 2810 O O . ARG A 1 354 ? 0.252 -16.468 1.060 1.00 95.38 354 ARG A O 1
ATOM 2817 N N . SER A 1 355 ? -0.230 -18.418 2.091 1.00 96.44 355 SER A N 1
ATOM 2818 C CA . SER A 1 355 ? -1.619 -18.542 1.668 1.00 96.44 355 SER A CA 1
ATOM 2819 C C . SER A 1 355 ? -2.374 -19.523 2.556 1.00 96.44 355 SER A C 1
ATOM 2821 O O . SER A 1 355 ? -1.803 -20.464 3.108 1.00 96.44 355 SER A O 1
ATOM 2823 N N . GLU A 1 356 ? -3.677 -19.298 2.684 1.00 97.50 356 GLU A N 1
ATOM 2824 C CA . GLU A 1 356 ? -4.579 -20.070 3.533 1.00 97.50 356 GLU A CA 1
ATOM 2825 C C . GLU A 1 356 ? -5.917 -20.272 2.817 1.00 97.50 356 GLU A C 1
ATOM 2827 O O . GLU A 1 356 ? -6.383 -19.398 2.084 1.00 97.50 356 GLU A O 1
ATOM 2832 N N . ARG A 1 357 ? -6.564 -21.424 3.026 1.00 97.06 357 ARG A N 1
ATOM 2833 C CA . ARG A 1 357 ? -7.956 -21.612 2.592 1.00 97.06 357 ARG A CA 1
ATOM 2834 C C . ARG A 1 357 ? -8.877 -20.843 3.526 1.00 97.06 357 ARG A C 1
ATOM 2836 O O . ARG A 1 357 ? -8.737 -20.956 4.740 1.00 97.06 357 ARG A O 1
ATOM 2843 N N . ASN A 1 358 ? -9.852 -20.132 2.967 1.00 95.25 358 ASN A N 1
ATOM 2844 C CA . ASN A 1 358 ? -10.828 -19.398 3.764 1.00 95.25 358 ASN A CA 1
ATOM 2845 C C . ASN A 1 358 ? -12.227 -19.499 3.146 1.00 95.25 358 ASN A C 1
ATOM 2847 O O . ASN A 1 358 ? -12.703 -18.588 2.472 1.00 95.25 358 ASN A O 1
ATOM 2851 N N . ALA A 1 359 ? -12.871 -20.649 3.364 1.00 94.88 359 ALA A N 1
ATOM 2852 C CA . ALA A 1 359 ? -14.163 -20.967 2.759 1.00 94.88 359 ALA A CA 1
ATOM 2853 C C . ALA A 1 359 ? -15.282 -20.009 3.198 1.00 94.88 359 ALA A C 1
ATOM 2855 O O . ALA A 1 359 ? -16.215 -19.761 2.435 1.00 94.88 359 ALA A O 1
ATOM 2856 N N . ASP A 1 360 ? -15.198 -19.461 4.411 1.00 94.50 360 ASP A N 1
ATOM 2857 C CA . ASP A 1 360 ? -16.225 -18.554 4.914 1.00 94.50 360 ASP A CA 1
AT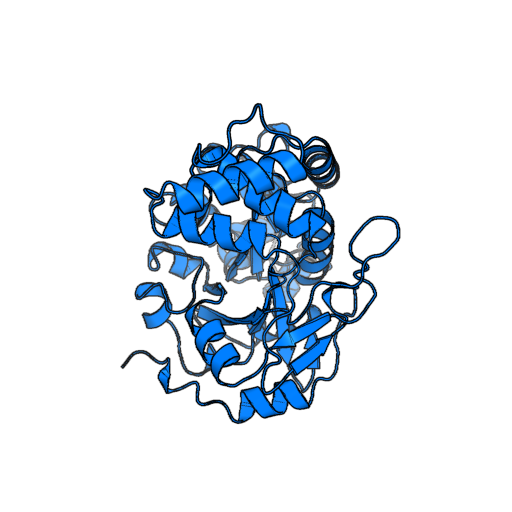OM 2858 C C . ASP A 1 360 ? -16.107 -17.169 4.287 1.00 94.50 360 ASP A C 1
ATOM 2860 O O . ASP A 1 360 ? -17.112 -16.655 3.795 1.00 94.50 360 ASP A O 1
ATOM 2864 N N . LEU A 1 361 ? -14.894 -16.616 4.181 1.00 95.69 361 LEU A N 1
ATOM 2865 C CA . LEU A 1 361 ? -14.672 -15.381 3.430 1.00 95.69 361 LEU A CA 1
ATOM 2866 C C . LEU A 1 361 ? -15.018 -15.560 1.945 1.00 95.69 361 LEU A C 1
ATOM 2868 O O . LEU A 1 361 ? -15.651 -14.688 1.351 1.00 95.69 361 LEU A O 1
ATOM 2872 N N . ASP A 1 362 ? -14.661 -16.704 1.350 1.00 93.81 362 ASP A N 1
ATOM 2873 C CA . ASP A 1 362 ? -15.033 -17.045 -0.027 1.00 93.81 362 ASP A CA 1
ATOM 2874 C C . ASP A 1 362 ? -16.546 -16.995 -0.240 1.00 93.81 362 ASP A C 1
ATOM 2876 O O . ASP A 1 362 ? -17.015 -16.396 -1.210 1.00 93.81 362 ASP A O 1
ATOM 2880 N N . ARG A 1 363 ? -17.304 -17.620 0.665 1.00 95.31 363 ARG A N 1
ATOM 2881 C CA . ARG A 1 363 ? -18.765 -17.663 0.616 1.00 95.31 363 ARG A CA 1
ATOM 2882 C C . ARG A 1 363 ? -19.359 -16.269 0.773 1.00 95.31 363 ARG A C 1
ATOM 2884 O O . ARG A 1 363 ? -20.188 -15.891 -0.046 1.00 95.31 363 ARG A O 1
ATOM 2891 N N . GLN A 1 364 ? -18.899 -15.510 1.770 1.00 96.44 364 GLN A N 1
ATOM 2892 C CA . GLN A 1 364 ? -19.391 -14.157 2.039 1.00 96.44 364 GLN A CA 1
ATOM 2893 C C . GLN A 1 364 ? -19.177 -13.231 0.838 1.00 96.44 364 GLN A C 1
ATOM 2895 O O . GLN A 1 364 ? -20.117 -12.581 0.383 1.00 96.44 364 GLN A O 1
ATOM 2900 N N . LEU A 1 365 ? -17.969 -13.225 0.265 1.00 95.62 365 LEU A N 1
ATOM 2901 C CA . LEU A 1 365 ? -17.656 -12.403 -0.905 1.00 95.62 365 LEU A CA 1
ATOM 2902 C C . LEU A 1 365 ? -18.399 -12.853 -2.167 1.00 95.62 365 LEU A C 1
ATOM 2904 O O . LEU A 1 365 ? -18.726 -12.012 -2.996 1.00 95.62 365 LEU A O 1
ATOM 2908 N N . ALA A 1 366 ? -18.672 -14.152 -2.331 1.00 93.56 366 ALA A N 1
ATOM 2909 C CA . ALA A 1 366 ? -19.426 -14.660 -3.477 1.00 93.56 366 ALA A CA 1
ATOM 2910 C C . ALA A 1 366 ? -20.913 -14.272 -3.438 1.00 93.56 366 ALA A C 1
ATOM 2912 O O . ALA A 1 366 ? -21.529 -14.123 -4.490 1.00 93.56 366 ALA A O 1
ATOM 2913 N N . THR A 1 367 ? -21.491 -14.120 -2.244 1.00 95.38 367 THR A N 1
ATOM 2914 C CA . THR A 1 367 ? -22.898 -13.727 -2.066 1.00 95.38 367 THR A CA 1
ATOM 2915 C C . THR A 1 367 ? -23.108 -12.222 -1.952 1.00 95.38 367 THR A C 1
ATOM 2917 O O . THR A 1 367 ? -24.245 -11.759 -2.004 1.00 95.38 367 THR A O 1
ATOM 2920 N N . PHE A 1 368 ? -22.039 -11.452 -1.757 1.00 97.31 368 PHE A N 1
ATOM 2921 C CA . PHE A 1 368 ? -22.128 -10.011 -1.591 1.00 97.31 368 PHE A CA 1
ATOM 2922 C C . PHE A 1 368 ? -22.334 -9.307 -2.942 1.00 97.31 368 PHE A C 1
ATOM 2924 O O . PHE A 1 368 ? -21.572 -9.504 -3.889 1.00 97.31 368 PHE A O 1
ATOM 2931 N N . ASP A 1 369 ? -23.348 -8.446 -3.024 1.00 97.12 369 ASP A N 1
ATOM 2932 C CA . ASP A 1 369 ? -23.653 -7.688 -4.235 1.00 97.12 369 ASP A CA 1
ATOM 2933 C C . ASP A 1 369 ? -22.757 -6.445 -4.371 1.00 97.12 369 ASP A C 1
ATOM 2935 O O . ASP A 1 369 ? -23.026 -5.379 -3.811 1.00 97.12 369 ASP A O 1
ATOM 2939 N N . PHE A 1 370 ? -21.681 -6.580 -5.149 1.00 96.81 370 PHE A N 1
ATOM 2940 C CA . PHE A 1 370 ? -20.794 -5.467 -5.495 1.00 96.81 370 PHE A CA 1
ATOM 2941 C C . PHE A 1 370 ? -21.364 -4.538 -6.576 1.00 96.81 370 PHE A C 1
ATOM 2943 O O . PHE A 1 370 ? -20.803 -3.465 -6.795 1.00 96.81 370 PHE A O 1
ATOM 2950 N N . THR A 1 371 ? -22.462 -4.897 -7.254 1.00 95.19 371 THR A N 1
ATOM 2951 C CA . THR A 1 371 ? -22.991 -4.081 -8.362 1.00 95.19 371 THR A CA 1
ATOM 2952 C C . THR A 1 371 ? -23.489 -2.717 -7.893 1.00 95.19 371 THR A C 1
ATOM 2954 O O . THR A 1 371 ? -23.373 -1.742 -8.630 1.00 95.19 371 THR A O 1
ATOM 2957 N N . ARG A 1 372 ? -23.905 -2.612 -6.623 1.00 94.56 372 ARG A N 1
ATOM 2958 C CA . ARG A 1 372 ? -24.273 -1.351 -5.956 1.00 94.56 372 ARG A CA 1
ATOM 2959 C C . ARG A 1 372 ? -23.144 -0.317 -5.851 1.00 94.56 372 ARG A C 1
ATOM 2961 O O . ARG A 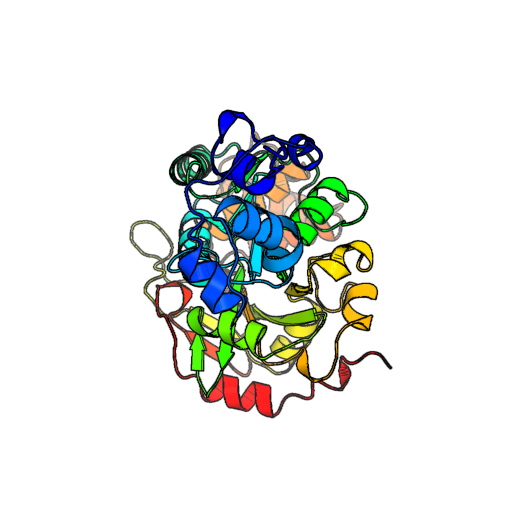1 372 ? -23.394 0.816 -5.458 1.00 94.56 372 ARG A O 1
ATOM 2968 N N . PHE A 1 373 ? -21.901 -0.720 -6.117 1.00 94.31 373 PHE A N 1
ATOM 2969 C CA . PHE A 1 373 ? -20.721 0.147 -6.071 1.00 94.31 373 PHE A CA 1
ATOM 2970 C C . PHE A 1 373 ? -20.219 0.566 -7.451 1.00 94.31 373 PHE A C 1
ATOM 2972 O O . PHE A 1 373 ? -19.234 1.302 -7.545 1.00 94.31 373 PHE A O 1
ATOM 2979 N N . LEU A 1 374 ? -20.856 0.082 -8.516 1.00 92.50 374 LEU A N 1
ATOM 2980 C CA . LEU A 1 374 ? -20.502 0.480 -9.867 1.00 92.50 374 LEU A CA 1
ATOM 2981 C C . LEU A 1 374 ? -21.011 1.902 -10.140 1.00 92.50 374 LEU A C 1
ATOM 2983 O O . LEU A 1 374 ? -22.097 2.259 -9.682 1.00 92.50 374 LEU A O 1
ATOM 2987 N N . PRO A 1 375 ? -20.248 2.723 -10.882 1.00 86.56 375 PRO A N 1
ATOM 2988 C CA . PRO A 1 375 ? -20.745 4.012 -11.341 1.00 86.56 375 PRO A CA 1
ATOM 2989 C C . PRO A 1 375 ? -21.974 3.798 -12.240 1.00 86.56 375 PRO A C 1
ATOM 2991 O O . PRO A 1 375 ? -21.941 2.953 -13.139 1.00 86.56 375 PRO A O 1
ATOM 2994 N N . HIS A 1 376 ? -23.048 4.540 -11.966 1.00 81.19 376 HIS A N 1
ATOM 2995 C CA . HIS A 1 376 ? -24.291 4.537 -12.744 1.00 81.19 376 HIS A CA 1
ATOM 2996 C C . HIS A 1 376 ? -24.288 5.596 -13.843 1.00 81.19 376 HIS A C 1
ATOM 2998 O O . HIS A 1 376 ? -23.709 6.685 -13.610 1.00 81.19 376 HIS A O 1
#

Foldseek 3Di:
DPQDWDQLVCLLQPVVPFALVSLQPTDSDDDPQFDLVQQCVQVVHDDPDPVRSRNCCLQPQQLVQTDGHVVATNAEAEEEQDEAQLPLVVLLQVLVCVQHNQSRYEYAYQDHDHPSNVVSCVVSSNGHNYYHDPDDRQCVFQCPVSVSNLVSSSSGYFKYWYDYSQKHKWFDDDQKIFSNRPSVLSVVDPAQKAQAFEWEFQAAADADPVAHPLQFWTKTDLPLVSRVVRSQFPFMTGGSNCSVQFRGHGGQNVGVSNLQRDDPSRDDTMYIYRHQANALPSQLVVLVVVCCVVVVDPPVPDDLVSLLVSLVVCVVVDPDDPVNVVSSVCNNCRRPGHDDHPDMDIDSNSVPDGMDRDVRSVVSSVPHDPVVSHDD

pLDDT: mean 94.31, std 5.39, range [55.94, 98.88]